Protein AF-A0A9E6XXB2-F1 (afdb_monomer)

Mean predicted aligned error: 12.57 Å

Structure (mmCIF, N/CA/C/O backbone):
data_AF-A0A9E6XXB2-F1
#
_entry.id   AF-A0A9E6XXB2-F1
#
loop_
_atom_site.group_PDB
_atom_site.id
_atom_site.type_symbol
_atom_site.label_atom_id
_atom_site.label_alt_id
_atom_site.label_comp_id
_atom_site.label_asym_id
_atom_site.label_entity_id
_atom_site.label_seq_id
_atom_site.pdbx_PDB_ins_code
_atom_site.Cartn_x
_atom_site.Cartn_y
_atom_site.Cartn_z
_atom_site.occupancy
_atom_site.B_iso_or_equiv
_atom_site.auth_seq_id
_atom_site.auth_comp_id
_atom_site.auth_asym_id
_atom_site.auth_atom_id
_atom_site.pdbx_PDB_model_num
ATOM 1 N N . MET A 1 1 ? 8.692 -6.019 -15.914 1.00 86.62 1 MET A N 1
ATOM 2 C CA . MET A 1 1 ? 7.968 -5.562 -17.120 1.00 86.62 1 MET A CA 1
ATOM 3 C C . MET A 1 1 ? 8.759 -4.423 -17.716 1.00 86.62 1 MET A C 1
ATOM 5 O O . MET A 1 1 ? 9.117 -3.510 -16.986 1.00 86.62 1 MET A O 1
ATOM 9 N N . TRP A 1 2 ? 9.032 -4.498 -19.008 1.00 91.88 2 TRP A N 1
ATOM 10 C CA . TRP A 1 2 ? 9.715 -3.473 -19.773 1.00 91.88 2 TRP A CA 1
ATOM 11 C C . TRP A 1 2 ? 8.728 -2.779 -20.706 1.00 91.88 2 TRP A C 1
ATOM 13 O O . TRP A 1 2 ? 8.028 -3.454 -21.462 1.00 91.88 2 TRP A O 1
ATOM 23 N N . SER A 1 3 ? 8.687 -1.454 -20.643 1.00 92.25 3 SER A N 1
ATOM 24 C CA . SER A 1 3 ? 8.004 -0.573 -21.591 1.00 92.25 3 SER A CA 1
ATOM 25 C C . SER A 1 3 ? 9.046 0.353 -22.202 1.00 92.25 3 SER A C 1
ATOM 27 O O . SER A 1 3 ? 9.818 0.955 -21.458 1.00 92.25 3 SER A O 1
ATOM 29 N N . ALA A 1 4 ? 9.079 0.492 -23.525 1.00 93.81 4 ALA A N 1
ATOM 30 C CA . ALA A 1 4 ? 10.050 1.363 -24.181 1.00 93.81 4 ALA A CA 1
ATOM 31 C C . ALA A 1 4 ? 9.506 2.023 -25.446 1.00 93.81 4 ALA A C 1
ATOM 33 O O . ALA A 1 4 ? 8.707 1.435 -26.180 1.00 93.81 4 ALA A O 1
ATOM 34 N N . ILE A 1 5 ? 10.006 3.230 -25.699 1.00 94.19 5 ILE A N 1
ATOM 35 C CA . ILE A 1 5 ? 9.871 3.993 -26.936 1.00 94.19 5 ILE A CA 1
ATOM 36 C C . ILE A 1 5 ? 11.282 4.157 -27.505 1.00 94.19 5 ILE A C 1
ATOM 38 O O . ILE A 1 5 ? 12.177 4.650 -26.819 1.00 94.19 5 ILE A O 1
ATOM 42 N N . ALA A 1 6 ? 11.484 3.738 -28.750 1.00 94.56 6 ALA A N 1
ATOM 43 C CA . ALA A 1 6 ? 12.758 3.821 -29.449 1.00 94.56 6 ALA A CA 1
ATOM 44 C C . ALA A 1 6 ? 12.599 4.557 -30.778 1.00 94.56 6 ALA A C 1
ATOM 46 O O . ALA A 1 6 ? 11.622 4.340 -31.503 1.00 94.56 6 ALA A O 1
ATOM 47 N N . PHE A 1 7 ? 13.586 5.388 -31.107 1.00 94.44 7 PHE A N 1
ATOM 48 C CA . PHE A 1 7 ? 13.658 6.105 -32.377 1.00 94.44 7 PHE A CA 1
ATOM 49 C C . PHE A 1 7 ? 14.816 5.583 -33.222 1.00 94.44 7 PHE A C 1
ATOM 51 O O . PHE A 1 7 ? 15.864 5.195 -32.699 1.00 94.44 7 PHE A O 1
ATOM 58 N N . LEU A 1 8 ? 14.606 5.547 -34.535 1.00 92.56 8 LEU A N 1
ATOM 59 C CA . LEU A 1 8 ? 15.652 5.263 -35.504 1.00 92.56 8 LEU A CA 1
ATOM 60 C C . LEU A 1 8 ? 16.436 6.549 -35.767 1.00 92.56 8 LEU A C 1
ATOM 62 O O . LEU A 1 8 ? 15.878 7.522 -36.266 1.00 92.56 8 LEU A O 1
ATOM 66 N N . ASP A 1 9 ? 17.728 6.527 -35.468 1.00 90.94 9 ASP A N 1
ATOM 67 C CA . ASP A 1 9 ? 18.642 7.646 -35.655 1.00 90.94 9 ASP A CA 1
ATOM 68 C C . ASP A 1 9 ? 19.930 7.141 -36.314 1.00 90.94 9 ASP A C 1
ATOM 70 O O . ASP A 1 9 ? 20.549 6.185 -35.843 1.00 90.94 9 ASP A O 1
ATOM 74 N N . GLU A 1 10 ? 20.293 7.721 -37.459 1.00 89.38 10 GLU A N 1
ATOM 75 C CA . GLU A 1 10 ? 21.464 7.321 -38.263 1.00 89.38 10 GLU A CA 1
ATOM 76 C C . GLU A 1 10 ? 21.559 5.802 -38.542 1.00 89.38 10 GLU A C 1
ATOM 78 O O . GLU A 1 10 ? 22.633 5.199 -38.553 1.00 89.38 10 GLU A O 1
ATOM 83 N N . GLY A 1 11 ? 20.413 5.146 -38.760 1.00 88.75 11 GLY A N 1
ATOM 84 C CA . GLY A 1 11 ? 20.347 3.706 -39.039 1.00 88.75 11 GLY A CA 1
ATOM 85 C C . GLY A 1 11 ? 20.506 2.806 -37.808 1.00 88.75 11 GLY A C 1
ATOM 86 O O . GLY A 1 11 ? 20.555 1.583 -37.951 1.00 88.75 11 GLY A O 1
ATOM 87 N N . ARG A 1 12 ? 20.558 3.380 -36.601 1.00 91.44 12 ARG A N 1
ATOM 88 C CA . ARG A 1 12 ? 20.593 2.655 -35.327 1.00 91.44 12 ARG A CA 1
ATOM 89 C C . ARG A 1 12 ? 19.376 2.995 -34.487 1.00 91.44 12 ARG A C 1
ATOM 91 O O . ARG A 1 12 ? 18.868 4.109 -34.518 1.00 91.44 12 ARG A O 1
ATOM 98 N N . TRP A 1 13 ? 18.909 2.030 -33.711 1.00 93.50 13 TRP A N 1
ATOM 99 C CA . TRP A 1 13 ? 17.794 2.260 -32.806 1.00 93.50 13 TRP A CA 1
ATOM 100 C C . TRP A 1 13 ? 18.306 2.744 -31.457 1.00 93.50 13 TRP A C 1
ATOM 102 O O . TRP A 1 13 ? 19.130 2.084 -30.823 1.00 93.50 13 TRP A O 1
ATOM 112 N N . LYS A 1 14 ? 17.815 3.903 -31.027 1.00 94.88 14 LYS A N 1
ATOM 113 C CA . LYS A 1 14 ? 18.155 4.525 -29.748 1.00 94.88 14 LYS A CA 1
ATOM 114 C C . LYS A 1 14 ? 16.934 4.515 -28.841 1.00 94.88 14 LYS A C 1
ATOM 116 O O . LYS A 1 14 ? 15.818 4.779 -29.296 1.00 94.88 14 LYS A O 1
ATOM 121 N N . LEU A 1 15 ? 17.137 4.199 -27.565 1.00 93.94 15 LEU A N 1
ATOM 122 C CA . LEU A 1 15 ? 16.084 4.327 -26.564 1.00 93.94 15 LEU A CA 1
ATOM 123 C C . LEU A 1 15 ? 15.774 5.817 -26.370 1.00 93.94 15 LEU A C 1
ATOM 125 O O . LEU A 1 15 ? 16.660 6.579 -26.001 1.00 93.94 15 LEU A O 1
ATOM 129 N N . ALA A 1 16 ? 14.531 6.218 -26.629 1.00 93.69 16 ALA A N 1
ATOM 130 C CA . ALA A 1 16 ? 14.064 7.580 -26.390 1.00 93.69 16 ALA A CA 1
ATOM 131 C C . ALA A 1 16 ? 13.472 7.708 -24.982 1.00 93.69 16 ALA A C 1
ATOM 133 O O . ALA A 1 16 ? 13.765 8.662 -24.281 1.00 93.69 16 ALA A O 1
ATOM 134 N N . ALA A 1 17 ? 12.682 6.727 -24.538 1.00 94.31 17 ALA A N 1
ATOM 135 C CA . ALA A 1 17 ? 12.151 6.675 -23.177 1.00 94.31 17 ALA A CA 1
ATOM 136 C C . ALA A 1 17 ? 11.862 5.232 -22.759 1.00 94.31 17 ALA A C 1
ATOM 138 O O . ALA A 1 17 ? 11.520 4.400 -23.606 1.00 94.31 17 ALA A O 1
ATOM 139 N N . GLY A 1 18 ? 11.944 4.922 -21.463 1.00 94.19 18 GLY A N 1
ATOM 140 C CA . GLY A 1 18 ? 11.645 3.570 -20.993 1.00 94.19 18 GLY A CA 1
ATOM 141 C C . GLY A 1 18 ? 11.340 3.427 -19.506 1.00 94.19 18 GLY A C 1
ATOM 142 O O . GLY A 1 18 ? 11.674 4.277 -18.684 1.00 94.19 18 GLY A O 1
ATOM 143 N N . ALA A 1 19 ? 10.724 2.303 -19.156 1.00 94.06 19 ALA A N 1
ATOM 144 C CA . ALA A 1 19 ? 10.463 1.902 -17.782 1.00 94.06 19 ALA A CA 1
ATOM 145 C C . ALA A 1 19 ? 10.639 0.382 -17.621 1.00 94.06 19 ALA A C 1
ATOM 147 O O . ALA A 1 19 ? 9.882 -0.408 -18.193 1.00 94.06 19 ALA A O 1
ATOM 148 N N . LEU A 1 20 ? 11.626 -0.029 -16.817 1.00 93.50 20 LEU A N 1
ATOM 149 C CA . LEU A 1 20 ? 11.842 -1.400 -16.351 1.00 93.50 20 LEU A CA 1
ATOM 150 C C . LEU A 1 20 ? 11.325 -1.526 -14.928 1.00 93.50 20 LEU A C 1
ATOM 152 O O . LEU A 1 20 ? 12.011 -1.184 -13.968 1.00 93.50 20 LEU A O 1
ATOM 156 N N . LEU A 1 21 ? 10.098 -2.011 -14.786 1.00 90.62 21 LEU A N 1
ATOM 157 C CA . LEU A 1 21 ? 9.422 -2.059 -13.498 1.00 90.62 21 LEU A CA 1
ATOM 158 C C . LEU A 1 21 ? 9.151 -3.494 -13.065 1.00 90.62 21 LEU A C 1
ATOM 160 O O . LEU A 1 21 ? 8.543 -4.274 -13.810 1.00 90.62 21 LEU A O 1
ATOM 164 N N . THR A 1 22 ? 9.536 -3.845 -11.840 1.00 87.38 22 THR A N 1
ATOM 165 C CA . THR A 1 22 ? 8.984 -5.029 -11.183 1.00 87.38 22 THR A CA 1
ATOM 166 C C . THR A 1 22 ? 7.527 -4.751 -10.821 1.00 87.38 22 THR A C 1
ATOM 168 O O . THR A 1 22 ? 7.162 -3.688 -10.308 1.00 87.38 22 THR A O 1
ATOM 171 N N . VAL A 1 23 ? 6.668 -5.704 -11.172 1.00 78.06 23 VAL A N 1
ATOM 172 C CA . VAL A 1 23 ? 5.222 -5.654 -10.953 1.00 78.06 23 VAL A CA 1
ATOM 173 C C . VAL A 1 23 ? 4.737 -7.049 -10.566 1.00 78.06 23 VAL A C 1
ATOM 175 O O . VAL A 1 23 ? 5.379 -8.031 -10.950 1.00 78.06 23 VAL A O 1
ATOM 178 N N . PRO A 1 24 ? 3.587 -7.172 -9.883 1.00 71.88 24 PRO A N 1
ATOM 179 C CA . PRO A 1 24 ? 2.921 -8.457 -9.712 1.00 71.88 24 PRO A CA 1
ATOM 180 C C . PRO A 1 24 ? 2.753 -9.205 -11.043 1.00 71.88 24 PRO A C 1
ATOM 182 O O . PRO A 1 24 ? 2.391 -8.602 -12.056 1.00 71.88 24 PRO A O 1
ATOM 185 N N . LEU A 1 25 ? 2.945 -10.529 -11.030 1.00 70.56 25 LEU A N 1
ATOM 186 C CA . LEU A 1 25 ? 2.855 -11.395 -12.219 1.00 70.56 25 LEU A CA 1
ATOM 187 C C . LEU A 1 25 ? 1.519 -11.251 -12.970 1.00 70.56 25 LEU A C 1
ATOM 189 O O . LEU A 1 25 ? 1.467 -11.274 -14.200 1.00 70.56 25 LEU A O 1
ATOM 193 N N . ALA A 1 26 ? 0.425 -11.044 -12.233 1.00 67.31 26 ALA A N 1
ATOM 194 C CA . ALA A 1 26 ? -0.879 -10.781 -12.830 1.00 67.31 26 ALA A CA 1
ATOM 195 C C . ALA A 1 26 ? -0.861 -9.517 -13.709 1.00 67.31 26 ALA A C 1
ATOM 197 O O . ALA A 1 26 ? -1.458 -9.517 -14.778 1.00 67.31 26 ALA A O 1
ATOM 198 N N . LEU A 1 27 ? -0.143 -8.457 -13.319 1.00 71.31 27 LEU A N 1
ATOM 199 C CA . LEU A 1 27 ? -0.022 -7.235 -14.123 1.00 71.31 27 LEU A CA 1
ATOM 200 C C . LEU A 1 27 ? 0.940 -7.404 -15.305 1.00 71.31 27 LEU A C 1
ATOM 202 O O . LEU A 1 27 ? 0.685 -6.838 -16.368 1.00 71.31 27 LEU A O 1
ATOM 206 N N . SER A 1 28 ? 2.021 -8.181 -15.157 1.00 74.88 28 SER A N 1
ATOM 207 C CA . SER A 1 28 ? 2.981 -8.412 -16.252 1.00 74.88 28 SER A CA 1
ATOM 208 C C . SER A 1 28 ? 2.392 -9.201 -17.421 1.00 74.88 28 SER A C 1
ATOM 210 O O . SER A 1 28 ? 2.823 -9.018 -18.555 1.00 74.88 28 SER A O 1
ATOM 212 N N . THR A 1 29 ? 1.386 -10.028 -17.149 1.00 77.31 29 THR A N 1
ATOM 213 C CA . THR A 1 29 ? 0.695 -10.879 -18.130 1.00 77.31 29 THR A CA 1
ATOM 214 C C . THR A 1 29 ? -0.645 -10.305 -18.588 1.00 77.31 29 THR A C 1
ATOM 216 O O . THR A 1 29 ? -1.338 -10.913 -19.403 1.00 77.31 29 THR A O 1
ATOM 219 N N . THR A 1 30 ? -1.016 -9.120 -18.100 1.00 73.81 30 THR A N 1
ATOM 220 C CA . THR A 1 30 ? -2.280 -8.474 -18.443 1.00 73.81 30 THR A CA 1
ATOM 221 C C . THR A 1 30 ? -2.119 -7.497 -19.606 1.00 73.81 30 THR A C 1
ATOM 223 O O . THR A 1 30 ? -1.188 -6.686 -19.651 1.00 73.81 30 THR A O 1
ATOM 226 N N . SER A 1 31 ? -3.064 -7.561 -20.541 1.00 73.81 31 SER A N 1
ATOM 227 C CA . SER A 1 31 ? -3.154 -6.655 -21.681 1.00 73.81 31 SER A CA 1
ATOM 228 C C . SER A 1 31 ? -3.330 -5.192 -21.272 1.00 73.81 31 SER A C 1
ATOM 230 O O . SER A 1 31 ? -3.670 -4.907 -20.129 1.00 73.81 31 SER A O 1
ATOM 232 N N . TRP A 1 32 ? -3.067 -4.230 -22.154 1.00 70.38 32 TRP A N 1
ATOM 233 C CA . TRP A 1 32 ? -3.112 -2.811 -21.764 1.00 70.38 32 TRP A CA 1
ATOM 234 C C . TRP A 1 32 ? -4.533 -2.348 -21.388 1.00 70.38 32 TRP A C 1
ATOM 236 O O . TRP A 1 32 ? -4.705 -1.644 -20.393 1.00 70.38 32 TRP A O 1
ATOM 246 N N . THR A 1 33 ? -5.565 -2.820 -22.099 1.00 68.00 33 THR A N 1
ATOM 247 C CA . THR A 1 33 ? -6.971 -2.494 -21.803 1.00 68.00 33 THR A CA 1
ATOM 248 C C . THR A 1 33 ? -7.357 -2.981 -20.410 1.00 68.00 33 THR A C 1
ATOM 250 O O . THR A 1 33 ? -7.941 -2.253 -19.604 1.00 68.00 33 THR A O 1
ATOM 253 N N . ARG A 1 34 ? -6.959 -4.213 -20.079 1.00 68.88 34 ARG A N 1
ATOM 254 C CA . ARG A 1 34 ? -7.219 -4.793 -18.764 1.00 68.88 34 ARG A CA 1
ATOM 255 C C . ARG A 1 34 ? -6.287 -4.215 -17.698 1.00 68.88 34 ARG A C 1
ATOM 257 O O . ARG A 1 34 ? -6.709 -4.100 -16.551 1.00 68.88 34 ARG A O 1
ATOM 264 N N . TRP A 1 35 ? -5.086 -3.763 -18.052 1.00 65.75 35 TRP A N 1
ATOM 265 C CA . TRP A 1 35 ? -4.165 -3.106 -17.127 1.00 65.75 35 TRP A CA 1
ATOM 266 C C . TRP A 1 35 ? -4.827 -1.883 -16.497 1.00 65.75 35 TRP A C 1
ATOM 268 O O . TRP A 1 35 ? -4.894 -1.829 -15.275 1.00 65.75 35 TRP A O 1
ATOM 278 N N . GLY A 1 36 ? -5.432 -0.991 -17.292 1.00 63.69 36 GLY A N 1
ATOM 279 C CA . GLY A 1 36 ? -6.177 0.166 -16.777 1.00 63.69 36 GLY A CA 1
ATOM 280 C C . GLY A 1 36 ? -7.326 -0.209 -15.831 1.00 63.69 36 GLY A C 1
ATOM 281 O O . GLY A 1 36 ? -7.557 0.473 -14.837 1.00 63.69 36 GLY A O 1
ATOM 282 N N . SER A 1 37 ? -8.006 -1.334 -16.076 1.00 61.69 37 SER A N 1
ATOM 283 C CA . SER A 1 37 ? -9.076 -1.832 -15.192 1.00 61.69 37 SER A CA 1
ATOM 284 C C . SER A 1 37 ? -8.576 -2.426 -13.866 1.00 61.69 37 SER A C 1
ATOM 286 O O . SER A 1 37 ? -9.323 -2.461 -12.891 1.00 61.69 37 SER A O 1
ATOM 288 N N . LEU A 1 38 ? -7.320 -2.886 -13.822 1.00 61.72 38 LEU A N 1
ATOM 289 C CA . LEU A 1 38 ? -6.671 -3.424 -12.620 1.00 61.72 38 LEU A CA 1
ATOM 290 C C . LEU A 1 38 ? -6.001 -2.334 -11.771 1.00 61.72 38 LEU A C 1
ATOM 292 O O . LEU A 1 38 ? -5.456 -2.625 -10.700 1.00 61.72 38 LEU A O 1
ATOM 296 N N . GLN A 1 39 ? -6.027 -1.086 -12.239 1.00 62.50 39 GLN A N 1
ATOM 297 C CA . GLN A 1 39 ? -5.520 0.056 -11.495 1.00 62.50 39 GLN A CA 1
ATOM 298 C C . GLN A 1 39 ? -6.512 0.528 -10.427 1.00 62.50 39 GLN A C 1
ATOM 300 O O . GLN A 1 39 ? -7.702 0.205 -10.484 1.00 62.50 39 GLN A O 1
ATOM 305 N N . PRO A 1 40 ? -6.039 1.280 -9.417 1.00 54.72 40 PRO A N 1
ATOM 306 C CA . PRO A 1 40 ? -6.899 1.929 -8.439 1.00 54.72 40 PRO A CA 1
ATOM 307 C C . PRO A 1 40 ? -8.165 2.565 -9.049 1.00 54.72 40 PRO A C 1
ATOM 309 O O . PRO A 1 40 ? -8.063 3.231 -10.073 1.00 54.72 40 PRO A O 1
ATOM 312 N N . PRO A 1 41 ? -9.355 2.448 -8.424 1.00 47.91 41 PRO A N 1
ATOM 313 C CA . PRO A 1 41 ? -10.594 3.045 -8.940 1.00 47.91 41 PRO A CA 1
ATOM 314 C C . PRO A 1 41 ? -10.527 4.564 -9.167 1.00 47.91 41 PRO A C 1
ATOM 316 O O . PRO A 1 41 ? -11.254 5.091 -10.005 1.00 47.91 41 PRO A O 1
ATOM 319 N N . THR A 1 42 ? -9.644 5.263 -8.449 1.00 47.25 42 THR A N 1
ATOM 320 C CA . THR A 1 42 ? -9.343 6.696 -8.621 1.00 47.25 42 THR A CA 1
ATOM 321 C C . THR A 1 42 ? -8.602 7.008 -9.925 1.00 47.25 42 THR A C 1
ATOM 323 O O . THR A 1 42 ? -8.589 8.153 -10.361 1.00 47.25 42 THR A O 1
ATOM 326 N N . ALA A 1 43 ? -8.024 5.991 -10.563 1.00 49.25 43 ALA A N 1
ATOM 327 C CA . ALA A 1 43 ? -7.276 6.060 -11.810 1.00 49.25 43 ALA A CA 1
ATOM 328 C C . ALA A 1 43 ? -8.082 5.600 -13.035 1.00 49.25 43 ALA A C 1
ATOM 330 O O . ALA A 1 43 ? -7.490 5.384 -14.093 1.00 49.25 43 ALA A O 1
ATOM 331 N N . ARG A 1 44 ? -9.412 5.424 -12.915 1.00 47.66 44 ARG A N 1
ATOM 332 C CA . ARG A 1 44 ? -10.253 5.021 -14.055 1.00 47.66 44 ARG A CA 1
ATOM 333 C C . ARG A 1 44 ? -9.935 5.901 -15.273 1.00 47.66 44 ARG A C 1
ATOM 335 O O . ARG A 1 44 ? -9.970 7.128 -15.139 1.00 47.66 44 ARG A O 1
ATOM 342 N N . PRO A 1 45 ? -9.659 5.309 -16.448 1.00 47.72 45 PRO A N 1
ATOM 343 C CA . PRO A 1 45 ? -9.396 6.086 -17.647 1.00 47.72 45 PRO A CA 1
ATOM 344 C C . PRO A 1 45 ? -10.561 7.036 -17.930 1.00 47.72 45 PRO A C 1
ATOM 346 O O . PRO A 1 45 ? -11.731 6.645 -17.872 1.00 47.72 45 PRO A O 1
ATOM 349 N N . ARG A 1 46 ? -10.241 8.293 -18.250 1.00 45.56 46 ARG A N 1
ATOM 350 C CA . ARG A 1 46 ? -11.186 9.213 -18.887 1.00 45.56 46 ARG A CA 1
ATOM 351 C C . ARG A 1 46 ? -11.455 8.698 -20.304 1.00 45.56 46 ARG A C 1
ATOM 353 O O . ARG A 1 46 ? -10.689 8.999 -21.209 1.00 45.56 46 ARG A O 1
ATOM 360 N N . GLY A 1 47 ? -12.542 7.951 -20.467 1.00 47.44 47 GLY A N 1
ATOM 361 C CA . GLY A 1 47 ? -13.105 7.604 -21.772 1.00 47.44 47 GLY A CA 1
ATOM 362 C C . GLY A 1 47 ? -12.482 6.375 -22.439 1.00 47.44 47 GLY A C 1
ATOM 363 O O . GLY A 1 47 ? -11.266 6.222 -22.500 1.00 47.44 47 GLY A O 1
ATOM 364 N N . ASP A 1 48 ? -13.376 5.540 -22.963 1.00 49.94 48 ASP A N 1
ATOM 365 C CA . ASP A 1 48 ? -13.167 4.499 -23.972 1.00 49.94 48 ASP A CA 1
ATOM 366 C C . ASP A 1 48 ? -12.424 3.230 -23.525 1.00 49.94 48 ASP A C 1
ATOM 368 O O . ASP A 1 48 ? -11.279 2.966 -23.881 1.00 49.94 48 ASP A O 1
ATOM 372 N N . ALA A 1 49 ? -13.159 2.365 -22.817 1.00 50.59 49 ALA A N 1
ATOM 373 C CA . ALA A 1 49 ? -12.843 0.938 -22.685 1.00 50.59 49 ALA A CA 1
ATOM 374 C C . ALA A 1 49 ? -13.089 0.137 -23.990 1.00 50.59 49 ALA A C 1
ATOM 376 O O . ALA A 1 49 ? -12.959 -1.085 -23.994 1.00 50.59 49 ALA A O 1
ATOM 377 N N . GLU A 1 50 ? -13.444 0.806 -25.090 1.00 53.97 50 GLU A N 1
ATOM 378 C CA . GLU A 1 50 ? -13.709 0.203 -26.398 1.00 53.97 50 GLU A CA 1
ATOM 379 C C . GLU A 1 50 ? -12.542 0.491 -27.352 1.00 53.97 50 GLU A C 1
ATOM 381 O O . GLU A 1 50 ? -12.519 1.500 -28.053 1.00 53.97 50 GLU A O 1
ATOM 386 N N . GLY A 1 51 ? -11.539 -0.387 -27.369 1.00 58.59 51 GLY A N 1
ATOM 387 C CA . GLY A 1 51 ? -10.357 -0.230 -28.216 1.00 58.59 51 GLY A CA 1
ATOM 388 C C . GLY A 1 51 ? -9.707 -1.562 -28.572 1.00 58.59 51 GLY A C 1
ATOM 389 O O . GLY A 1 51 ? -9.883 -2.562 -27.878 1.00 58.59 51 GLY A O 1
ATOM 390 N N . PHE A 1 52 ? -8.960 -1.572 -29.675 1.00 65.94 52 PHE A N 1
ATOM 391 C CA . PHE A 1 52 ? -8.224 -2.739 -30.153 1.00 65.94 52 PHE A CA 1
ATOM 392 C C . PHE A 1 52 ? -7.067 -3.112 -29.205 1.00 65.94 52 PHE A C 1
ATOM 394 O O . PHE A 1 52 ? -6.124 -2.339 -29.019 1.00 65.94 52 PHE A O 1
ATOM 401 N N . ASP A 1 53 ? -7.134 -4.301 -28.604 1.00 73.81 53 ASP A N 1
ATOM 402 C CA . ASP A 1 53 ? -6.159 -4.775 -27.620 1.00 73.81 53 ASP A CA 1
ATOM 403 C C . ASP A 1 53 ? -4.962 -5.482 -28.288 1.00 73.81 53 ASP A C 1
ATOM 405 O O . ASP A 1 53 ? -5.130 -6.464 -29.009 1.00 73.81 53 ASP A O 1
ATOM 409 N N . LEU A 1 54 ? -3.743 -4.996 -28.026 1.00 77.19 54 LEU A N 1
ATOM 410 C CA . LEU A 1 54 ? -2.493 -5.583 -28.535 1.00 77.19 54 LEU A CA 1
ATOM 411 C C . LEU A 1 54 ? -1.964 -6.717 -27.648 1.00 77.19 54 LEU A C 1
ATOM 413 O O . LEU A 1 54 ? -0.969 -7.354 -27.988 1.00 77.19 54 LEU A O 1
ATOM 417 N N . GLY A 1 55 ? -2.614 -6.976 -26.513 1.00 79.88 55 GLY A N 1
ATOM 418 C CA . GLY A 1 55 ? -2.193 -7.986 -25.557 1.00 79.88 55 GLY A CA 1
ATOM 419 C C . GLY A 1 55 ? -1.118 -7.499 -24.573 1.00 79.88 55 GLY A C 1
ATOM 420 O O . GLY A 1 55 ? -0.759 -6.318 -24.537 1.00 79.88 55 GLY A O 1
ATOM 421 N N . PRO A 1 56 ? -0.641 -8.398 -23.692 1.00 76.88 56 PRO A N 1
ATOM 422 C CA . PRO A 1 56 ? 0.347 -8.083 -22.652 1.00 76.88 56 PRO A CA 1
ATOM 423 C C . PRO A 1 56 ? 1.773 -7.921 -23.183 1.00 76.88 56 PRO A C 1
ATOM 425 O O . PRO A 1 56 ? 2.603 -7.283 -22.535 1.00 76.88 56 PRO A O 1
ATOM 428 N N . VAL A 1 57 ? 2.049 -8.504 -24.350 1.00 86.88 57 VAL A N 1
ATOM 429 C CA . VAL A 1 57 ? 3.335 -8.442 -25.040 1.00 86.88 57 VAL A CA 1
ATOM 430 C C . VAL A 1 57 ? 3.072 -7.943 -26.440 1.00 86.88 57 VAL A C 1
ATOM 432 O O . VAL A 1 57 ? 2.304 -8.561 -27.173 1.00 86.88 57 VAL A O 1
ATOM 435 N N . PHE A 1 58 ? 3.710 -6.844 -26.814 1.00 87.44 58 PHE A N 1
ATOM 436 C CA . PHE A 1 58 ? 3.600 -6.337 -28.170 1.00 87.44 58 PHE A CA 1
ATOM 437 C C . PHE A 1 58 ? 4.847 -5.566 -28.575 1.00 87.44 58 PHE A C 1
ATOM 439 O O . PHE A 1 58 ? 5.567 -4.993 -27.753 1.00 87.44 58 PHE A O 1
ATOM 446 N N . ILE A 1 59 ? 5.058 -5.538 -29.884 1.00 90.31 59 ILE A N 1
ATOM 447 C CA . ILE A 1 59 ? 6.013 -4.681 -30.569 1.00 90.31 59 ILE A CA 1
ATOM 448 C C . ILE A 1 59 ? 5.230 -4.044 -31.706 1.00 90.31 59 ILE A C 1
ATOM 450 O O . ILE A 1 59 ? 4.560 -4.747 -32.464 1.00 90.31 59 ILE A O 1
ATOM 454 N N . ALA A 1 60 ? 5.290 -2.725 -31.808 1.00 89.44 60 ALA A N 1
ATOM 455 C CA . ALA A 1 60 ? 4.624 -1.995 -32.871 1.00 89.44 60 ALA A CA 1
ATOM 456 C C . ALA A 1 60 ? 5.562 -0.944 -33.455 1.00 89.44 60 ALA A C 1
ATOM 458 O O . ALA A 1 60 ? 6.412 -0.396 -32.751 1.00 89.44 60 ALA A O 1
ATOM 459 N N . GLU A 1 61 ? 5.359 -0.645 -34.736 1.00 91.88 61 GLU A N 1
ATOM 460 C CA . GLU A 1 61 ? 5.974 0.481 -35.437 1.00 91.88 61 GLU A CA 1
ATOM 461 C C . GLU A 1 61 ? 4.857 1.431 -35.897 1.00 91.88 61 GLU A C 1
ATOM 463 O O . GLU A 1 61 ? 4.324 1.268 -36.996 1.00 91.88 61 GLU A O 1
ATOM 468 N N . PRO A 1 62 ? 4.405 2.358 -35.029 1.00 89.38 62 PRO A N 1
ATOM 469 C CA . PRO A 1 62 ? 3.253 3.206 -35.326 1.00 89.38 62 PRO A CA 1
ATOM 470 C C . PRO A 1 62 ? 3.507 4.183 -36.470 1.00 89.38 62 PRO A C 1
ATOM 472 O O . PRO A 1 62 ? 2.610 4.467 -37.263 1.00 89.38 62 PRO A O 1
ATOM 475 N N . PHE A 1 63 ? 4.749 4.657 -36.563 1.00 91.00 63 PHE A N 1
ATOM 476 C CA . PHE A 1 63 ? 5.255 5.526 -37.616 1.00 91.00 63 PHE A CA 1
ATOM 477 C C . PHE A 1 63 ? 6.649 5.057 -38.018 1.00 91.00 63 PHE A C 1
ATOM 479 O O . PHE A 1 63 ? 7.346 4.412 -37.232 1.00 91.00 63 PHE A O 1
ATOM 486 N N . LEU A 1 64 ? 7.065 5.412 -39.234 1.00 90.38 64 LEU A N 1
ATOM 487 C CA . LEU A 1 64 ? 8.400 5.090 -39.723 1.00 90.38 64 LEU A CA 1
ATOM 488 C C . LEU A 1 64 ? 9.464 5.635 -38.761 1.00 90.38 64 LEU A C 1
ATOM 490 O O . LEU A 1 64 ? 9.480 6.826 -38.455 1.00 90.38 64 LEU A O 1
ATOM 494 N N . GLY A 1 65 ? 10.354 4.756 -38.299 1.00 91.31 65 GLY A N 1
ATOM 495 C CA . GLY A 1 65 ? 11.427 5.136 -37.378 1.00 91.31 65 GLY A CA 1
ATOM 496 C C . GLY A 1 65 ? 10.988 5.312 -35.922 1.00 91.31 65 GLY A C 1
ATOM 497 O O . GLY A 1 65 ? 11.791 5.764 -35.112 1.00 91.31 65 GLY A O 1
ATOM 498 N N . VAL A 1 66 ? 9.757 4.929 -35.562 1.00 93.31 66 VAL A N 1
ATOM 499 C CA . VAL A 1 66 ? 9.281 4.874 -34.172 1.00 93.31 66 VAL A CA 1
ATOM 500 C C . VAL A 1 66 ? 8.857 3.465 -33.835 1.00 93.31 66 VAL A C 1
ATOM 502 O O . VAL A 1 66 ? 7.892 2.959 -34.398 1.00 93.31 66 VAL A O 1
ATOM 505 N N . ARG A 1 67 ? 9.509 2.857 -32.848 1.00 93.25 67 ARG A N 1
ATOM 506 C CA . ARG A 1 67 ? 9.079 1.570 -32.307 1.00 93.25 67 ARG A CA 1
ATOM 507 C C . ARG A 1 67 ? 8.728 1.689 -30.846 1.00 93.25 67 ARG A C 1
ATOM 509 O O . ARG A 1 67 ? 9.423 2.341 -30.072 1.00 93.25 67 ARG A O 1
ATOM 516 N N . ILE A 1 68 ? 7.654 1.010 -30.477 1.00 92.19 68 ILE A N 1
ATOM 517 C CA . ILE A 1 68 ? 7.287 0.807 -29.086 1.00 92.19 68 ILE A CA 1
ATOM 518 C C . ILE A 1 68 ? 7.259 -0.670 -28.775 1.00 92.19 68 ILE A C 1
ATOM 520 O O . ILE A 1 68 ? 6.923 -1.503 -29.622 1.00 92.19 68 ILE A O 1
ATOM 524 N N . MET A 1 69 ? 7.596 -0.987 -27.537 1.00 92.06 69 MET A N 1
ATOM 525 C CA . MET A 1 69 ? 7.474 -2.340 -27.040 1.00 92.06 69 MET A CA 1
ATOM 526 C C . MET A 1 69 ? 6.960 -2.357 -25.616 1.00 92.06 69 MET A C 1
ATOM 528 O O . MET A 1 69 ? 7.247 -1.467 -24.812 1.00 92.06 69 MET A O 1
ATOM 532 N N . ARG A 1 70 ? 6.261 -3.444 -25.316 1.00 89.62 70 ARG A N 1
ATOM 533 C CA . ARG A 1 70 ? 5.995 -3.892 -23.962 1.00 89.62 70 ARG A CA 1
ATOM 534 C C . ARG A 1 70 ? 6.297 -5.378 -23.891 1.00 89.62 70 ARG A C 1
ATOM 536 O O . ARG A 1 70 ? 5.780 -6.146 -24.701 1.00 89.62 70 ARG A O 1
ATOM 543 N N . ALA A 1 71 ? 7.136 -5.776 -22.945 1.00 89.50 71 ALA A N 1
ATOM 544 C CA . ALA A 1 71 ? 7.507 -7.172 -22.759 1.00 89.50 71 ALA A CA 1
ATOM 545 C C . ALA A 1 71 ? 7.724 -7.504 -21.273 1.00 89.50 71 ALA A C 1
ATOM 547 O O . ALA A 1 71 ? 8.273 -6.689 -20.525 1.00 89.50 71 ALA A O 1
ATOM 548 N N . PRO A 1 72 ? 7.301 -8.684 -20.792 1.00 88.81 72 PRO A N 1
ATOM 549 C CA . PRO A 1 72 ? 7.789 -9.210 -19.530 1.00 88.81 72 PRO A CA 1
ATOM 550 C C . PRO A 1 72 ? 9.292 -9.487 -19.651 1.00 88.81 72 PRO A C 1
ATOM 552 O O . PRO A 1 72 ? 9.778 -9.848 -20.716 1.00 88.81 72 PRO A O 1
ATOM 555 N N . VAL A 1 73 ? 10.000 -9.302 -18.543 1.00 86.94 73 VAL A N 1
ATOM 556 C CA . VAL A 1 73 ? 11.381 -9.761 -18.367 1.00 86.94 73 VAL A CA 1
ATOM 557 C C . VAL A 1 73 ? 11.286 -10.877 -17.345 1.00 86.94 73 VAL A C 1
ATOM 559 O O . VAL A 1 73 ? 10.618 -10.678 -16.318 1.00 86.94 73 VAL A O 1
ATOM 562 N N . ALA A 1 74 ? 11.840 -12.046 -17.657 1.00 84.88 74 ALA A N 1
ATOM 563 C CA . ALA A 1 74 ? 11.785 -13.170 -16.738 1.00 84.88 74 ALA A CA 1
ATOM 564 C C . ALA A 1 74 ? 12.652 -12.885 -15.492 1.00 84.88 74 ALA A C 1
ATOM 566 O O . ALA A 1 74 ? 13.598 -12.098 -15.572 1.00 84.88 74 ALA A O 1
ATOM 567 N N . PRO A 1 75 ? 12.327 -13.455 -14.314 1.00 80.56 75 PRO A N 1
ATOM 568 C CA . PRO A 1 75 ? 13.089 -13.191 -13.092 1.00 80.56 75 PRO A CA 1
ATOM 569 C C . PRO A 1 75 ? 14.587 -13.510 -13.204 1.00 80.56 75 PRO A C 1
ATOM 571 O O . PRO A 1 75 ? 15.399 -12.794 -12.632 1.00 80.56 75 PRO A O 1
ATOM 574 N N . ASP A 1 76 ? 14.943 -14.553 -13.949 1.00 83.38 76 ASP A N 1
ATOM 575 C CA . ASP A 1 76 ? 16.312 -15.006 -14.217 1.00 83.38 76 ASP A CA 1
ATOM 576 C C . ASP A 1 76 ? 17.062 -14.138 -15.239 1.00 83.38 76 ASP A C 1
ATOM 578 O O . ASP A 1 76 ? 18.288 -14.113 -15.236 1.00 83.38 76 ASP A O 1
ATOM 582 N N . GLU A 1 77 ? 16.347 -13.371 -16.062 1.00 86.75 77 GLU A N 1
ATOM 583 C CA . GLU A 1 77 ? 16.928 -12.423 -17.024 1.00 86.75 77 GLU A CA 1
ATOM 584 C C . GLU A 1 77 ? 17.119 -11.019 -16.428 1.00 86.75 77 GLU A C 1
ATOM 586 O O . GLU A 1 77 ? 17.737 -10.152 -17.050 1.00 86.75 77 GLU A O 1
ATOM 591 N N . TRP A 1 78 ? 16.549 -10.754 -15.247 1.00 84.69 78 TRP A N 1
ATOM 592 C CA . TRP A 1 78 ? 16.456 -9.405 -14.689 1.00 84.69 78 TRP A CA 1
ATOM 593 C C . TRP A 1 78 ? 17.828 -8.753 -14.495 1.00 84.69 78 TRP A C 1
ATOM 595 O O . TRP A 1 78 ? 18.043 -7.629 -14.954 1.00 84.69 78 TRP A O 1
ATOM 605 N N . ASP A 1 79 ? 18.755 -9.460 -13.848 1.00 83.50 79 ASP A N 1
ATOM 606 C CA . ASP A 1 79 ? 20.085 -8.932 -13.537 1.00 83.50 79 ASP A CA 1
ATOM 607 C C . ASP A 1 79 ? 20.899 -8.674 -14.811 1.00 83.50 79 ASP A C 1
ATOM 609 O O . ASP A 1 79 ? 21.536 -7.626 -14.935 1.00 83.50 79 ASP A O 1
ATOM 613 N N . ASP A 1 80 ? 20.795 -9.564 -15.799 1.00 86.69 80 ASP A N 1
ATOM 614 C CA . ASP A 1 80 ? 21.442 -9.408 -17.103 1.00 86.69 80 ASP A CA 1
ATOM 615 C C . ASP A 1 80 ? 20.898 -8.194 -17.863 1.00 86.69 80 ASP A C 1
ATOM 617 O O . ASP A 1 80 ? 21.665 -7.409 -18.429 1.00 86.69 80 ASP A O 1
ATOM 621 N N . VAL A 1 81 ? 19.577 -7.993 -17.860 1.00 89.00 81 VAL A N 1
ATOM 622 C CA . VAL A 1 81 ? 18.947 -6.826 -18.492 1.00 89.00 81 VAL A CA 1
ATOM 623 C C . VAL A 1 81 ? 19.389 -5.531 -17.810 1.00 89.00 81 VAL A C 1
ATOM 625 O O . VAL A 1 81 ? 19.741 -4.570 -18.498 1.00 89.00 81 VAL A O 1
ATOM 628 N N . VAL A 1 82 ? 19.409 -5.494 -16.476 1.00 87.75 82 VAL A N 1
ATOM 629 C CA . VAL A 1 82 ? 19.865 -4.322 -15.714 1.00 87.75 82 VAL A CA 1
ATOM 630 C C . VAL A 1 82 ? 21.347 -4.037 -15.978 1.00 87.75 82 VAL A C 1
ATOM 632 O O . VAL A 1 82 ? 21.709 -2.884 -16.213 1.00 87.75 82 VAL A O 1
ATOM 635 N N . ALA A 1 83 ? 22.198 -5.066 -16.009 1.00 86.19 83 ALA A N 1
ATOM 636 C CA . ALA A 1 83 ? 23.621 -4.922 -16.308 1.00 86.19 83 ALA A CA 1
ATOM 637 C C . ALA A 1 83 ? 23.856 -4.369 -17.721 1.00 86.19 83 ALA A C 1
ATOM 639 O O . ALA A 1 83 ? 24.658 -3.450 -17.905 1.00 86.19 83 ALA A O 1
ATOM 640 N N . ARG A 1 84 ? 23.111 -4.866 -18.717 1.00 88.31 84 ARG A N 1
ATOM 641 C CA . ARG A 1 84 ? 23.181 -4.365 -20.097 1.00 88.31 84 ARG A CA 1
ATOM 642 C C . ARG A 1 84 ? 22.759 -2.902 -20.185 1.00 88.31 84 ARG A C 1
ATOM 644 O O . ARG A 1 84 ? 23.504 -2.107 -20.764 1.00 88.31 84 ARG A O 1
ATOM 651 N N . LEU A 1 85 ? 21.648 -2.527 -19.543 1.00 88.12 85 LEU A N 1
ATOM 652 C CA . LEU A 1 85 ? 21.206 -1.129 -19.460 1.00 88.12 85 LEU A CA 1
ATOM 653 C C . LEU A 1 85 ? 22.290 -0.238 -18.839 1.00 88.12 85 LEU A C 1
ATOM 655 O O . LEU A 1 85 ? 22.585 0.826 -19.381 1.00 88.12 85 LEU A O 1
ATOM 659 N N . GLY A 1 86 ? 22.934 -0.699 -17.762 1.00 85.50 86 GLY A N 1
ATOM 660 C CA . GLY A 1 86 ? 24.064 -0.009 -17.132 1.00 85.50 86 GLY A CA 1
ATOM 661 C C . GLY A 1 86 ? 25.295 0.119 -18.037 1.00 85.50 86 GLY A C 1
ATOM 662 O O . GLY A 1 86 ? 26.020 1.105 -17.946 1.00 85.50 86 GLY A O 1
ATOM 663 N N . SER A 1 87 ? 25.508 -0.836 -18.947 1.00 86.88 87 SER A N 1
ATOM 664 C CA . SER A 1 87 ? 26.573 -0.796 -19.963 1.00 86.88 87 SER A CA 1
ATOM 665 C C . SER A 1 87 ? 26.228 0.023 -21.218 1.00 86.88 87 SER A C 1
ATOM 667 O O . SER A 1 87 ? 27.054 0.142 -22.122 1.00 86.88 87 SER A O 1
ATOM 669 N N . GLY A 1 88 ? 25.019 0.589 -21.287 1.00 89.69 88 GLY A N 1
ATOM 670 C CA . GLY A 1 88 ? 24.563 1.426 -22.396 1.00 89.69 88 GLY A CA 1
ATOM 671 C C . GLY A 1 88 ? 23.960 0.669 -23.585 1.00 89.69 88 GLY A C 1
ATOM 672 O O . GLY A 1 88 ? 23.905 1.197 -24.700 1.00 89.69 88 GLY A O 1
ATOM 673 N N . ALA A 1 89 ? 23.483 -0.559 -23.371 1.00 89.56 89 ALA A N 1
ATOM 674 C CA . ALA A 1 89 ? 22.865 -1.381 -24.408 1.00 89.56 89 ALA A CA 1
ATOM 675 C C . ALA A 1 89 ? 21.607 -2.104 -23.908 1.00 89.56 89 ALA A C 1
ATOM 677 O O . ALA A 1 89 ? 21.464 -2.412 -22.729 1.00 89.56 89 ALA A O 1
ATOM 678 N N . PHE A 1 90 ? 20.688 -2.422 -24.815 1.00 88.12 90 PHE A N 1
ATOM 679 C CA . PHE A 1 90 ? 19.544 -3.281 -24.517 1.00 88.12 90 PHE A CA 1
ATOM 680 C C . PHE A 1 90 ? 19.190 -4.136 -25.732 1.00 88.12 90 PHE A C 1
ATOM 682 O O . PHE A 1 90 ? 19.095 -3.624 -26.841 1.00 88.12 90 PHE A O 1
ATOM 689 N N . GLU A 1 91 ? 18.961 -5.432 -25.542 1.00 88.44 91 GLU A N 1
ATOM 690 C CA . GLU A 1 91 ? 18.511 -6.308 -26.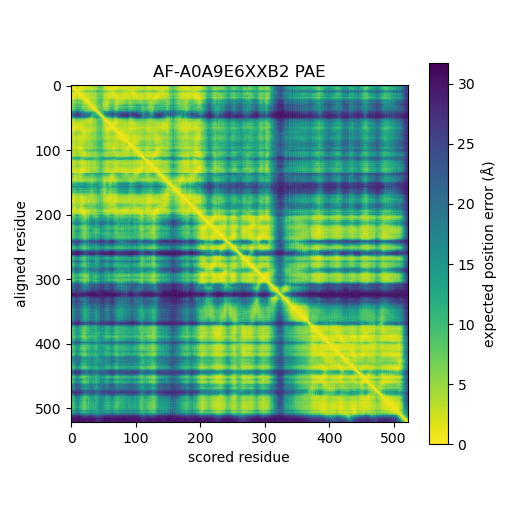628 1.00 88.44 91 GLU A CA 1
ATOM 691 C C . GLU A 1 91 ? 16.988 -6.402 -26.612 1.00 88.44 91 GLU A C 1
ATOM 693 O O . GLU A 1 91 ? 16.398 -7.106 -25.795 1.00 88.44 91 GLU A O 1
ATOM 698 N N . ALA A 1 92 ? 16.339 -5.677 -27.524 1.00 86.38 92 ALA A N 1
ATOM 699 C CA . ALA A 1 92 ? 14.923 -5.871 -27.788 1.00 86.38 92 ALA A CA 1
ATOM 700 C C . ALA A 1 92 ? 14.737 -7.067 -28.739 1.00 86.38 92 ALA A C 1
ATOM 702 O O . ALA A 1 92 ? 15.619 -7.334 -29.558 1.00 86.38 92 ALA A O 1
ATOM 703 N N . PRO A 1 93 ? 13.562 -7.726 -28.752 1.00 85.06 93 PRO A N 1
ATOM 704 C CA . PRO A 1 93 ? 13.315 -8.866 -29.646 1.00 85.06 93 PRO A CA 1
ATOM 705 C C . PRO A 1 93 ? 13.455 -8.551 -31.145 1.00 85.06 93 PRO A C 1
ATOM 707 O O . PRO A 1 93 ? 13.452 -9.452 -31.976 1.00 85.06 93 PRO A O 1
ATOM 710 N N . TRP A 1 94 ? 13.524 -7.268 -31.503 1.00 85.12 94 TRP A N 1
ATOM 711 C CA . TRP A 1 94 ? 13.534 -6.782 -32.875 1.00 85.12 94 TRP A CA 1
ATOM 712 C C . TRP A 1 94 ? 14.835 -6.066 -33.277 1.00 85.12 94 TRP A C 1
ATOM 714 O O . TRP A 1 94 ? 15.060 -5.893 -34.475 1.00 85.12 94 TRP A O 1
ATOM 724 N N . ALA A 1 95 ? 15.663 -5.619 -32.323 1.00 88.69 95 ALA A N 1
ATOM 725 C CA . ALA A 1 95 ? 16.994 -5.042 -32.557 1.00 88.69 95 ALA A CA 1
ATOM 726 C C . ALA A 1 95 ? 17.753 -4.813 -31.239 1.00 88.69 95 ALA A C 1
ATOM 728 O O . ALA A 1 95 ? 17.155 -4.688 -30.170 1.00 88.69 95 ALA A O 1
ATOM 729 N N . ALA A 1 96 ? 19.070 -4.634 -31.345 1.00 90.56 96 ALA A N 1
ATOM 730 C CA . ALA A 1 96 ? 19.856 -4.005 -30.291 1.00 90.56 96 ALA A CA 1
ATOM 731 C C . ALA A 1 96 ? 19.560 -2.494 -30.237 1.00 90.56 96 ALA A C 1
ATOM 733 O O . ALA A 1 96 ? 19.622 -1.802 -31.256 1.00 90.56 96 ALA A O 1
ATOM 734 N N . LEU A 1 97 ? 19.243 -1.999 -29.043 1.00 91.81 97 LEU A N 1
ATOM 735 C CA . LEU A 1 97 ? 19.027 -0.593 -28.731 1.00 91.81 97 LEU A CA 1
ATOM 736 C C . LEU A 1 97 ? 20.273 -0.007 -28.076 1.00 91.81 97 LEU A C 1
ATOM 738 O O . LEU A 1 97 ? 20.822 -0.580 -27.132 1.00 91.81 97 LEU A O 1
ATOM 742 N N . GLN A 1 98 ? 20.669 1.174 -28.535 1.00 93.56 98 GLN A N 1
ATOM 743 C CA . GLN A 1 98 ? 21.649 1.996 -27.843 1.00 93.56 98 GLN A CA 1
ATOM 744 C C . GLN A 1 98 ? 20.966 2.750 -26.695 1.00 93.56 98 GLN A C 1
ATOM 746 O O . GLN A 1 98 ? 19.935 3.399 -26.894 1.00 93.56 98 GLN A O 1
ATOM 751 N N . VAL A 1 99 ? 21.562 2.682 -25.505 1.00 91.69 99 VAL A N 1
ATOM 752 C CA . VAL A 1 99 ? 21.112 3.389 -24.301 1.00 91.69 99 VAL A CA 1
ATOM 753 C C . VAL A 1 99 ? 22.208 4.364 -23.894 1.00 91.69 99 VAL A C 1
ATOM 755 O O . VAL A 1 99 ? 23.159 4.015 -23.206 1.00 91.69 99 VAL A O 1
ATOM 758 N N . ALA A 1 100 ? 22.104 5.601 -24.365 1.00 88.75 100 ALA A N 1
ATOM 759 C CA . ALA A 1 100 ? 23.071 6.647 -24.058 1.00 88.75 100 ALA A CA 1
ATOM 760 C C . ALA A 1 100 ? 22.685 7.353 -22.748 1.00 88.75 100 ALA A C 1
ATOM 762 O O . ALA A 1 100 ? 22.127 8.447 -22.768 1.00 88.75 100 ALA A O 1
ATOM 763 N N . ALA A 1 101 ? 22.913 6.688 -21.613 1.00 88.88 101 ALA A N 1
ATOM 764 C CA . ALA A 1 101 ? 22.647 7.252 -20.291 1.00 88.88 101 ALA A CA 1
ATOM 765 C C . ALA A 1 101 ? 23.773 8.214 -19.872 1.00 88.88 101 ALA A C 1
ATOM 767 O O . ALA A 1 101 ? 24.936 7.818 -19.817 1.00 88.88 101 ALA A O 1
ATOM 768 N N . SER A 1 102 ? 23.432 9.465 -19.559 1.00 85.81 102 SER A N 1
ATOM 769 C CA . SER A 1 102 ? 24.402 10.499 -19.166 1.00 85.81 102 SER A CA 1
ATOM 770 C C . SER A 1 102 ? 24.613 10.582 -17.652 1.00 85.81 102 SER A C 1
ATOM 772 O O . SER A 1 102 ? 25.707 10.906 -17.190 1.00 85.81 102 SER A O 1
ATOM 774 N N . SER A 1 103 ? 23.586 10.263 -16.863 1.00 89.00 103 SER A N 1
ATOM 775 C CA . SER A 1 103 ? 23.649 10.248 -15.402 1.00 89.00 103 SER A CA 1
ATOM 776 C C . SER A 1 103 ? 22.645 9.251 -14.821 1.00 89.00 103 SER A C 1
ATOM 778 O O . SER A 1 103 ? 21.670 8.911 -15.487 1.00 89.00 103 SER A O 1
ATOM 780 N N . TRP A 1 104 ? 22.889 8.784 -13.592 1.00 90.56 104 TRP A N 1
ATOM 781 C CA . TRP A 1 104 ? 21.964 7.940 -12.829 1.00 90.56 104 TRP A CA 1
ATOM 782 C C . TRP A 1 104 ? 21.649 8.601 -11.487 1.00 90.56 104 TRP A C 1
ATOM 784 O O . TRP A 1 104 ? 22.553 9.030 -10.765 1.00 90.56 104 TRP A O 1
ATOM 794 N N . SER A 1 105 ? 20.369 8.661 -11.134 1.00 90.75 105 SER A N 1
ATOM 795 C CA . SER A 1 105 ? 19.905 9.170 -9.847 1.00 90.75 105 SER A CA 1
ATOM 796 C C . SER A 1 105 ? 20.160 8.156 -8.721 1.00 90.75 105 SER A C 1
ATOM 798 O O . SER A 1 105 ? 20.228 6.953 -8.970 1.00 90.75 105 SER A O 1
ATOM 800 N N . PRO A 1 106 ? 20.194 8.577 -7.445 1.00 86.25 106 PRO A N 1
ATOM 801 C CA . PRO A 1 106 ? 19.934 7.645 -6.351 1.00 86.25 106 PRO A CA 1
ATOM 802 C C . PRO A 1 106 ? 18.499 7.079 -6.447 1.00 86.25 106 PRO A C 1
ATOM 804 O O . PRO A 1 106 ? 17.658 7.648 -7.161 1.00 86.25 106 PRO A O 1
ATOM 807 N N . PRO A 1 107 ? 18.179 5.991 -5.716 1.00 84.12 107 PRO A N 1
ATOM 808 C CA . PRO A 1 107 ? 16.814 5.489 -5.608 1.00 84.12 107 PRO A CA 1
ATOM 809 C C . PRO A 1 107 ? 15.855 6.611 -5.204 1.00 84.12 107 PRO A C 1
ATOM 811 O O . PRO A 1 107 ? 15.979 7.206 -4.135 1.00 84.12 107 PRO A O 1
ATOM 814 N N . THR A 1 108 ? 14.910 6.904 -6.087 1.00 83.81 108 THR A N 1
ATOM 815 C CA . THR A 1 108 ? 13.977 8.018 -5.978 1.00 83.81 108 THR A CA 1
ATOM 816 C C . THR A 1 108 ? 12.558 7.482 -5.969 1.00 83.81 108 THR A C 1
ATOM 818 O O . THR A 1 108 ? 12.179 6.595 -6.736 1.00 83.81 108 THR A O 1
ATOM 821 N N . LEU A 1 109 ? 11.767 8.015 -5.049 1.00 82.88 109 LEU A N 1
ATOM 822 C CA . LEU A 1 109 ? 10.367 7.675 -4.906 1.00 82.88 109 LEU A CA 1
ATOM 823 C C . LEU A 1 109 ? 9.529 8.635 -5.762 1.00 82.88 109 LEU A C 1
ATOM 825 O O . LEU A 1 109 ? 9.494 9.832 -5.490 1.00 82.88 109 LEU A O 1
ATOM 829 N N . ILE A 1 110 ? 8.850 8.098 -6.775 1.00 85.25 110 ILE A N 1
ATOM 830 C CA . ILE A 1 110 ? 7.984 8.810 -7.720 1.00 85.25 110 ILE A CA 1
ATOM 831 C C . ILE A 1 110 ? 6.522 8.695 -7.236 1.00 85.25 110 ILE A C 1
ATOM 833 O O . ILE A 1 110 ? 5.953 7.600 -7.291 1.00 85.25 110 ILE A O 1
ATOM 837 N N . PRO A 1 111 ? 5.902 9.785 -6.738 1.00 76.50 111 PRO A N 1
ATOM 838 C CA . PRO A 1 111 ? 4.490 9.823 -6.345 1.00 76.50 111 PRO A CA 1
ATOM 839 C C . PRO A 1 111 ? 3.519 9.586 -7.497 1.00 76.50 111 PRO A C 1
ATOM 841 O O . PRO A 1 111 ? 3.860 9.747 -8.662 1.00 76.50 111 PRO A O 1
ATOM 844 N N . THR A 1 112 ? 2.256 9.318 -7.162 1.00 72.81 112 THR A N 1
ATOM 845 C CA . THR A 1 112 ? 1.135 9.331 -8.116 1.00 72.81 112 THR A CA 1
ATOM 846 C C . THR A 1 112 ? 0.667 10.738 -8.489 1.00 72.81 112 THR A C 1
ATOM 848 O O . THR A 1 112 ? 0.252 10.944 -9.629 1.00 72.81 112 THR A O 1
ATOM 851 N N . GLU A 1 113 ? 0.724 11.680 -7.543 1.00 68.88 113 GLU A N 1
ATOM 852 C CA . GLU A 1 113 ? 0.109 13.016 -7.638 1.00 68.88 113 GLU A CA 1
ATOM 853 C C . GLU A 1 113 ? 1.020 14.100 -8.236 1.00 68.88 113 GLU A C 1
ATOM 855 O O . GLU A 1 113 ? 0.566 15.219 -8.469 1.00 68.88 113 GLU A O 1
ATOM 860 N N . THR A 1 114 ? 2.301 13.815 -8.491 1.00 69.69 114 THR A N 1
ATOM 861 C CA . THR A 1 114 ? 3.201 14.807 -9.094 1.00 69.69 114 THR A CA 1
ATOM 862 C C . THR A 1 114 ? 3.036 14.901 -10.599 1.00 69.69 114 THR A C 1
ATOM 864 O O . THR A 1 114 ? 2.783 13.915 -11.278 1.00 69.69 114 THR A O 1
ATOM 867 N N . THR A 1 115 ? 3.260 16.099 -11.133 1.00 71.75 115 THR A N 1
ATOM 868 C CA . THR A 1 115 ? 3.317 16.373 -12.576 1.00 71.75 115 THR A CA 1
ATOM 869 C C . THR A 1 115 ? 4.757 16.520 -13.077 1.00 71.75 115 THR A C 1
ATOM 871 O O . THR A 1 115 ? 4.993 17.193 -14.075 1.00 71.75 115 THR A O 1
ATOM 874 N N . ASN A 1 116 ? 5.739 15.971 -12.354 1.00 80.25 116 ASN A N 1
ATOM 875 C CA . ASN A 1 116 ? 7.143 16.046 -12.751 1.00 80.25 116 ASN A CA 1
ATOM 876 C C . ASN A 1 116 ? 7.456 15.081 -13.906 1.00 80.25 116 ASN A C 1
ATOM 878 O O . ASN A 1 116 ? 6.722 14.127 -14.162 1.00 80.25 116 ASN A O 1
ATOM 882 N N . GLU A 1 117 ? 8.583 15.314 -14.576 1.00 84.19 117 GLU A N 1
ATOM 883 C CA . GLU A 1 117 ? 9.072 14.480 -15.684 1.00 84.19 117 GLU A CA 1
ATOM 884 C C . GLU A 1 117 ? 9.221 13.000 -15.288 1.00 84.19 117 GLU A C 1
ATOM 886 O O . GLU A 1 117 ? 8.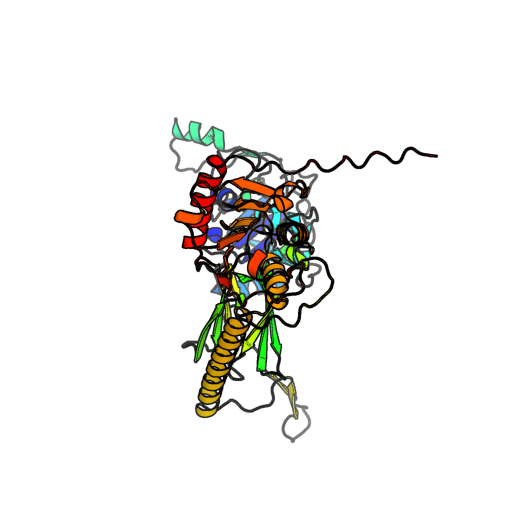930 12.108 -16.081 1.00 84.19 117 GLU A O 1
ATOM 891 N N . ASP A 1 118 ? 9.576 12.713 -14.033 1.00 87.56 118 ASP A N 1
ATOM 892 C CA . ASP A 1 118 ? 9.705 11.332 -13.550 1.00 87.56 118 ASP A CA 1
ATOM 893 C C . ASP A 1 118 ? 8.355 10.610 -13.500 1.00 87.56 118 ASP A C 1
ATOM 895 O O . ASP A 1 118 ? 8.270 9.423 -13.819 1.00 87.56 118 ASP A O 1
ATOM 899 N N . ARG A 1 119 ? 7.269 11.320 -13.152 1.00 86.88 119 ARG A N 1
ATOM 900 C CA . ARG A 1 119 ? 5.917 10.752 -13.221 1.00 86.88 119 ARG A CA 1
ATOM 901 C C . ARG A 1 119 ? 5.576 10.362 -14.649 1.00 86.88 119 ARG A C 1
ATOM 903 O O . ARG A 1 119 ? 4.959 9.316 -14.843 1.00 86.88 119 ARG A O 1
ATOM 910 N N . ALA A 1 120 ? 5.968 11.176 -15.625 1.00 87.69 120 ALA A N 1
ATOM 911 C CA . ALA A 1 120 ? 5.689 10.915 -17.029 1.00 87.69 120 ALA A CA 1
ATOM 912 C C . ALA A 1 120 ? 6.289 9.578 -17.506 1.00 87.69 120 ALA A C 1
ATOM 914 O O . ALA A 1 120 ? 5.654 8.899 -18.304 1.00 87.69 120 ALA A O 1
ATOM 915 N N . LEU A 1 121 ? 7.408 9.105 -16.948 1.00 89.56 121 LEU A N 1
ATOM 916 C CA . LEU A 1 121 ? 7.967 7.778 -17.272 1.00 89.56 121 LEU A CA 1
ATOM 917 C C . LEU A 1 121 ? 7.104 6.601 -16.817 1.00 89.56 121 LEU A C 1
ATOM 919 O O . LEU A 1 121 ? 7.180 5.511 -17.377 1.00 89.56 121 LEU A O 1
ATOM 923 N N . VAL A 1 122 ? 6.307 6.803 -15.772 1.00 87.81 122 VAL A N 1
ATOM 924 C CA . VAL A 1 122 ? 5.546 5.739 -15.112 1.00 87.81 122 VAL A CA 1
ATOM 925 C C . VAL A 1 122 ? 4.060 6.071 -15.039 1.00 87.81 122 VAL A C 1
ATOM 927 O O . VAL A 1 122 ? 3.344 5.514 -14.211 1.00 87.81 122 VAL A O 1
ATOM 930 N N . ALA A 1 123 ? 3.566 6.978 -15.886 1.00 83.06 123 ALA A N 1
ATOM 931 C CA . ALA A 1 123 ? 2.204 7.513 -15.844 1.00 83.06 123 ALA A CA 1
ATOM 932 C C . ALA A 1 123 ? 1.142 6.401 -15.750 1.00 83.06 123 ALA A C 1
ATOM 934 O O . ALA A 1 123 ? 0.290 6.430 -14.856 1.00 83.06 123 ALA A O 1
ATOM 935 N N . GLY A 1 124 ? 1.284 5.349 -16.558 1.00 78.06 124 GLY A N 1
ATOM 936 C CA . GLY A 1 124 ? 0.367 4.206 -16.608 1.00 78.06 124 GLY A CA 1
ATOM 937 C C . GLY A 1 124 ? 0.394 3.271 -15.391 1.00 78.06 124 GLY A C 1
ATOM 938 O O . GLY A 1 124 ? -0.467 2.397 -15.275 1.00 78.06 124 GLY A O 1
ATOM 939 N N . THR A 1 125 ? 1.338 3.424 -14.452 1.00 77.56 125 THR A N 1
ATOM 940 C CA . THR A 1 125 ? 1.353 2.595 -13.233 1.00 77.56 125 THR A CA 1
ATOM 941 C C . THR A 1 125 ? 0.253 2.976 -12.257 1.00 77.56 125 THR A C 1
ATOM 943 O O . THR A 1 125 ? -0.145 2.119 -11.476 1.00 77.56 125 THR A O 1
ATOM 946 N N . HIS A 1 126 ? -0.194 4.240 -12.269 1.00 75.94 126 HIS A N 1
ATOM 947 C CA . HIS A 1 126 ? -1.148 4.830 -11.315 1.00 75.94 126 HIS A CA 1
ATOM 948 C C . HIS A 1 126 ? -0.887 4.480 -9.841 1.00 75.94 126 HIS A C 1
ATOM 950 O O . HIS A 1 126 ? -1.793 4.470 -9.007 1.00 75.94 126 HIS A O 1
ATOM 956 N N . ARG A 1 127 ? 0.372 4.187 -9.527 1.00 76.25 127 ARG A N 1
ATOM 957 C CA . ARG A 1 127 ? 0.871 3.759 -8.226 1.00 76.25 127 ARG A CA 1
ATOM 958 C C . ARG A 1 127 ? 2.233 4.404 -8.009 1.00 76.25 127 ARG A C 1
ATOM 960 O O . ARG A 1 127 ? 2.927 4.666 -8.998 1.00 76.25 127 ARG A O 1
ATOM 967 N N . PRO A 1 128 ? 2.638 4.638 -6.754 1.00 79.44 128 PRO A N 1
ATOM 968 C CA . PRO A 1 128 ? 3.979 5.114 -6.483 1.00 79.44 128 PRO A CA 1
ATOM 969 C C . PRO A 1 128 ? 5.021 4.136 -7.032 1.00 79.44 128 PRO A C 1
ATOM 971 O O . PRO A 1 128 ? 4.811 2.921 -7.024 1.00 79.44 128 PRO A O 1
ATOM 974 N N . VAL A 1 129 ? 6.144 4.656 -7.512 1.00 86.06 129 VAL A N 1
ATOM 975 C CA . VAL A 1 129 ? 7.249 3.843 -8.031 1.00 86.06 129 VAL A CA 1
ATOM 976 C C . VAL A 1 129 ? 8.519 4.214 -7.289 1.00 86.06 129 VAL A C 1
ATOM 978 O O . VAL A 1 129 ? 8.860 5.386 -7.206 1.00 86.06 129 VAL A O 1
ATOM 981 N N . LEU A 1 130 ? 9.237 3.224 -6.764 1.00 86.50 130 LEU A N 1
ATOM 982 C CA . LEU A 1 130 ? 10.604 3.428 -6.286 1.00 86.50 130 LEU A CA 1
ATOM 983 C C . LEU A 1 130 ? 11.555 3.014 -7.407 1.00 86.50 130 LEU A C 1
ATOM 985 O O . LEU A 1 130 ? 11.584 1.833 -7.757 1.00 86.50 130 LEU A O 1
ATOM 989 N N . ALA A 1 131 ? 12.294 3.964 -7.976 1.00 90.94 131 ALA A N 1
ATOM 990 C CA . ALA A 1 131 ? 13.144 3.728 -9.138 1.00 90.94 131 ALA A CA 1
ATOM 991 C C . ALA A 1 131 ? 14.466 4.497 -9.082 1.00 90.94 131 ALA A C 1
ATOM 993 O O . ALA A 1 131 ? 14.568 5.564 -8.487 1.00 90.94 131 ALA A O 1
ATOM 994 N N . VAL A 1 132 ? 15.470 3.945 -9.750 1.00 92.00 132 VAL A N 1
ATOM 995 C CA . VAL A 1 132 ? 16.662 4.661 -10.204 1.00 92.00 132 VAL A CA 1
ATOM 996 C C . VAL A 1 132 ? 16.344 5.193 -11.601 1.00 92.00 132 VAL A C 1
ATOM 998 O O . VAL A 1 132 ? 15.776 4.470 -12.422 1.00 92.00 132 VAL A O 1
ATOM 1001 N N . ILE A 1 133 ? 16.665 6.456 -11.858 1.00 94.19 133 ILE A N 1
ATOM 1002 C CA . ILE A 1 133 ? 16.333 7.146 -13.104 1.00 94.19 133 ILE A CA 1
ATOM 1003 C C . ILE A 1 133 ? 17.629 7.520 -13.808 1.00 94.19 133 ILE A C 1
ATOM 1005 O O . ILE A 1 133 ? 18.550 8.014 -13.161 1.00 94.19 133 ILE A O 1
ATOM 1009 N N . ALA A 1 134 ? 17.693 7.300 -15.117 1.00 93.69 134 ALA A N 1
ATOM 1010 C CA . ALA A 1 134 ? 18.774 7.809 -15.947 1.00 93.69 134 ALA A CA 1
ATOM 1011 C C . ALA A 1 134 ? 18.278 8.786 -17.001 1.00 93.69 134 ALA A C 1
ATOM 1013 O O . ALA A 1 134 ? 17.273 8.523 -17.662 1.00 93.69 134 ALA A O 1
ATOM 1014 N N . ASP A 1 135 ? 19.027 9.871 -17.178 1.00 93.25 135 ASP A N 1
ATOM 1015 C CA . ASP A 1 135 ? 18.870 10.802 -18.293 1.00 93.25 135 ASP A CA 1
ATOM 1016 C C . ASP A 1 135 ? 19.465 10.202 -19.564 1.00 93.25 135 ASP A C 1
ATOM 1018 O O . ASP A 1 135 ? 20.615 9.760 -19.567 1.00 93.25 135 ASP A O 1
ATOM 1022 N N . LEU A 1 136 ? 18.695 10.211 -20.647 1.00 92.62 136 LEU A N 1
ATOM 1023 C CA . LEU A 1 136 ? 19.101 9.708 -21.953 1.00 92.62 136 LEU A CA 1
ATOM 1024 C C . LEU A 1 136 ? 19.495 10.868 -22.869 1.00 92.62 136 LEU A C 1
ATOM 1026 O O . LEU A 1 136 ? 18.838 11.912 -22.902 1.00 92.62 136 LEU A O 1
ATOM 1030 N N . GLU A 1 137 ? 20.535 10.671 -23.674 1.00 88.44 137 GLU A N 1
ATOM 1031 C CA . GLU A 1 137 ? 20.777 11.544 -24.820 1.00 88.44 137 GLU A CA 1
ATOM 1032 C C . GLU A 1 137 ? 19.583 11.464 -25.775 1.00 88.44 137 GLU A C 1
ATOM 1034 O O . GLU A 1 137 ? 19.154 10.383 -26.174 1.00 88.44 137 GLU A O 1
ATOM 1039 N N . THR A 1 138 ? 19.023 12.623 -26.113 1.00 71.06 138 THR A N 1
ATOM 1040 C CA . THR A 1 138 ? 17.762 12.728 -26.851 1.00 71.06 138 THR A CA 1
ATOM 1041 C C . THR A 1 138 ? 17.990 12.535 -28.352 1.00 71.06 138 THR A C 1
ATOM 1043 O O . THR A 1 138 ? 18.584 13.420 -28.976 1.00 71.06 138 THR A O 1
ATOM 1046 N N . PRO A 1 139 ? 17.508 11.443 -28.977 1.00 81.44 139 PRO A N 1
ATOM 1047 C CA . PRO A 1 139 ? 17.415 11.390 -30.431 1.00 81.44 139 PRO A CA 1
ATOM 1048 C C . PRO A 1 139 ? 16.373 12.410 -30.930 1.00 81.44 139 PRO A C 1
ATOM 1050 O O . PRO A 1 139 ? 15.376 12.651 -30.241 1.00 81.44 139 PRO A O 1
ATOM 1053 N N . PRO A 1 140 ? 16.553 13.008 -32.122 1.00 82.38 140 PRO A N 1
ATOM 1054 C CA . PRO A 1 140 ? 15.552 13.901 -32.694 1.00 82.38 140 PRO A CA 1
ATOM 1055 C C . PRO A 1 140 ? 14.219 13.164 -32.865 1.00 82.38 140 PRO A C 1
ATOM 1057 O O . PRO A 1 140 ? 14.172 12.057 -33.406 1.00 82.38 140 PRO A O 1
ATOM 1060 N N . ALA A 1 141 ? 13.131 13.776 -32.392 1.00 82.75 141 ALA A N 1
ATOM 1061 C CA . ALA A 1 141 ? 11.809 13.176 -32.492 1.00 82.75 141 ALA A CA 1
ATOM 1062 C C . ALA A 1 141 ? 11.398 13.054 -33.974 1.00 82.75 141 ALA A C 1
ATOM 1064 O O . ALA A 1 141 ? 11.387 14.059 -34.692 1.00 82.75 141 ALA A O 1
ATOM 1065 N N . PRO A 1 142 ? 11.055 11.849 -34.458 1.00 86.25 142 PRO A N 1
ATOM 1066 C CA . PRO A 1 142 ? 10.580 11.671 -35.823 1.00 86.25 142 PRO A CA 1
ATOM 1067 C C . PRO A 1 142 ? 9.172 12.256 -36.006 1.00 86.25 142 PRO A C 1
ATOM 1069 O O . PRO A 1 142 ? 8.434 12.514 -35.049 1.00 86.25 142 PRO A O 1
ATOM 1072 N N . LEU A 1 143 ? 8.776 12.441 -37.268 1.00 87.19 143 LEU A N 1
ATOM 1073 C CA . LEU A 1 143 ? 7.437 12.910 -37.622 1.00 87.19 143 LEU A CA 1
ATOM 1074 C C . LEU A 1 143 ? 6.381 11.888 -37.182 1.00 87.19 143 LEU A C 1
ATOM 1076 O O . LEU A 1 143 ? 6.356 10.751 -37.650 1.00 87.19 143 LEU A O 1
ATOM 1080 N N . THR A 1 144 ? 5.502 12.318 -36.282 1.00 88.69 144 THR A N 1
ATOM 1081 C CA . THR A 1 144 ? 4.471 11.493 -35.640 1.00 88.69 144 THR A CA 1
ATOM 1082 C C . THR A 1 144 ? 3.142 12.242 -35.571 1.00 88.69 144 THR A C 1
ATOM 1084 O O . THR A 1 144 ? 3.067 13.423 -35.920 1.00 88.69 144 THR A O 1
ATOM 1087 N N . GLN A 1 145 ? 2.069 11.548 -35.179 1.00 89.25 145 GLN A N 1
ATOM 1088 C CA . GLN A 1 145 ? 0.747 12.143 -34.983 1.00 89.25 145 GLN A CA 1
ATOM 1089 C C . GLN A 1 145 ? 0.109 11.675 -33.662 1.00 89.25 145 GLN A C 1
ATOM 1091 O O . GLN A 1 145 ? 0.336 10.531 -33.244 1.00 89.25 145 GLN A O 1
ATOM 1096 N N . PRO A 1 146 ? -0.751 12.507 -33.031 1.00 86.69 146 PRO A N 1
ATOM 1097 C CA . PRO A 1 146 ? -1.423 12.147 -31.780 1.00 86.69 146 PRO A CA 1
ATOM 1098 C C . PRO A 1 146 ? -2.381 10.961 -31.872 1.00 86.69 146 PRO A C 1
ATOM 1100 O O . PRO A 1 146 ? -2.724 10.350 -30.859 1.00 86.69 146 PRO A O 1
ATOM 1103 N N . ALA A 1 147 ? -2.837 10.646 -33.082 1.00 87.94 147 ALA A N 1
ATOM 1104 C CA . ALA A 1 147 ? -3.668 9.493 -33.365 1.00 87.94 147 ALA A CA 1
ATOM 1105 C C . ALA A 1 147 ? -2.870 8.470 -34.174 1.00 87.94 147 ALA A C 1
ATOM 1107 O O . ALA A 1 147 ? -2.185 8.822 -35.133 1.00 87.94 147 ALA A O 1
ATOM 1108 N N . TRP A 1 148 ? -2.997 7.202 -33.800 1.00 88.31 148 TRP A N 1
ATOM 1109 C CA . TRP A 1 148 ? -2.444 6.077 -34.541 1.00 88.31 148 TRP A CA 1
ATOM 1110 C C . TRP A 1 148 ? -3.557 5.107 -34.933 1.00 88.31 148 TRP A C 1
ATOM 1112 O O . TRP A 1 148 ? -4.416 4.775 -34.115 1.00 88.31 148 TRP A O 1
ATOM 1122 N N . GLU A 1 149 ? -3.536 4.647 -36.182 1.00 87.62 149 GLU A N 1
ATOM 1123 C CA . GLU A 1 149 ? -4.387 3.558 -36.649 1.00 87.62 149 GLU A CA 1
ATOM 1124 C C . GLU A 1 149 ? -3.622 2.234 -36.541 1.00 87.62 149 GLU A C 1
ATOM 1126 O O . GLU A 1 149 ? -2.709 1.955 -37.322 1.00 87.62 149 GLU A O 1
ATOM 1131 N N . VAL A 1 150 ? -4.005 1.397 -35.578 1.00 83.88 150 VAL A N 1
ATOM 1132 C CA . VAL A 1 150 ? -3.405 0.073 -35.376 1.00 83.88 150 VAL A CA 1
ATOM 1133 C C . VAL A 1 150 ? -3.580 -0.763 -36.638 1.00 83.88 150 VAL A C 1
ATOM 1135 O O . VAL A 1 150 ? -4.673 -0.785 -37.189 1.00 83.88 150 VAL A O 1
ATOM 1138 N N . GLN A 1 151 ? -2.563 -1.485 -37.112 1.00 78.50 151 GLN A N 1
ATOM 1139 C CA . GLN A 1 151 ? -2.719 -2.358 -38.283 1.00 78.50 151 GLN A CA 1
ATOM 1140 C C . GLN A 1 151 ? -3.649 -3.546 -37.986 1.00 78.50 151 GLN A C 1
ATOM 1142 O O . GLN A 1 151 ? -3.534 -4.196 -36.948 1.00 78.50 151 GLN A O 1
ATOM 1147 N N . SER A 1 152 ? -4.569 -3.851 -38.908 1.00 71.00 152 SER A N 1
ATOM 1148 C CA . SER A 1 152 ? -5.418 -5.041 -38.790 1.00 71.00 152 SER A CA 1
ATOM 1149 C C . SER A 1 152 ? -4.575 -6.318 -38.870 1.00 71.00 152 SER A C 1
ATOM 1151 O O . SER A 1 152 ? -3.751 -6.434 -39.781 1.00 71.00 152 SER A O 1
ATOM 1153 N N . PRO A 1 153 ? -4.811 -7.309 -37.992 1.00 67.88 153 PRO A N 1
ATOM 1154 C CA . PRO A 1 153 ? -4.172 -8.606 -38.111 1.00 67.88 153 PRO A CA 1
ATOM 1155 C C . PRO A 1 153 ? -4.430 -9.226 -39.491 1.00 67.88 153 PRO A C 1
ATOM 1157 O O . PRO A 1 153 ? -5.579 -9.262 -39.939 1.00 67.88 153 PRO A O 1
ATOM 1160 N N . PRO A 1 154 ? -3.398 -9.765 -40.160 1.00 68.25 154 PRO A N 1
ATOM 1161 C CA . PRO A 1 154 ? -3.516 -10.258 -41.533 1.00 68.25 154 PRO A CA 1
ATOM 1162 C C . PRO A 1 154 ? -4.438 -11.482 -41.671 1.00 68.25 154 PRO A C 1
ATOM 1164 O O . PRO A 1 154 ? -4.837 -11.825 -42.778 1.00 68.25 154 PRO A O 1
ATOM 1167 N N . HIS A 1 155 ? -4.781 -12.136 -40.557 1.00 72.00 155 HIS A N 1
ATOM 1168 C CA . HIS A 1 155 ? -5.625 -13.329 -40.508 1.00 72.00 155 HIS A CA 1
ATOM 1169 C C . HIS A 1 155 ? -7.128 -13.034 -40.356 1.00 72.00 155 HIS A C 1
ATOM 1171 O O . HIS A 1 155 ? -7.927 -13.968 -40.386 1.00 72.00 155 HIS A O 1
ATOM 1177 N N . LEU A 1 156 ? -7.537 -11.770 -40.183 1.00 70.00 156 LEU A N 1
ATOM 1178 C CA . LEU A 1 156 ? -8.955 -11.415 -40.078 1.00 70.00 156 LEU A CA 1
ATOM 1179 C C . LEU A 1 156 ? -9.625 -11.437 -41.466 1.00 70.00 156 LEU A C 1
ATOM 1181 O O . LEU A 1 156 ? -9.186 -10.714 -42.367 1.00 70.00 156 LEU A O 1
ATOM 1185 N N . PRO A 1 157 ? -10.692 -12.235 -41.665 1.00 72.38 157 PRO A N 1
ATOM 1186 C CA . PRO A 1 157 ? -11.391 -12.295 -42.941 1.00 72.38 157 PRO A CA 1
ATOM 1187 C C . PRO A 1 157 ? -12.043 -10.949 -43.279 1.00 72.38 157 PRO A C 1
ATOM 1189 O O . PRO A 1 157 ? -12.598 -10.254 -42.425 1.00 72.38 157 PRO A O 1
ATOM 1192 N N . ARG A 1 158 ? -11.995 -10.576 -44.564 1.00 73.62 158 ARG A N 1
ATOM 1193 C CA . ARG A 1 158 ? -12.687 -9.382 -45.070 1.00 73.62 158 ARG A CA 1
ATOM 1194 C C . ARG A 1 158 ? -14.196 -9.561 -44.884 1.00 73.62 158 ARG A C 1
ATOM 1196 O O . ARG A 1 158 ? -14.746 -10.569 -45.316 1.00 73.62 158 ARG A O 1
ATOM 1203 N N . GLY A 1 159 ? -14.867 -8.580 -44.281 1.00 78.19 159 GLY A N 1
ATOM 1204 C CA . GLY A 1 159 ? -16.309 -8.639 -44.039 1.00 78.19 159 GLY A CA 1
ATOM 1205 C C . GLY A 1 159 ? -16.737 -7.862 -42.798 1.00 78.19 159 GLY A C 1
ATOM 1206 O O . GLY A 1 159 ? -16.089 -6.889 -42.411 1.00 78.19 159 GLY A O 1
ATOM 1207 N N . ARG A 1 160 ? -17.840 -8.302 -42.180 1.00 75.19 160 ARG A N 1
ATOM 1208 C CA . ARG A 1 160 ? -18.438 -7.669 -40.995 1.00 75.19 160 ARG A CA 1
ATOM 1209 C C . ARG A 1 160 ? -17.455 -7.573 -39.826 1.00 75.19 160 ARG A C 1
ATOM 1211 O O . ARG A 1 160 ? -17.384 -6.523 -39.204 1.00 75.19 160 ARG A O 1
ATOM 1218 N N . ASP A 1 161 ? -16.658 -8.612 -39.599 1.00 68.75 161 ASP A N 1
ATOM 1219 C CA . ASP A 1 161 ? -15.709 -8.666 -38.481 1.00 68.75 161 ASP A CA 1
ATOM 1220 C C . ASP A 1 161 ? -14.585 -7.635 -38.638 1.00 68.75 161 ASP A C 1
ATOM 1222 O O . ASP A 1 161 ? -14.260 -6.913 -37.700 1.00 68.75 161 ASP A O 1
ATOM 1226 N N . LEU A 1 162 ? -14.043 -7.479 -39.852 1.00 71.69 162 LEU A N 1
ATOM 1227 C CA . LEU A 1 162 ? -13.058 -6.435 -40.142 1.00 71.69 162 LEU A CA 1
ATOM 1228 C C . LEU A 1 162 ? -13.660 -5.028 -39.988 1.00 71.69 162 LEU A C 1
ATOM 1230 O O . LEU A 1 162 ? -12.976 -4.126 -39.514 1.00 71.69 162 LEU A O 1
ATOM 1234 N N . ALA A 1 163 ? -14.927 -4.837 -40.371 1.00 73.69 163 ALA A N 1
ATOM 1235 C CA . ALA A 1 163 ? -15.625 -3.556 -40.251 1.00 73.69 163 ALA A CA 1
ATOM 1236 C C . ALA A 1 163 ? -15.967 -3.189 -38.795 1.00 73.69 163 ALA A C 1
ATOM 1238 O O . ALA A 1 163 ? -15.916 -2.015 -38.436 1.00 73.69 163 ALA A O 1
ATOM 1239 N N . GLU A 1 164 ? -16.299 -4.176 -37.960 1.00 73.31 164 GLU A N 1
ATOM 1240 C CA . GLU A 1 164 ? -16.462 -4.013 -36.510 1.00 73.31 164 GLU A CA 1
ATOM 1241 C C . GLU A 1 164 ? -15.125 -3.621 -35.873 1.00 73.31 164 GLU A C 1
ATOM 1243 O O . GLU A 1 164 ? -15.030 -2.578 -35.230 1.00 73.31 164 GLU A O 1
ATOM 1248 N N . VAL A 1 165 ? -14.060 -4.381 -36.150 1.00 70.94 165 VAL A N 1
ATOM 1249 C CA . VAL A 1 165 ? -12.712 -4.104 -35.634 1.00 70.94 165 VAL A CA 1
ATOM 1250 C C . VAL A 1 165 ? -12.202 -2.735 -36.096 1.00 70.94 165 VAL A C 1
ATOM 1252 O O . VAL A 1 165 ? -11.594 -2.016 -35.306 1.00 70.94 165 VAL A O 1
ATOM 1255 N N . ALA A 1 166 ? -12.481 -2.329 -37.340 1.00 74.06 166 ALA A N 1
ATOM 1256 C CA . ALA A 1 166 ? -12.033 -1.053 -37.899 1.00 74.06 166 ALA A CA 1
ATOM 1257 C C . ALA A 1 166 ? -12.475 0.175 -37.095 1.00 74.06 166 ALA A C 1
ATOM 1259 O O . ALA A 1 166 ? -11.711 1.133 -36.987 1.00 74.06 166 ALA A O 1
ATOM 1260 N N . LYS A 1 167 ? -13.657 0.129 -36.473 1.00 73.94 167 LYS A N 1
ATOM 1261 C CA . LYS A 1 167 ? -14.171 1.227 -35.639 1.00 73.94 167 LYS A CA 1
ATOM 1262 C C . LYS A 1 167 ? -13.346 1.449 -34.368 1.00 73.94 167 LYS A C 1
ATOM 1264 O O . LYS A 1 167 ? -13.356 2.549 -33.831 1.00 73.94 167 LYS A O 1
ATOM 1269 N N . HIS A 1 168 ? -12.605 0.433 -33.926 1.00 75.12 168 HIS A N 1
ATOM 1270 C CA . HIS A 1 168 ? -11.850 0.434 -32.671 1.00 75.12 168 HIS A CA 1
ATOM 1271 C C . HIS A 1 168 ? -10.322 0.480 -32.872 1.00 75.12 168 HIS A C 1
ATOM 1273 O O . HIS A 1 168 ? -9.571 0.356 -31.904 1.00 75.12 168 HIS A O 1
ATOM 1279 N N . ARG A 1 169 ? -9.841 0.647 -34.118 1.00 79.50 169 ARG A N 1
ATOM 1280 C CA . ARG A 1 169 ? -8.402 0.662 -34.471 1.00 79.50 169 ARG A CA 1
ATOM 1281 C C . ARG A 1 169 ? -7.708 2.004 -34.242 1.00 79.50 169 ARG A C 1
ATOM 1283 O O . ARG A 1 169 ? -6.487 2.063 -34.340 1.00 79.50 169 ARG A O 1
ATOM 1290 N N . TYR A 1 170 ? -8.454 3.066 -33.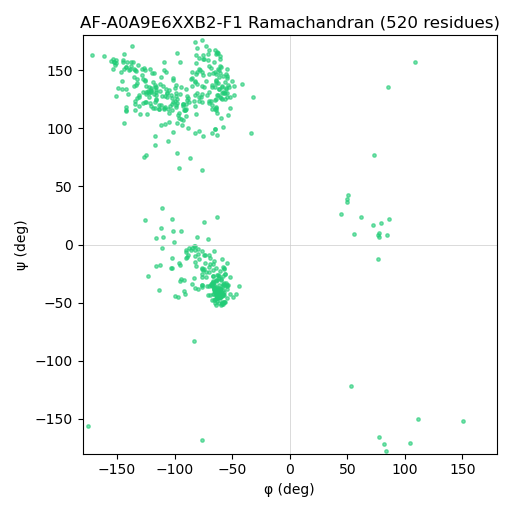955 1.00 84.19 170 TYR A N 1
ATOM 1291 C CA . TYR A 1 170 ? -7.890 4.394 -33.729 1.00 84.19 170 TYR A CA 1
ATOM 1292 C C . TYR A 1 170 ? -7.566 4.603 -32.249 1.00 84.19 170 TYR A C 1
ATOM 1294 O O . TYR A 1 170 ? -8.447 4.552 -31.394 1.00 84.19 170 TYR A O 1
ATOM 1302 N N . LEU A 1 171 ? -6.294 4.869 -31.954 1.00 80.75 171 LEU A N 1
ATOM 1303 C CA . LEU A 1 171 ? -5.800 5.165 -30.612 1.00 80.75 171 LEU A CA 1
ATOM 1304 C C . LEU A 1 171 ? -5.313 6.614 -30.548 1.00 80.75 171 LEU A C 1
ATOM 1306 O O . LEU A 1 171 ? -4.352 6.981 -31.221 1.00 80.75 171 LEU A O 1
ATOM 1310 N N . THR A 1 172 ? -5.960 7.435 -29.721 1.00 84.62 172 THR A N 1
ATOM 1311 C CA . THR A 1 172 ? -5.494 8.787 -29.376 1.00 84.62 172 THR A CA 1
ATOM 1312 C C . THR A 1 172 ? -4.490 8.723 -28.229 1.00 84.62 172 THR A C 1
ATOM 1314 O O . THR A 1 172 ? -4.636 7.895 -27.333 1.00 84.62 172 THR A O 1
ATOM 1317 N N . ASN A 1 173 ? -3.463 9.576 -28.239 1.00 83.62 173 ASN A N 1
ATOM 1318 C CA . ASN A 1 173 ? -2.369 9.551 -27.257 1.00 83.62 173 ASN A CA 1
ATOM 1319 C C . ASN A 1 173 ? -1.767 8.139 -27.125 1.00 83.62 173 ASN A C 1
ATOM 1321 O O . ASN A 1 173 ? -1.541 7.621 -26.028 1.00 83.62 173 ASN A O 1
ATOM 1325 N N . TRP A 1 174 ? -1.585 7.483 -28.273 1.00 84.38 174 TRP A N 1
ATOM 1326 C CA . TRP A 1 174 ? -1.232 6.070 -28.366 1.00 84.38 174 TRP A CA 1
ATOM 1327 C C . TRP A 1 174 ? 0.034 5.667 -27.583 1.00 84.38 174 TRP A C 1
ATOM 1329 O O . TRP A 1 174 ? 0.010 4.562 -27.039 1.00 84.38 174 TRP A O 1
ATOM 1339 N N . PRO A 1 175 ? 1.109 6.479 -27.440 1.00 87.62 175 PRO A N 1
ATOM 1340 C CA . PRO A 1 175 ? 2.283 6.030 -26.694 1.00 87.62 175 PRO A CA 1
ATOM 1341 C C . PRO A 1 175 ? 1.977 5.868 -25.206 1.00 87.62 175 PRO A C 1
ATOM 1343 O O . PRO A 1 175 ? 2.265 4.815 -24.636 1.00 87.62 175 PRO A O 1
ATOM 1346 N N . GLU A 1 176 ? 1.326 6.863 -24.597 1.00 86.00 176 GLU A N 1
ATOM 1347 C CA . GLU A 1 176 ? 0.899 6.810 -23.196 1.00 86.00 176 GLU A CA 1
ATOM 1348 C C . GLU A 1 176 ? -0.088 5.672 -22.960 1.00 86.00 176 GLU A C 1
ATOM 1350 O O . GLU A 1 176 ? 0.092 4.889 -22.028 1.00 86.00 176 GLU A O 1
ATOM 1355 N N . ARG A 1 177 ? -1.074 5.509 -23.850 1.00 79.56 177 ARG A N 1
ATOM 1356 C CA . ARG A 1 177 ? -2.067 4.433 -23.729 1.00 79.56 177 ARG A CA 1
ATOM 1357 C C . ARG A 1 177 ? -1.454 3.034 -23.783 1.00 79.56 177 ARG A C 1
ATOM 1359 O O . ARG A 1 177 ? -1.931 2.138 -23.092 1.00 79.56 177 ARG A O 1
ATOM 1366 N N . LEU A 1 178 ? -0.427 2.830 -24.607 1.00 82.00 178 LEU A N 1
ATOM 1367 C CA . LEU A 1 178 ? 0.137 1.502 -24.859 1.00 82.00 178 LEU A CA 1
ATOM 1368 C C . LEU A 1 178 ? 1.290 1.154 -23.921 1.00 82.00 178 LEU A C 1
ATOM 1370 O O . LEU A 1 178 ? 1.405 0.013 -23.472 1.00 82.00 178 LEU A O 1
ATOM 1374 N N . THR A 1 179 ? 2.153 2.125 -23.634 1.00 85.00 179 THR A N 1
ATOM 1375 C CA . THR A 1 179 ? 3.389 1.901 -22.871 1.00 85.00 179 THR A CA 1
ATOM 1376 C C . THR A 1 179 ? 3.285 2.366 -21.419 1.00 85.00 179 THR A C 1
ATOM 1378 O O . THR A 1 179 ? 4.052 1.895 -20.578 1.00 85.00 179 THR A O 1
ATOM 1381 N N . GLY A 1 180 ? 2.335 3.258 -21.111 1.00 84.38 180 GLY A N 1
ATOM 1382 C CA . GLY A 1 180 ? 2.239 3.937 -19.821 1.00 84.38 180 GLY A CA 1
ATOM 1383 C C . GLY A 1 180 ? 3.246 5.077 -19.641 1.00 84.38 180 GLY A C 1
ATOM 1384 O O . GLY A 1 180 ? 3.350 5.593 -18.531 1.00 84.38 180 GLY A O 1
ATOM 1385 N N . ILE A 1 181 ? 3.976 5.461 -20.694 1.00 89.38 181 ILE A N 1
ATOM 1386 C CA . ILE A 1 181 ? 4.917 6.587 -20.708 1.00 89.38 181 ILE A CA 1
ATOM 1387 C C . ILE A 1 181 ? 4.208 7.798 -21.317 1.00 89.38 181 ILE A C 1
ATOM 1389 O O . ILE A 1 181 ? 3.745 7.728 -22.454 1.00 89.38 181 ILE A O 1
ATOM 1393 N N . ALA A 1 182 ? 4.121 8.904 -20.583 1.00 88.31 182 ALA A N 1
ATOM 1394 C CA . ALA A 1 182 ? 3.438 10.115 -21.015 1.00 88.31 182 ALA A CA 1
ATOM 1395 C C . ALA A 1 182 ? 4.145 10.736 -22.226 1.00 88.31 182 ALA A C 1
ATOM 1397 O O . ALA A 1 182 ? 5.150 11.438 -22.122 1.00 88.31 182 ALA A O 1
ATOM 1398 N N . TRP A 1 183 ? 3.579 10.456 -23.391 1.00 89.56 183 TRP A N 1
ATOM 1399 C CA . TRP A 1 183 ? 3.879 11.094 -24.654 1.00 89.56 183 TRP A CA 1
ATOM 1400 C C . TRP A 1 183 ? 2.610 11.041 -25.493 1.00 89.56 183 TRP A C 1
ATOM 1402 O O . TRP A 1 183 ? 2.015 9.978 -25.673 1.00 89.56 183 TRP A O 1
ATOM 1412 N N . LEU A 1 184 ? 2.186 12.192 -26.013 1.00 86.69 184 LEU A N 1
ATOM 1413 C CA . LEU A 1 184 ? 0.962 12.280 -26.806 1.00 86.69 184 LEU A CA 1
ATOM 1414 C C . LEU A 1 184 ? 1.163 11.808 -28.251 1.00 86.69 184 LEU A C 1
ATOM 1416 O O . LEU A 1 184 ? 0.193 11.762 -28.992 1.00 86.69 184 LEU A O 1
ATOM 1420 N N . GLY A 1 185 ? 2.389 11.458 -28.662 1.00 85.12 185 GLY A N 1
ATOM 1421 C CA . GLY A 1 185 ? 2.702 11.081 -30.045 1.00 85.12 185 GLY A CA 1
ATOM 1422 C C . GLY A 1 185 ? 2.851 12.283 -30.980 1.00 85.12 185 GLY A C 1
ATOM 1423 O O . GLY A 1 185 ? 2.716 12.129 -32.188 1.00 85.12 185 GLY A O 1
ATOM 1424 N N . HIS A 1 186 ? 3.064 13.484 -30.431 1.00 86.94 186 HIS A N 1
ATOM 1425 C CA . HIS A 1 186 ? 3.272 14.710 -31.201 1.00 86.94 186 HIS A CA 1
ATOM 1426 C C . HIS A 1 186 ? 4.776 15.025 -31.306 1.00 86.94 186 HIS A C 1
ATOM 1428 O O . HIS A 1 186 ? 5.462 14.927 -30.285 1.00 86.94 186 HIS A O 1
ATOM 1434 N N . PRO A 1 187 ? 5.297 15.445 -32.476 1.00 81.94 187 PRO A N 1
ATOM 1435 C CA . PRO A 1 187 ? 6.720 15.758 -32.647 1.00 81.94 187 PRO A CA 1
ATOM 1436 C C . PRO A 1 187 ? 7.178 16.949 -31.789 1.00 81.94 187 PRO A C 1
ATOM 1438 O O . PRO A 1 187 ? 8.263 16.905 -31.219 1.00 81.94 187 PRO A O 1
ATOM 1441 N N . ASP A 1 188 ? 6.327 17.968 -31.615 1.00 84.31 188 ASP A N 1
ATOM 1442 C CA . ASP A 1 188 ? 6.636 19.152 -30.783 1.00 84.31 188 ASP A CA 1
ATOM 1443 C C . ASP A 1 188 ? 6.694 18.858 -29.274 1.00 84.31 188 ASP A C 1
ATOM 1445 O O . ASP A 1 188 ? 7.119 19.693 -28.476 1.00 84.31 188 ASP A O 1
ATOM 1449 N N . HIS A 1 189 ? 6.246 17.674 -28.866 1.00 83.25 189 HIS A N 1
ATOM 1450 C CA . HIS A 1 189 ? 6.242 17.236 -27.480 1.00 83.25 189 HIS A CA 1
ATOM 1451 C C . HIS A 1 189 ? 6.951 15.894 -27.411 1.00 83.25 189 HIS A C 1
ATOM 1453 O O . HIS A 1 189 ? 6.295 14.863 -27.329 1.00 83.25 189 HIS A O 1
ATOM 1459 N N . ALA A 1 190 ? 8.282 15.906 -27.501 1.00 84.06 190 ALA A N 1
ATOM 1460 C CA . ALA A 1 190 ? 9.099 14.702 -27.382 1.00 84.06 190 ALA A CA 1
ATOM 1461 C C . ALA A 1 190 ? 8.796 13.942 -26.071 1.00 84.06 190 ALA A C 1
ATOM 1463 O O . ALA A 1 190 ? 8.399 14.563 -25.078 1.00 84.06 190 ALA A O 1
ATOM 1464 N N . PRO A 1 191 ? 8.966 12.607 -26.045 1.00 88.56 191 PRO A N 1
ATOM 1465 C CA . PRO A 1 191 ? 8.856 11.852 -24.804 1.00 88.56 191 PRO A CA 1
ATOM 1466 C C . PRO A 1 191 ? 9.907 12.323 -23.789 1.00 88.56 191 PRO A C 1
ATOM 1468 O O . PRO A 1 191 ? 10.924 12.917 -24.151 1.00 88.56 191 PRO A O 1
ATOM 1471 N N . VAL A 1 192 ? 9.679 12.035 -22.507 1.00 88.56 192 VAL A N 1
ATOM 1472 C CA . VAL A 1 192 ? 10.685 12.302 -21.472 1.00 88.56 192 VAL A CA 1
ATOM 1473 C C . VAL A 1 192 ? 11.901 11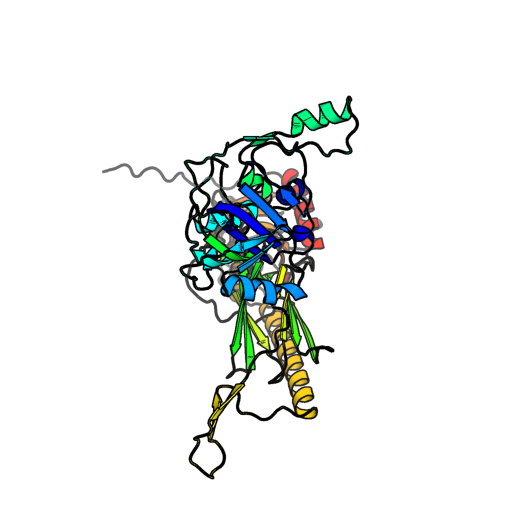.427 -21.743 1.00 88.56 192 VAL A C 1
ATOM 1475 O O . VAL A 1 192 ? 11.799 10.204 -21.663 1.00 88.56 192 VAL A O 1
ATOM 1478 N N . ASN A 1 193 ? 13.038 12.054 -22.048 1.00 91.88 193 ASN A N 1
ATOM 1479 C CA . ASN A 1 193 ? 14.268 11.371 -22.450 1.00 91.88 193 ASN A CA 1
ATOM 1480 C C . ASN A 1 193 ? 14.980 10.744 -21.256 1.00 91.88 193 ASN A C 1
ATOM 1482 O O . ASN A 1 193 ? 16.061 11.165 -20.853 1.00 91.88 193 ASN A O 1
ATOM 1486 N N . ARG A 1 194 ? 14.322 9.771 -20.633 1.00 93.75 194 ARG A N 1
ATOM 1487 C CA . ARG A 1 194 ? 14.778 9.096 -19.427 1.00 93.75 194 ARG A CA 1
ATOM 1488 C C . ARG A 1 194 ? 14.381 7.628 -19.442 1.00 93.75 194 ARG A C 1
ATOM 1490 O O . ARG A 1 194 ? 13.435 7.215 -20.116 1.00 93.75 194 ARG A O 1
ATOM 1497 N N . VAL A 1 195 ? 15.088 6.840 -18.643 1.00 93.94 195 VAL A N 1
ATOM 1498 C CA . VAL A 1 195 ? 14.710 5.465 -18.321 1.00 93.94 195 VAL A CA 1
ATOM 1499 C C . VAL A 1 195 ? 14.584 5.295 -16.813 1.00 93.94 195 VAL A C 1
ATOM 1501 O O . VAL A 1 195 ? 15.469 5.698 -16.064 1.00 93.94 195 VAL A O 1
ATOM 1504 N N . ALA A 1 196 ? 13.484 4.695 -16.362 1.00 94.19 196 ALA A N 1
ATOM 1505 C CA . ALA A 1 196 ? 13.284 4.331 -14.962 1.00 94.19 196 ALA A CA 1
ATOM 1506 C C . ALA A 1 196 ? 13.492 2.824 -14.768 1.00 94.19 196 ALA A C 1
ATOM 1508 O O . ALA A 1 196 ? 12.864 2.025 -15.458 1.00 94.19 196 ALA A O 1
ATOM 1509 N N . ILE A 1 197 ? 14.322 2.424 -13.805 1.00 93.56 197 ILE A N 1
ATOM 1510 C CA . ILE A 1 197 ? 14.476 1.028 -13.374 1.00 93.56 197 ILE A CA 1
ATOM 1511 C C . ILE A 1 197 ? 14.034 0.938 -11.922 1.00 93.56 197 ILE A C 1
ATOM 1513 O O . ILE A 1 197 ? 14.622 1.573 -11.047 1.00 93.56 197 ILE A O 1
ATOM 1517 N N . GLY A 1 198 ? 12.989 0.170 -11.635 1.00 90.88 198 GLY A N 1
ATOM 1518 C CA . GLY A 1 198 ? 12.425 0.183 -10.295 1.00 90.88 198 GLY A CA 1
ATOM 1519 C C . GLY A 1 198 ? 11.310 -0.808 -10.049 1.00 90.88 198 GLY A C 1
ATOM 1520 O O . GLY A 1 198 ? 11.187 -1.832 -10.716 1.00 90.88 198 GLY A O 1
ATOM 1521 N N . ARG A 1 199 ? 10.491 -0.487 -9.052 1.00 86.69 199 ARG A N 1
ATOM 1522 C CA . ARG A 1 199 ? 9.376 -1.315 -8.602 1.00 86.69 199 ARG A CA 1
ATOM 1523 C C . ARG A 1 199 ? 8.113 -0.496 -8.410 1.00 86.69 199 ARG A C 1
ATOM 1525 O O . ARG A 1 199 ? 8.158 0.594 -7.836 1.00 86.69 199 ARG A O 1
ATOM 1532 N N . VAL A 1 200 ? 6.986 -1.041 -8.858 1.00 83.12 200 VAL A N 1
ATOM 1533 C CA . VAL A 1 200 ? 5.667 -0.465 -8.580 1.00 83.12 200 VAL A CA 1
ATOM 1534 C C . VAL A 1 200 ? 5.255 -0.838 -7.163 1.00 83.12 200 VAL A C 1
ATOM 1536 O O . VAL A 1 200 ? 5.262 -2.012 -6.801 1.00 83.12 200 VAL A O 1
ATOM 1539 N N . LEU A 1 201 ? 4.896 0.160 -6.362 1.00 81.19 201 LEU A N 1
ATOM 1540 C CA . LEU A 1 201 ? 4.546 -0.026 -4.960 1.00 81.19 201 LEU A CA 1
ATOM 1541 C C . LEU A 1 201 ? 3.062 -0.392 -4.801 1.00 81.19 201 LEU A C 1
ATOM 1543 O O . LEU A 1 201 ? 2.186 0.077 -5.537 1.00 81.19 201 LEU A O 1
ATOM 1547 N N . GLY A 1 202 ? 2.799 -1.287 -3.848 1.00 77.81 202 GLY A N 1
ATOM 1548 C CA . GLY A 1 202 ? 1.462 -1.737 -3.474 1.00 77.81 202 GLY A CA 1
ATOM 1549 C C . GLY A 1 202 ? 0.700 -0.718 -2.625 1.00 77.81 202 GLY A C 1
ATOM 1550 O O . GLY A 1 202 ? 1.110 0.430 -2.479 1.00 77.81 202 GLY A O 1
ATOM 1551 N N . ASP A 1 203 ? -0.417 -1.157 -2.043 1.00 83.06 203 ASP A N 1
ATOM 1552 C CA . ASP A 1 203 ? -1.199 -0.330 -1.111 1.00 83.06 203 ASP A CA 1
ATOM 1553 C C . ASP A 1 203 ? -0.398 -0.063 0.188 1.00 83.06 203 ASP A C 1
ATOM 1555 O O . ASP A 1 203 ? -0.480 1.017 0.770 1.00 83.06 203 ASP A O 1
ATOM 1559 N N . ALA A 1 204 ? 0.443 -1.022 0.591 1.00 87.25 204 ALA A N 1
ATOM 1560 C CA . ALA A 1 204 ? 1.563 -0.848 1.515 1.00 87.25 204 ALA A CA 1
ATOM 1561 C C . ALA A 1 204 ? 2.798 -1.585 0.981 1.00 87.25 204 ALA A C 1
ATOM 1563 O O . ALA A 1 204 ? 2.672 -2.500 0.164 1.00 87.25 204 ALA A O 1
ATOM 1564 N N . TRP A 1 205 ? 3.987 -1.171 1.415 1.00 87.50 205 TRP A N 1
ATOM 1565 C CA . TRP A 1 205 ? 5.257 -1.715 0.937 1.00 87.50 205 TRP A CA 1
ATOM 1566 C C . TRP A 1 205 ? 6.365 -1.641 1.989 1.00 87.50 205 TRP A C 1
ATOM 1568 O O . TRP A 1 205 ? 6.339 -0.831 2.916 1.00 87.50 205 TRP A O 1
ATOM 1578 N N . ILE A 1 206 ? 7.385 -2.476 1.807 1.00 86.62 206 ILE A N 1
ATOM 1579 C CA . ILE A 1 206 ? 8.593 -2.506 2.628 1.00 86.62 206 ILE A CA 1
ATOM 1580 C C . ILE A 1 206 ? 9.530 -1.408 2.123 1.00 86.62 206 ILE A C 1
ATOM 1582 O O . ILE A 1 206 ? 10.250 -1.592 1.134 1.00 86.62 206 ILE A O 1
ATOM 1586 N N . ALA A 1 207 ? 9.490 -0.245 2.768 1.00 81.88 207 ALA A N 1
ATOM 1587 C CA . ALA A 1 207 ? 10.305 0.911 2.415 1.00 81.88 207 ALA A CA 1
ATOM 1588 C C . ALA A 1 207 ? 11.794 0.608 2.599 1.00 81.88 207 ALA A C 1
ATOM 1590 O O . ALA A 1 207 ? 12.571 0.806 1.666 1.00 81.88 207 ALA A O 1
ATOM 1591 N N . ASP A 1 208 ? 12.158 0.045 3.749 1.00 82.44 208 ASP A N 1
ATOM 1592 C CA . ASP A 1 208 ? 13.542 -0.295 4.065 1.00 82.44 208 ASP A CA 1
ATOM 1593 C C . ASP A 1 208 ? 13.632 -1.495 5.012 1.00 82.44 208 ASP A C 1
ATOM 1595 O O . ASP A 1 208 ? 12.688 -1.786 5.752 1.00 82.44 208 ASP A O 1
ATOM 1599 N N . VAL A 1 209 ? 14.771 -2.186 4.970 1.00 83.19 209 VAL A N 1
ATOM 1600 C CA . VAL A 1 209 ? 15.121 -3.267 5.890 1.00 83.19 209 VAL A CA 1
ATOM 1601 C C . VAL A 1 209 ? 16.610 -3.205 6.210 1.00 83.19 209 VAL A C 1
ATOM 1603 O O . VAL A 1 209 ? 17.462 -3.477 5.351 1.00 83.19 209 VAL A O 1
ATOM 1606 N N . TYR A 1 210 ? 16.926 -2.932 7.472 1.00 82.19 210 TYR A N 1
ATOM 1607 C CA . TYR A 1 210 ? 18.302 -2.906 7.947 1.00 82.19 210 TYR A CA 1
ATOM 1608 C C . TYR A 1 210 ? 18.461 -3.684 9.261 1.00 82.19 210 TYR A C 1
ATOM 1610 O O . TYR A 1 210 ? 17.585 -3.645 10.126 1.00 82.19 210 TYR A O 1
ATOM 1618 N N . PRO A 1 211 ? 19.556 -4.449 9.403 1.00 77.50 211 PRO A N 1
ATOM 1619 C CA . PRO A 1 211 ? 19.868 -5.144 10.640 1.00 77.50 211 PRO A CA 1
ATOM 1620 C C . PRO A 1 211 ? 20.419 -4.156 11.671 1.00 77.50 211 PRO A C 1
ATOM 1622 O O . PRO A 1 211 ? 21.289 -3.345 11.357 1.00 77.50 211 PRO A O 1
ATOM 1625 N N . ASP A 1 212 ? 19.948 -4.274 12.903 1.00 77.88 212 ASP A N 1
ATOM 1626 C CA . ASP A 1 212 ? 20.578 -3.686 14.074 1.00 77.88 212 ASP A CA 1
ATOM 1627 C C . ASP A 1 212 ? 21.514 -4.739 14.685 1.00 77.88 212 ASP A C 1
ATOM 1629 O O . ASP A 1 212 ? 21.091 -5.767 15.221 1.00 77.88 212 ASP A O 1
ATOM 1633 N N . PHE A 1 213 ? 22.817 -4.524 14.510 1.00 71.69 213 PHE A N 1
ATOM 1634 C CA . PHE A 1 213 ? 23.844 -5.478 14.927 1.00 71.69 213 PHE A CA 1
ATOM 1635 C C . PHE A 1 213 ? 24.070 -5.496 16.439 1.00 71.69 213 PHE A C 1
ATOM 1637 O O . PHE A 1 213 ? 24.578 -6.501 16.942 1.00 71.69 213 PHE A O 1
ATOM 1644 N N . ASP A 1 214 ? 23.693 -4.426 17.137 1.00 71.38 214 ASP A N 1
ATOM 1645 C CA . ASP A 1 214 ? 23.893 -4.300 18.579 1.00 71.38 214 ASP A CA 1
ATOM 1646 C C . ASP A 1 214 ? 22.780 -5.027 19.338 1.00 71.38 214 ASP A C 1
ATOM 1648 O O . ASP A 1 214 ? 23.033 -5.676 20.353 1.00 71.38 214 ASP A O 1
ATOM 1652 N N . THR A 1 215 ? 21.552 -4.969 18.817 1.00 71.81 215 THR A N 1
ATOM 1653 C CA . THR A 1 215 ? 20.377 -5.610 19.429 1.00 71.81 215 THR A CA 1
ATOM 1654 C C . THR A 1 215 ? 20.059 -6.990 18.851 1.00 71.81 215 THR A C 1
ATOM 1656 O O . THR A 1 215 ? 19.313 -7.752 19.461 1.00 71.81 215 THR A O 1
ATOM 1659 N N . GLY A 1 216 ? 20.619 -7.341 17.687 1.00 71.69 216 GLY A N 1
ATOM 1660 C CA . GLY A 1 216 ? 20.276 -8.580 16.979 1.00 71.69 216 GLY A CA 1
ATOM 1661 C C . GLY A 1 216 ? 18.886 -8.540 16.329 1.00 71.69 216 GLY A C 1
ATOM 1662 O O . GLY A 1 216 ? 18.328 -9.583 15.975 1.00 71.69 216 GLY A O 1
ATOM 1663 N N . GLU A 1 217 ? 18.320 -7.345 16.166 1.00 79.00 217 GLU A N 1
ATOM 1664 C CA . GLU A 1 217 ? 17.010 -7.119 15.566 1.00 79.00 217 GLU A CA 1
ATOM 1665 C C . GLU A 1 217 ? 17.128 -6.781 14.071 1.00 79.00 217 GLU A C 1
ATOM 1667 O O . GLU A 1 217 ? 18.148 -6.323 13.555 1.00 79.00 217 GLU A O 1
ATOM 1672 N N . LEU A 1 218 ? 16.049 -7.023 13.343 1.00 81.12 218 LEU A N 1
ATOM 1673 C CA . LEU A 1 218 ? 15.814 -6.561 11.990 1.00 81.12 218 LEU A CA 1
ATOM 1674 C C . LEU A 1 218 ? 14.787 -5.435 12.069 1.00 81.12 218 LEU A C 1
ATOM 1676 O O . LEU A 1 218 ? 13.646 -5.662 12.484 1.00 81.12 218 LEU A O 1
ATOM 1680 N N . ILE A 1 219 ? 15.187 -4.230 11.671 1.00 86.88 219 ILE A N 1
ATOM 1681 C CA . ILE A 1 219 ? 14.287 -3.082 11.614 1.00 86.88 219 ILE A CA 1
ATOM 1682 C C . ILE A 1 219 ? 13.703 -3.013 10.208 1.00 86.88 219 ILE A C 1
ATOM 1684 O O . ILE A 1 219 ? 14.420 -2.880 9.214 1.00 86.88 219 ILE A O 1
ATOM 1688 N N . ILE A 1 220 ? 12.381 -3.129 10.138 1.00 88.19 220 ILE A N 1
ATOM 1689 C CA . ILE A 1 220 ? 11.609 -3.125 8.901 1.00 88.19 220 ILE A CA 1
ATOM 1690 C C . ILE A 1 220 ? 10.755 -1.864 8.900 1.00 88.19 220 ILE A C 1
ATOM 1692 O O . ILE A 1 220 ? 9.866 -1.695 9.735 1.00 88.19 220 ILE A O 1
ATOM 1696 N N . SER A 1 221 ? 11.013 -0.984 7.940 1.00 88.69 221 SER A N 1
ATOM 1697 C CA . SER A 1 221 ? 10.211 0.214 7.714 1.00 88.69 221 SER A CA 1
ATOM 1698 C C . SER A 1 221 ? 9.107 -0.104 6.716 1.00 88.69 221 SER A C 1
ATOM 1700 O O . SER A 1 221 ? 9.381 -0.396 5.551 1.00 88.69 221 SER A O 1
ATOM 1702 N N . VAL A 1 222 ? 7.852 -0.029 7.154 1.00 89.38 222 VAL A N 1
ATOM 1703 C CA . VAL A 1 222 ? 6.671 -0.222 6.305 1.00 89.38 222 VAL A CA 1
ATOM 1704 C C . VAL A 1 222 ? 6.067 1.135 5.979 1.00 89.38 222 VAL A C 1
ATOM 1706 O O . VAL A 1 222 ? 5.760 1.916 6.876 1.00 89.38 222 VAL A O 1
ATOM 1709 N N . ALA A 1 223 ? 5.887 1.415 4.696 1.00 87.56 223 ALA A N 1
ATOM 1710 C CA . ALA A 1 223 ? 5.181 2.594 4.212 1.00 87.56 223 ALA A CA 1
ATOM 1711 C C . ALA A 1 223 ? 3.840 2.192 3.593 1.00 87.56 223 ALA A C 1
ATOM 1713 O O . ALA A 1 223 ? 3.650 1.037 3.205 1.00 87.56 223 ALA A O 1
ATOM 1714 N N . TRP A 1 224 ? 2.890 3.125 3.540 1.00 88.31 224 TRP A N 1
ATOM 1715 C CA . TRP A 1 224 ? 1.536 2.828 3.081 1.00 88.31 224 TRP A CA 1
ATOM 1716 C C . TRP A 1 224 ? 0.808 4.036 2.502 1.00 88.31 224 TRP A C 1
ATOM 1718 O O . TRP A 1 224 ? 1.106 5.197 2.799 1.00 88.31 224 TRP A O 1
ATOM 1728 N N . ASP A 1 225 ? -0.218 3.732 1.717 1.00 83.81 225 ASP A N 1
ATOM 1729 C CA . ASP A 1 225 ? -1.246 4.680 1.330 1.00 83.81 225 ASP A CA 1
ATOM 1730 C C . ASP A 1 225 ? -2.400 4.641 2.346 1.00 83.81 225 ASP A C 1
ATOM 1732 O O . ASP A 1 225 ? -3.167 3.674 2.424 1.00 83.81 225 ASP A O 1
ATOM 1736 N N . ALA A 1 226 ? -2.532 5.720 3.124 1.00 85.06 226 ALA A N 1
ATOM 1737 C CA . ALA A 1 226 ? -3.543 5.860 4.168 1.00 85.06 226 ALA A CA 1
ATOM 1738 C C . ALA A 1 226 ? -4.976 5.788 3.624 1.00 85.06 226 ALA A C 1
ATOM 1740 O O . ALA A 1 226 ? -5.871 5.401 4.378 1.00 85.06 226 ALA A O 1
ATOM 1741 N N . ASP A 1 227 ? -5.193 6.081 2.335 1.00 83.19 227 ASP A N 1
ATOM 1742 C CA . ASP A 1 227 ? -6.494 6.017 1.660 1.00 83.19 227 ASP A CA 1
ATOM 1743 C C . ASP A 1 227 ? -6.783 4.637 1.071 1.00 83.19 227 ASP A C 1
ATOM 1745 O O . ASP A 1 227 ? -7.944 4.282 0.840 1.00 83.19 227 ASP A O 1
ATOM 1749 N N . ARG A 1 228 ? -5.803 3.722 1.064 1.00 82.69 228 ARG A N 1
ATOM 1750 C CA . ARG A 1 228 ? -5.983 2.343 0.569 1.00 82.69 228 ARG A CA 1
ATOM 1751 C C . ARG A 1 228 ? -5.885 1.243 1.619 1.00 82.69 228 ARG A C 1
ATOM 1753 O O . ARG A 1 228 ? -6.710 0.339 1.571 1.00 82.69 228 ARG A O 1
ATOM 1760 N N . ILE A 1 229 ? -4.971 1.331 2.581 1.00 86.38 229 ILE A N 1
ATOM 1761 C CA . ILE A 1 229 ? -4.770 0.250 3.551 1.00 86.38 229 ILE A CA 1
ATOM 1762 C C . ILE A 1 229 ? -4.414 0.758 4.944 1.00 86.38 229 ILE A C 1
ATOM 1764 O O . ILE A 1 229 ? -3.929 1.874 5.126 1.00 86.38 229 ILE A O 1
ATOM 1768 N N . ASP A 1 230 ? -4.686 -0.081 5.938 1.00 89.62 230 ASP A N 1
ATOM 1769 C CA . ASP A 1 230 ? -4.193 0.102 7.293 1.00 89.62 230 ASP A CA 1
ATOM 1770 C C . ASP A 1 230 ? -2.923 -0.749 7.490 1.00 89.62 230 ASP A C 1
ATOM 1772 O O . ASP A 1 230 ? -3.019 -1.983 7.498 1.00 89.62 230 ASP A O 1
ATOM 1776 N N . PRO A 1 231 ? -1.732 -0.139 7.634 1.00 89.06 231 PRO A N 1
ATOM 1777 C CA . PRO A 1 231 ? -0.478 -0.876 7.755 1.00 89.06 231 PRO A CA 1
ATOM 1778 C C . PRO A 1 231 ? -0.436 -1.720 9.025 1.00 89.06 231 PRO A C 1
ATOM 1780 O O . PRO A 1 231 ? 0.187 -2.774 9.031 1.00 89.06 231 PRO A O 1
ATOM 1783 N N . VAL A 1 232 ? -1.105 -1.302 10.102 1.00 87.56 232 VAL A N 1
ATOM 1784 C CA . VAL A 1 232 ? -1.039 -2.033 11.370 1.00 87.56 232 VAL A CA 1
ATOM 1785 C C . VAL A 1 232 ? -1.903 -3.300 11.339 1.00 87.56 232 VAL A C 1
ATOM 1787 O O . VAL A 1 232 ? -1.547 -4.289 11.970 1.00 87.56 232 VAL A O 1
ATOM 1790 N N . SER A 1 233 ? -2.940 -3.339 10.496 1.00 87.69 233 SER A N 1
ATOM 1791 C CA . SER A 1 233 ? -3.726 -4.554 10.218 1.00 87.69 233 SER A CA 1
ATOM 1792 C C . SER A 1 233 ? -2.993 -5.575 9.334 1.00 87.69 233 SER A C 1
ATOM 1794 O O . SER A 1 233 ? -3.480 -6.689 9.142 1.00 87.69 233 SER A O 1
ATOM 1796 N N . CYS A 1 234 ? -1.845 -5.207 8.758 1.00 90.94 234 CYS A N 1
ATOM 1797 C CA . CYS A 1 234 ? -1.046 -6.095 7.921 1.00 90.94 234 CYS A CA 1
ATOM 1798 C C . CYS A 1 234 ? -0.178 -7.039 8.771 1.00 90.94 234 CYS A C 1
ATOM 1800 O O . CYS A 1 234 ? -0.009 -6.877 9.984 1.00 90.94 234 CYS A O 1
ATOM 1802 N N . SER A 1 235 ? 0.408 -8.040 8.117 1.00 91.31 235 SER A N 1
ATOM 1803 C CA . SER A 1 235 ? 1.368 -8.945 8.751 1.00 91.31 235 SER A CA 1
ATOM 1804 C C . SER A 1 235 ? 2.653 -9.063 7.946 1.00 91.31 235 SER A C 1
ATOM 1806 O O . SER A 1 235 ? 2.655 -8.912 6.728 1.00 91.31 235 SER A O 1
ATOM 1808 N N . LEU A 1 236 ? 3.752 -9.325 8.641 1.00 91.00 236 LEU A N 1
ATOM 1809 C CA . LEU A 1 236 ? 5.047 -9.618 8.050 1.00 91.00 236 LEU A CA 1
ATOM 1810 C C . LEU A 1 236 ? 5.327 -11.108 8.178 1.00 91.00 236 LEU A C 1
ATOM 1812 O O . LEU A 1 236 ? 5.161 -11.677 9.255 1.00 91.00 236 LEU A O 1
ATOM 1816 N N . LEU A 1 237 ? 5.766 -11.723 7.087 1.00 88.62 237 LEU A N 1
ATOM 1817 C CA . LEU A 1 237 ? 6.317 -13.067 7.052 1.00 88.62 237 LEU A CA 1
ATOM 1818 C C . LEU A 1 237 ? 7.833 -12.955 6.897 1.00 88.62 237 LEU A C 1
ATOM 1820 O O . LEU A 1 237 ? 8.326 -12.642 5.816 1.00 88.62 237 LEU A O 1
ATOM 1824 N N . LEU A 1 238 ? 8.562 -13.207 7.979 1.00 85.88 238 LEU A N 1
ATOM 1825 C CA . LEU A 1 238 ? 10.014 -13.333 7.959 1.00 85.88 238 LEU A CA 1
ATOM 1826 C C . LEU A 1 238 ? 10.373 -14.793 7.680 1.00 85.88 238 LEU A C 1
ATOM 1828 O O . LEU A 1 238 ? 9.888 -15.692 8.370 1.00 85.88 238 LEU A O 1
ATOM 1832 N N . ARG A 1 239 ? 11.231 -15.031 6.689 1.00 83.00 239 ARG A N 1
ATOM 1833 C CA . ARG A 1 239 ? 11.851 -16.340 6.456 1.00 83.00 239 ARG A CA 1
ATOM 1834 C C . ARG A 1 239 ? 13.357 -16.195 6.553 1.00 83.00 239 ARG A C 1
ATOM 1836 O O . ARG A 1 239 ? 13.909 -15.301 5.923 1.00 83.00 239 ARG A O 1
ATOM 1843 N N . VAL A 1 240 ? 14.001 -17.080 7.298 1.00 77.25 240 VAL A N 1
ATOM 1844 C CA . VAL A 1 240 ? 15.450 -17.119 7.502 1.00 77.25 240 VAL A CA 1
ATOM 1845 C C . VAL A 1 240 ? 15.959 -18.486 7.049 1.00 77.25 240 VAL A C 1
ATOM 1847 O O . VAL A 1 240 ? 15.434 -19.495 7.504 1.00 77.25 240 VAL A O 1
ATOM 1850 N N . GLY A 1 241 ? 16.957 -18.535 6.169 1.00 67.62 241 GLY A N 1
ATOM 1851 C CA . GLY A 1 241 ? 17.485 -19.743 5.519 1.00 67.62 241 GLY A CA 1
ATOM 1852 C C . GLY A 1 241 ? 17.130 -19.838 4.027 1.00 67.62 241 GLY A C 1
ATOM 1853 O O . GLY A 1 241 ? 16.171 -19.218 3.577 1.00 67.62 241 GLY A O 1
ATOM 1854 N N . GLU A 1 242 ? 17.921 -20.594 3.254 1.00 66.81 242 GLU A N 1
ATOM 1855 C CA . GLU A 1 242 ? 17.768 -20.717 1.791 1.00 66.81 242 GLU A CA 1
ATOM 1856 C C . GLU A 1 242 ? 16.704 -21.755 1.381 1.00 66.81 242 GLU A C 1
ATOM 1858 O O . GLU A 1 242 ? 15.561 -21.400 1.112 1.00 66.81 242 GLU A O 1
ATOM 1863 N N . GLU A 1 243 ? 17.071 -23.043 1.329 1.00 56.69 243 GLU A N 1
ATOM 1864 C CA . GLU A 1 243 ? 16.220 -24.118 0.782 1.00 56.69 243 GLU A CA 1
ATOM 1865 C C . GLU A 1 243 ? 15.193 -24.658 1.785 1.00 56.69 243 GLU A C 1
ATOM 1867 O O . GLU A 1 243 ? 14.118 -25.130 1.410 1.00 56.69 243 GLU A O 1
ATOM 1872 N N . ARG A 1 244 ? 15.516 -24.588 3.080 1.00 58.38 244 ARG A N 1
ATOM 1873 C CA . ARG A 1 244 ? 14.599 -24.872 4.185 1.00 58.38 244 ARG A CA 1
ATOM 1874 C C . ARG A 1 244 ? 14.703 -23.717 5.168 1.00 58.38 244 ARG A C 1
ATOM 1876 O O . ARG A 1 244 ? 15.804 -23.480 5.669 1.00 58.38 244 ARG A O 1
ATOM 1883 N N . PRO A 1 245 ? 13.609 -22.984 5.428 1.00 59.09 245 PRO A N 1
ATOM 1884 C CA . PRO A 1 245 ? 13.674 -21.891 6.375 1.00 59.09 245 PRO A CA 1
ATOM 1885 C C . PRO A 1 245 ? 13.988 -22.467 7.760 1.00 59.09 245 PRO A C 1
ATOM 1887 O O . PRO A 1 245 ? 13.213 -23.256 8.296 1.00 59.09 245 PRO A O 1
ATOM 1890 N N . LEU A 1 246 ? 15.130 -22.066 8.318 1.00 63.19 246 LEU A N 1
ATOM 1891 C CA . LEU A 1 246 ? 15.494 -22.258 9.723 1.00 63.19 246 LEU A CA 1
ATOM 1892 C C . LEU A 1 246 ? 14.447 -21.607 10.634 1.00 63.19 246 LEU A C 1
ATOM 1894 O O . LEU A 1 246 ? 14.131 -22.119 11.702 1.00 63.19 246 LEU A O 1
ATOM 1898 N N . LEU A 1 247 ? 13.875 -20.493 10.172 1.00 69.62 247 LEU A N 1
ATOM 1899 C CA . LEU A 1 247 ? 12.767 -19.804 10.813 1.00 69.62 247 LEU A CA 1
ATOM 1900 C C . LEU A 1 247 ? 11.795 -19.309 9.740 1.00 69.62 247 LEU A C 1
ATOM 1902 O O . LEU A 1 247 ? 12.206 -18.647 8.790 1.00 69.62 247 LEU A O 1
ATOM 1906 N N . ALA A 1 248 ? 10.505 -19.603 9.890 1.00 77.88 248 ALA A N 1
ATOM 1907 C CA 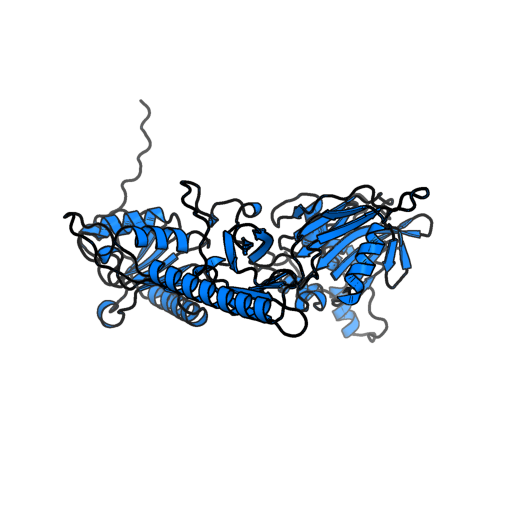. ALA A 1 248 ? 9.437 -18.993 9.103 1.00 77.88 248 ALA A CA 1
ATOM 1908 C C . ALA A 1 248 ? 8.362 -18.487 10.061 1.00 77.88 248 ALA A C 1
ATOM 1910 O O . ALA A 1 248 ? 7.688 -19.275 10.725 1.00 77.88 248 ALA A O 1
ATOM 1911 N N . GLN A 1 249 ? 8.212 -17.170 10.149 1.00 77.75 249 GLN A N 1
ATOM 1912 C CA . GLN A 1 249 ? 7.368 -16.551 11.155 1.00 77.75 249 GLN A CA 1
ATOM 1913 C C . GLN A 1 249 ? 6.492 -15.468 10.548 1.00 77.75 249 GLN A C 1
ATOM 1915 O O . GLN A 1 249 ? 6.985 -14.473 10.024 1.00 77.75 249 GLN A O 1
ATOM 1920 N N . GLN A 1 250 ? 5.180 -15.642 10.691 1.00 85.62 250 GLN A N 1
ATOM 1921 C CA . GLN A 1 250 ? 4.209 -14.597 10.410 1.00 85.62 250 GLN A CA 1
ATOM 1922 C C . GLN A 1 250 ? 3.852 -13.849 11.700 1.00 85.62 250 GLN A C 1
ATOM 1924 O O . GLN A 1 250 ? 3.514 -14.466 12.719 1.00 85.62 250 GLN A O 1
ATOM 1929 N N . VAL A 1 251 ? 3.924 -12.519 11.666 1.00 83.75 251 VAL A N 1
ATOM 1930 C CA . VAL A 1 251 ? 3.593 -11.645 12.800 1.00 83.75 251 VAL A CA 1
ATOM 1931 C C . VAL A 1 251 ? 2.752 -10.472 12.329 1.00 83.75 251 VAL A C 1
ATOM 1933 O O . VAL A 1 251 ? 3.048 -9.868 11.301 1.00 83.75 251 VAL A O 1
ATOM 1936 N N . ARG A 1 252 ? 1.697 -10.134 13.074 1.00 85.31 252 ARG A N 1
ATOM 1937 C CA . ARG A 1 252 ? 0.913 -8.924 12.807 1.00 85.31 252 ARG A CA 1
ATOM 1938 C C . ARG A 1 252 ? 1.710 -7.696 13.212 1.00 85.31 252 ARG A C 1
ATOM 1940 O O . ARG A 1 252 ? 2.352 -7.703 14.259 1.00 85.31 252 ARG A O 1
ATOM 1947 N N . ILE A 1 253 ? 1.631 -6.633 12.421 1.00 86.88 253 ILE A N 1
ATOM 1948 C CA . ILE A 1 253 ? 2.355 -5.387 12.699 1.00 86.88 253 ILE A CA 1
ATOM 1949 C C . ILE A 1 253 ? 1.906 -4.776 14.034 1.00 86.88 253 ILE A C 1
ATOM 1951 O O . ILE A 1 253 ? 2.743 -4.290 14.788 1.00 86.88 253 ILE A O 1
ATOM 1955 N N . THR A 1 254 ? 0.625 -4.902 14.392 1.00 78.94 254 THR A N 1
ATOM 1956 C CA . THR A 1 254 ? 0.086 -4.517 15.714 1.00 78.94 254 THR A CA 1
ATOM 1957 C C . THR A 1 254 ? 0.767 -5.176 16.901 1.00 78.94 254 THR A C 1
ATOM 1959 O O . THR A 1 254 ? 0.706 -4.652 18.014 1.00 78.94 254 THR A O 1
ATOM 1962 N N . ASP A 1 255 ? 1.357 -6.350 16.686 1.00 73.75 255 ASP A N 1
ATOM 1963 C CA . ASP A 1 255 ? 1.931 -7.156 17.758 1.00 73.75 255 ASP A CA 1
ATOM 1964 C C . ASP A 1 255 ? 3.392 -6.795 17.999 1.00 73.75 255 ASP A C 1
ATOM 1966 O O . ASP A 1 255 ? 3.986 -7.175 19.006 1.00 73.75 255 ASP A O 1
ATOM 1970 N N . LEU A 1 256 ? 3.971 -6.011 17.097 1.00 70.06 256 LEU A N 1
ATOM 1971 C CA . LEU A 1 256 ? 5.358 -5.618 17.173 1.00 70.06 256 LEU A CA 1
ATOM 1972 C C . LEU A 1 256 ? 5.505 -4.389 18.077 1.00 70.06 256 LEU A C 1
ATOM 1974 O O . LEU A 1 256 ? 4.572 -3.585 18.228 1.00 70.06 256 LEU A O 1
ATOM 1978 N N . PRO A 1 257 ? 6.635 -4.260 18.785 1.00 57.75 257 PRO A N 1
ATOM 1979 C CA . PRO A 1 257 ? 6.966 -3.008 19.436 1.00 57.75 257 PRO A CA 1
ATOM 1980 C C . PRO A 1 257 ? 7.147 -1.956 18.337 1.00 57.75 257 PRO A C 1
ATOM 1982 O O . PRO A 1 257 ? 8.052 -2.046 17.508 1.00 57.75 257 PRO A O 1
ATOM 1985 N N . SER A 1 258 ? 6.252 -0.973 18.301 1.00 60.69 258 SER A N 1
ATOM 1986 C CA . SER A 1 258 ? 6.502 0.269 17.582 1.00 60.69 258 SER A CA 1
ATOM 1987 C C . SER A 1 258 ? 7.583 1.003 18.366 1.00 60.69 258 SER A C 1
ATOM 1989 O O . SER A 1 258 ? 7.377 1.257 19.553 1.00 60.69 258 SER A O 1
ATOM 1991 N N . GLY A 1 259 ? 8.726 1.311 17.745 1.00 51.78 259 GLY A N 1
ATOM 1992 C CA . GLY A 1 259 ? 9.699 2.211 18.371 1.00 51.78 259 GLY A CA 1
ATOM 1993 C C . GLY A 1 259 ? 8.971 3.487 18.794 1.00 51.78 259 GLY A C 1
ATOM 1994 O O . GLY A 1 259 ? 8.221 4.018 17.978 1.00 51.78 259 GLY A O 1
ATOM 1995 N N . ASP A 1 260 ? 9.108 3.877 20.065 1.00 48.19 260 ASP A N 1
ATOM 1996 C CA . ASP A 1 260 ? 8.343 4.932 20.745 1.00 48.19 260 ASP A CA 1
ATOM 1997 C C . ASP A 1 260 ? 7.955 6.098 19.816 1.00 48.19 260 ASP A C 1
ATOM 1999 O O . ASP A 1 260 ? 8.723 7.031 19.607 1.00 48.19 260 ASP A O 1
ATOM 2003 N N . GLN A 1 261 ? 6.736 6.063 19.269 1.00 49.16 261 GLN A N 1
ATOM 2004 C CA . GLN A 1 261 ? 6.104 7.207 18.611 1.00 49.16 261 GLN A CA 1
ATOM 2005 C C . GLN A 1 261 ? 5.200 7.899 19.631 1.00 49.16 261 GLN A C 1
ATOM 2007 O O . GLN A 1 261 ? 3.974 7.893 19.524 1.00 49.16 261 GLN A O 1
ATOM 2012 N N . ARG A 1 262 ? 5.816 8.473 20.665 1.00 50.12 262 ARG A N 1
ATOM 2013 C CA . ARG A 1 262 ? 5.217 9.591 21.397 1.00 50.12 262 ARG A CA 1
ATOM 2014 C C . ARG A 1 262 ? 5.825 10.865 20.839 1.00 50.12 262 ARG A C 1
ATOM 2016 O O . ARG A 1 262 ? 6.729 11.426 21.440 1.00 50.12 262 ARG A O 1
ATOM 2023 N N . ASP A 1 263 ? 5.326 11.289 19.688 1.00 52.25 263 ASP A N 1
ATOM 2024 C CA . ASP A 1 263 ? 5.546 12.650 19.219 1.00 52.25 263 ASP A CA 1
ATOM 2025 C C . ASP A 1 263 ? 4.206 13.378 19.245 1.00 52.25 263 ASP A C 1
ATOM 2027 O O . ASP A 1 263 ? 3.214 12.884 18.706 1.00 52.25 263 ASP A O 1
ATOM 2031 N N . ASP A 1 264 ? 4.198 14.588 19.808 1.00 60.84 264 ASP A N 1
ATOM 2032 C CA . ASP A 1 264 ? 3.120 15.591 19.723 1.00 60.84 264 ASP A CA 1
ATOM 2033 C C . ASP A 1 264 ? 2.885 16.088 18.270 1.00 60.84 264 ASP A C 1
ATOM 2035 O O . ASP A 1 264 ? 2.416 17.202 18.022 1.00 60.84 264 ASP A O 1
ATOM 2039 N N . GLY A 1 265 ? 3.263 15.278 17.280 1.00 70.94 265 GLY A N 1
ATOM 2040 C CA . GLY A 1 265 ? 3.187 15.557 15.859 1.00 70.94 265 GLY A CA 1
ATOM 2041 C C . GLY A 1 265 ? 1.804 15.287 15.257 1.00 70.94 265 GLY A C 1
ATOM 2042 O O . GLY A 1 265 ? 0.893 14.774 15.912 1.00 70.94 265 GLY A O 1
ATOM 2043 N N . PRO A 1 266 ? 1.623 15.638 13.973 1.00 79.12 266 PRO A N 1
ATOM 2044 C CA . PRO A 1 266 ? 0.406 15.305 13.245 1.00 79.12 266 PRO A CA 1
ATOM 2045 C C . PRO A 1 266 ? 0.211 13.785 13.190 1.00 79.12 266 PRO A C 1
ATOM 2047 O O . PRO A 1 266 ? 1.173 13.022 13.109 1.00 79.12 266 PRO A O 1
ATOM 2050 N N . GLU A 1 267 ? -1.049 13.348 13.189 1.00 82.69 267 GLU A N 1
ATOM 2051 C CA . GLU A 1 267 ? -1.386 11.925 13.099 1.00 82.69 267 GLU A CA 1
ATOM 2052 C C . GLU A 1 267 ? -0.733 11.282 11.859 1.00 82.69 267 GLU A C 1
ATOM 2054 O O . GLU A 1 267 ? -0.719 11.913 10.798 1.00 82.69 267 GLU A O 1
ATOM 2059 N N . PRO A 1 268 ? -0.258 10.023 11.926 1.00 85.69 268 PRO A N 1
ATOM 2060 C CA . PRO A 1 268 ? 0.409 9.347 10.813 1.00 85.69 268 PRO A CA 1
ATOM 2061 C C . PRO A 1 268 ? -0.302 9.469 9.457 1.00 85.69 268 PRO A C 1
ATOM 2063 O O . PRO A 1 268 ? 0.340 9.767 8.452 1.00 85.69 268 PRO A O 1
ATOM 2066 N N . ARG A 1 269 ? -1.635 9.330 9.403 1.00 85.06 269 ARG A N 1
ATOM 2067 C CA . ARG A 1 269 ? -2.411 9.519 8.158 1.00 85.06 269 ARG A CA 1
ATOM 2068 C C . ARG A 1 269 ? -2.347 10.939 7.580 1.00 85.06 269 ARG A C 1
ATOM 2070 O O . ARG A 1 269 ? -2.508 11.113 6.376 1.00 85.06 269 ARG A O 1
ATOM 2077 N N . MET A 1 270 ? -2.114 11.953 8.413 1.00 83.12 270 MET A N 1
ATOM 2078 C CA . MET A 1 270 ? -1.990 13.355 8.000 1.00 83.12 270 MET A CA 1
ATOM 2079 C C . MET A 1 270 ? -0.595 13.708 7.480 1.00 83.12 270 MET A C 1
ATOM 2081 O O . MET A 1 270 ? -0.433 14.751 6.846 1.00 83.12 270 MET A O 1
ATOM 2085 N N . LEU A 1 271 ? 0.415 12.868 7.725 1.00 80.62 271 LEU A N 1
ATOM 2086 C CA . LEU A 1 271 ? 1.737 13.063 7.137 1.00 80.62 271 LEU A CA 1
ATOM 2087 C C . LEU A 1 271 ? 1.653 12.979 5.612 1.00 80.62 271 LEU A C 1
ATOM 2089 O O . LEU A 1 271 ? 0.812 12.263 5.063 1.00 80.62 271 LEU A O 1
ATOM 2093 N N . ALA A 1 272 ? 2.553 13.681 4.922 1.00 68.69 272 ALA A N 1
ATOM 2094 C CA . ALA A 1 272 ? 2.739 13.486 3.490 1.00 68.69 272 ALA A CA 1
ATOM 2095 C C . ALA A 1 272 ? 3.056 12.011 3.216 1.00 68.69 272 ALA A C 1
ATOM 2097 O O . ALA A 1 272 ? 3.801 11.384 3.968 1.00 68.69 272 ALA A O 1
ATOM 2098 N N . TRP A 1 273 ? 2.493 11.456 2.145 1.00 66.56 273 TRP A N 1
ATOM 2099 C CA . TRP A 1 273 ? 2.558 10.025 1.842 1.00 66.56 273 TRP A CA 1
ATOM 2100 C C . TRP A 1 273 ? 3.999 9.464 1.829 1.00 66.56 273 TRP A C 1
ATOM 2102 O O . TRP A 1 273 ? 4.235 8.361 2.307 1.00 66.56 273 TRP A O 1
ATOM 2112 N N . ASN A 1 274 ? 4.980 10.254 1.376 1.00 61.25 274 ASN A N 1
ATOM 2113 C CA . ASN A 1 274 ? 6.405 9.902 1.327 1.00 61.25 274 ASN A CA 1
ATOM 2114 C C . ASN A 1 274 ? 7.123 9.954 2.689 1.00 61.25 274 ASN A C 1
ATOM 2116 O O . ASN A 1 274 ? 8.298 9.608 2.776 1.00 61.25 274 ASN A O 1
ATOM 2120 N N . ARG A 1 275 ? 6.441 10.413 3.740 1.00 71.75 275 ARG A N 1
ATOM 2121 C CA . ARG A 1 275 ? 6.919 10.442 5.129 1.00 71.75 275 ARG A CA 1
ATOM 2122 C C . ARG A 1 275 ? 6.169 9.457 6.027 1.00 71.75 275 ARG A C 1
ATOM 2124 O O . ARG A 1 275 ? 6.491 9.354 7.205 1.00 71.75 275 ARG A O 1
ATOM 2131 N N . ARG A 1 276 ? 5.164 8.752 5.498 1.00 82.38 276 ARG A N 1
ATOM 2132 C CA . ARG A 1 276 ? 4.392 7.753 6.243 1.00 82.38 276 ARG A CA 1
ATOM 2133 C C . ARG A 1 276 ? 5.192 6.462 6.333 1.00 82.38 276 ARG A C 1
ATOM 2135 O O . ARG A 1 276 ? 5.190 5.665 5.399 1.00 82.38 276 ARG A O 1
ATOM 2142 N N . THR A 1 277 ? 5.868 6.261 7.456 1.00 85.56 277 THR A N 1
ATOM 2143 C CA . THR A 1 277 ? 6.545 5.004 7.771 1.00 85.56 277 THR A CA 1
ATOM 2144 C C . THR A 1 277 ? 6.215 4.557 9.189 1.00 85.56 277 THR A C 1
ATOM 2146 O O . THR A 1 277 ? 6.070 5.365 10.107 1.00 85.56 277 THR A O 1
ATOM 2149 N N . ILE A 1 278 ? 6.065 3.247 9.364 1.00 86.88 278 ILE A N 1
ATOM 2150 C CA . ILE A 1 278 ? 6.041 2.592 10.665 1.00 86.88 278 ILE A CA 1
ATOM 2151 C C . ILE A 1 278 ? 7.235 1.648 10.719 1.00 86.88 278 ILE A C 1
ATOM 2153 O O . ILE A 1 278 ? 7.406 0.792 9.850 1.00 86.88 278 ILE A O 1
ATOM 2157 N N . ALA A 1 279 ? 8.085 1.843 11.720 1.00 87.00 279 ALA A N 1
ATOM 2158 C CA . ALA A 1 279 ? 9.200 0.952 11.981 1.00 87.00 279 ALA A CA 1
ATOM 2159 C C . ALA A 1 279 ? 8.726 -0.165 12.906 1.00 87.00 279 ALA A C 1
ATOM 2161 O O . ALA A 1 279 ? 8.200 0.094 13.992 1.00 87.00 279 ALA A O 1
ATOM 2162 N N . VAL A 1 280 ? 8.938 -1.401 12.476 1.00 86.25 280 VAL A N 1
ATOM 2163 C CA . VAL A 1 280 ? 8.722 -2.581 13.304 1.00 86.25 280 VAL A CA 1
ATOM 2164 C C . VAL A 1 280 ? 10.002 -3.373 13.436 1.00 86.25 280 VAL A C 1
ATOM 2166 O O . VAL A 1 280 ? 10.862 -3.352 12.555 1.00 86.25 280 VAL A O 1
ATOM 2169 N N . ARG A 1 281 ? 10.122 -4.066 14.562 1.00 84.25 281 ARG A N 1
ATOM 2170 C CA . ARG A 1 281 ? 11.316 -4.820 14.918 1.00 84.25 281 ARG A CA 1
ATOM 2171 C C . ARG A 1 281 ? 10.981 -6.296 14.988 1.00 84.25 281 ARG A C 1
ATOM 2173 O O . ARG A 1 281 ? 9.982 -6.674 15.601 1.00 84.25 281 ARG A O 1
ATOM 2180 N N . LEU A 1 282 ? 11.799 -7.111 14.338 1.00 80.44 282 LEU A N 1
ATOM 2181 C CA . LEU A 1 282 ? 11.726 -8.567 14.395 1.00 80.44 282 LEU A CA 1
ATOM 2182 C C . LEU A 1 282 ? 13.085 -9.130 14.803 1.00 80.44 282 LEU A C 1
ATOM 2184 O O . LEU A 1 282 ? 14.099 -8.538 14.451 1.00 80.44 282 LEU A O 1
ATOM 2188 N N . PRO A 1 283 ? 13.150 -10.283 15.484 1.00 75.81 283 PRO A N 1
ATOM 2189 C CA . PRO A 1 283 ? 14.414 -10.984 15.665 1.00 75.81 283 PRO A CA 1
ATOM 2190 C C . PRO A 1 283 ? 15.044 -11.272 14.299 1.00 75.81 283 PRO A C 1
ATOM 2192 O O . PRO A 1 283 ? 14.378 -11.796 13.405 1.00 75.81 283 PRO A O 1
ATOM 2195 N N . ARG A 1 284 ? 16.324 -10.934 14.122 1.00 73.44 284 ARG A N 1
ATOM 2196 C CA . ARG A 1 284 ? 17.019 -11.129 12.840 1.00 73.44 284 ARG A CA 1
ATOM 2197 C C . ARG A 1 284 ? 17.269 -12.608 12.521 1.00 73.44 284 ARG A C 1
ATOM 2199 O O . ARG A 1 284 ? 17.419 -12.963 11.357 1.00 73.44 284 ARG A O 1
ATOM 2206 N N . GLY A 1 285 ? 17.314 -13.457 13.548 1.00 70.44 285 GLY A N 1
ATOM 2207 C CA . GLY A 1 285 ? 17.784 -14.836 13.444 1.00 70.44 285 GLY A CA 1
ATOM 2208 C C . GLY A 1 285 ? 19.320 -14.943 13.492 1.00 70.44 285 GLY A C 1
ATOM 2209 O O . GLY A 1 285 ? 20.003 -13.949 13.778 1.00 70.44 285 GLY A O 1
ATOM 2210 N N . PRO A 1 286 ? 19.877 -16.143 13.237 1.00 68.31 286 PRO A N 1
ATOM 2211 C CA . PRO A 1 286 ? 21.312 -16.403 13.352 1.00 68.31 286 PRO A CA 1
ATOM 2212 C C . PRO A 1 286 ? 22.149 -15.533 12.397 1.00 68.31 286 PRO A C 1
ATOM 2214 O O . PRO A 1 286 ? 21.705 -15.168 11.309 1.00 68.31 286 PRO A O 1
ATOM 2217 N N . HIS A 1 287 ? 23.390 -15.209 12.773 1.00 67.31 287 HIS A N 1
ATOM 2218 C CA . HIS A 1 287 ? 24.338 -14.552 11.855 1.00 67.31 287 HIS A CA 1
ATOM 2219 C C . HIS A 1 287 ? 24.588 -15.434 10.615 1.00 67.31 287 HIS A C 1
ATOM 2221 O O . HIS A 1 287 ? 24.496 -16.658 10.705 1.00 67.31 287 HIS A O 1
ATOM 2227 N N . ARG A 1 288 ? 24.942 -14.836 9.470 1.00 66.12 288 ARG A N 1
ATOM 2228 C CA . ARG A 1 288 ? 25.249 -15.529 8.202 1.00 66.12 288 ARG A CA 1
ATOM 2229 C C . ARG A 1 288 ? 24.096 -16.335 7.622 1.00 66.12 288 ARG A C 1
ATOM 2231 O O . ARG A 1 288 ? 24.318 -17.249 6.829 1.00 66.12 288 ARG A O 1
ATOM 2238 N N . THR A 1 289 ? 22.865 -15.982 7.981 1.00 67.06 289 THR A N 1
ATOM 2239 C CA . THR A 1 289 ? 21.667 -16.582 7.399 1.00 67.06 289 THR A CA 1
ATOM 2240 C C . THR A 1 289 ? 20.985 -15.602 6.458 1.00 67.06 289 THR A C 1
ATOM 2242 O O . THR A 1 289 ? 20.755 -14.432 6.770 1.00 67.06 289 THR A O 1
ATOM 2245 N N . SER A 1 290 ? 20.670 -16.088 5.261 1.00 74.38 290 SER A N 1
ATOM 2246 C CA . SER A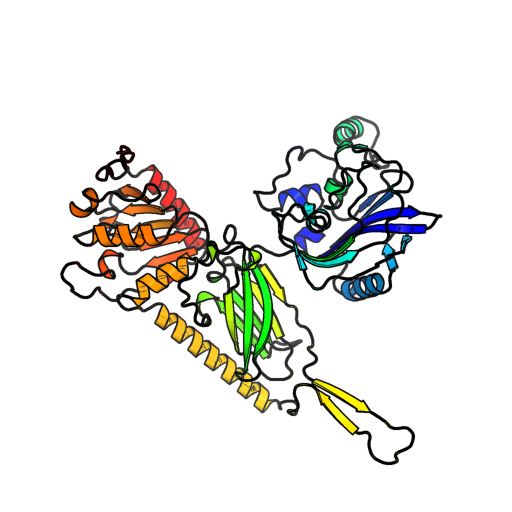 1 290 ? 19.865 -15.344 4.302 1.00 74.38 290 SER A CA 1
ATOM 2247 C C . SER A 1 290 ? 18.467 -15.142 4.880 1.00 74.38 290 SER A C 1
ATOM 2249 O O . SER A 1 290 ? 17.919 -16.054 5.493 1.00 74.38 290 SER A O 1
ATOM 2251 N N . TRP A 1 291 ? 17.865 -13.978 4.673 1.00 77.06 291 TRP A N 1
ATOM 2252 C CA . TRP A 1 291 ? 16.492 -13.721 5.091 1.00 77.06 291 TRP A CA 1
ATOM 2253 C C . TRP A 1 291 ? 15.687 -13.103 3.956 1.00 77.06 291 TRP A C 1
ATOM 2255 O O . TRP A 1 291 ? 16.226 -12.475 3.047 1.00 77.06 291 TRP A O 1
ATOM 2265 N N . SER A 1 292 ? 14.379 -13.301 4.014 1.00 81.88 292 SER A N 1
ATOM 2266 C CA . SER A 1 292 ? 13.397 -12.641 3.163 1.00 81.88 292 SER A CA 1
ATOM 2267 C C . SER A 1 292 ? 12.249 -12.149 4.026 1.00 81.88 292 SER A C 1
ATOM 2269 O O . SER A 1 292 ? 11.940 -12.729 5.070 1.00 81.88 292 SER A O 1
ATOM 2271 N N . VAL A 1 293 ? 11.637 -11.053 3.597 1.00 87.00 293 VAL A N 1
ATOM 2272 C CA . VAL A 1 293 ? 10.505 -10.448 4.295 1.00 87.00 293 VAL A CA 1
ATOM 2273 C C . VAL A 1 293 ? 9.386 -10.266 3.291 1.00 87.00 293 VAL A C 1
ATOM 2275 O O . VAL A 1 293 ? 9.554 -9.556 2.301 1.00 87.00 293 VAL A O 1
ATOM 2278 N N . SER A 1 294 ? 8.234 -10.860 3.566 1.00 89.19 294 SER A N 1
ATOM 2279 C CA . SER A 1 294 ? 7.010 -10.623 2.807 1.00 89.19 294 SER A CA 1
ATOM 2280 C C . SER A 1 294 ? 6.044 -9.794 3.649 1.00 89.19 294 SER A C 1
ATOM 2282 O O . SER A 1 294 ? 5.829 -10.081 4.825 1.00 89.19 294 SER A O 1
ATOM 2284 N N . LEU A 1 295 ? 5.448 -8.768 3.055 1.00 91.06 295 LEU A N 1
ATOM 2285 C CA . LEU A 1 295 ? 4.370 -7.982 3.641 1.00 91.06 295 LEU A CA 1
ATOM 2286 C C . LEU A 1 295 ? 3.039 -8.493 3.093 1.00 91.06 295 LEU A C 1
ATOM 2288 O O . LEU A 1 295 ? 2.839 -8.545 1.882 1.00 91.06 295 LEU A O 1
ATOM 2292 N N . MET A 1 296 ? 2.128 -8.846 3.989 1.00 89.94 296 MET A N 1
ATOM 2293 C CA . MET A 1 296 ? 0.843 -9.466 3.684 1.00 89.94 296 MET A CA 1
ATOM 2294 C C . MET A 1 296 ? -0.299 -8.547 4.125 1.00 89.94 296 MET A C 1
ATOM 2296 O O . MET A 1 296 ? -0.267 -8.015 5.239 1.00 89.94 296 MET A O 1
ATOM 2300 N N . SER A 1 297 ? -1.324 -8.385 3.289 1.00 89.19 297 SER A N 1
ATOM 2301 C CA . SER A 1 297 ? -2.540 -7.645 3.640 1.00 89.19 297 SER A CA 1
ATOM 2302 C C . SER A 1 297 ? -3.390 -8.386 4.675 1.00 89.19 297 SER A C 1
ATOM 2304 O O . SER A 1 297 ? -3.169 -9.576 4.924 1.00 89.19 297 SER A O 1
ATOM 2306 N N . PRO A 1 298 ? -4.386 -7.707 5.281 1.00 85.69 298 PRO A N 1
ATOM 2307 C CA . PRO A 1 298 ? -5.277 -8.319 6.271 1.00 85.69 298 PRO A CA 1
ATOM 2308 C C . PRO A 1 298 ? -6.051 -9.544 5.753 1.00 85.69 298 PRO A C 1
ATOM 2310 O O . PRO A 1 298 ? -6.400 -10.427 6.531 1.00 85.69 298 PRO A O 1
ATOM 2313 N N . ASP A 1 299 ? -6.304 -9.608 4.444 1.00 84.81 299 ASP A N 1
ATOM 2314 C CA . ASP A 1 299 ? -6.954 -10.726 3.745 1.00 84.81 299 ASP A CA 1
ATOM 2315 C C . ASP A 1 299 ? -5.986 -11.874 3.379 1.00 84.81 299 ASP A C 1
ATOM 2317 O O . ASP A 1 299 ? -6.403 -12.880 2.809 1.00 84.81 299 ASP A O 1
ATOM 2321 N N . GLY A 1 300 ? -4.693 -11.738 3.694 1.00 83.06 300 GLY A N 1
ATOM 2322 C CA . GLY A 1 300 ? -3.662 -12.732 3.400 1.00 83.06 300 GLY A CA 1
ATOM 2323 C C . GLY A 1 300 ? -3.067 -12.656 1.991 1.00 83.06 300 GLY A C 1
ATOM 2324 O O . GLY A 1 300 ? -2.289 -13.536 1.624 1.00 83.06 300 GLY A O 1
ATOM 2325 N N . ARG A 1 301 ? -3.379 -11.630 1.191 1.00 85.50 301 ARG A N 1
ATOM 2326 C CA . ARG A 1 301 ? -2.714 -11.398 -0.102 1.00 85.50 301 ARG A CA 1
ATOM 2327 C C . ARG A 1 301 ? -1.304 -10.820 0.098 1.00 85.50 301 ARG A C 1
ATOM 2329 O O . ARG A 1 301 ? -1.053 -10.040 1.010 1.00 85.50 301 ARG A O 1
ATOM 2336 N N . LEU A 1 302 ? -0.364 -11.189 -0.773 1.00 83.19 302 LEU A N 1
ATOM 2337 C CA . LEU A 1 302 ? 0.979 -10.600 -0.795 1.00 83.19 302 LEU A CA 1
ATOM 2338 C C . LEU A 1 302 ? 0.914 -9.145 -1.294 1.00 83.19 302 LEU A C 1
ATOM 2340 O O . LEU A 1 302 ? 0.412 -8.891 -2.390 1.00 83.19 302 LEU A O 1
ATOM 2344 N N . LEU A 1 303 ? 1.419 -8.203 -0.495 1.00 82.81 303 LEU A N 1
ATOM 2345 C CA . LEU A 1 303 ? 1.496 -6.777 -0.830 1.00 82.81 303 LEU A CA 1
ATOM 2346 C C . LEU A 1 303 ? 2.864 -6.377 -1.379 1.00 82.81 303 LEU A C 1
ATOM 2348 O O . LEU A 1 303 ? 2.933 -5.641 -2.361 1.00 82.81 303 LEU A O 1
ATOM 2352 N N . ASP A 1 304 ? 3.934 -6.843 -0.738 1.00 83.44 304 ASP A N 1
ATOM 2353 C CA . ASP A 1 304 ? 5.314 -6.577 -1.141 1.00 83.44 304 ASP A CA 1
ATOM 2354 C C . ASP A 1 304 ? 6.229 -7.693 -0.631 1.00 83.44 304 ASP A C 1
ATOM 2356 O O . ASP A 1 304 ? 5.908 -8.385 0.335 1.00 83.44 304 ASP A O 1
ATOM 2360 N N . GLU A 1 305 ? 7.383 -7.857 -1.261 1.00 82.94 305 GLU A N 1
ATOM 2361 C CA . GLU A 1 305 ? 8.383 -8.838 -0.863 1.00 82.94 305 GLU A CA 1
ATOM 2362 C C . GLU A 1 305 ? 9.787 -8.267 -1.050 1.00 82.94 305 GLU A C 1
ATOM 2364 O O . GLU A 1 305 ? 10.128 -7.682 -2.080 1.00 82.94 305 GLU A O 1
ATOM 2369 N N . ARG A 1 306 ? 10.627 -8.461 -0.036 1.00 78.69 306 ARG A N 1
ATOM 2370 C CA . ARG A 1 306 ? 12.076 -8.377 -0.165 1.00 78.69 306 ARG A CA 1
ATOM 2371 C C . ARG A 1 306 ? 12.584 -9.809 -0.316 1.00 78.69 306 ARG A C 1
ATOM 2373 O O . ARG A 1 306 ? 12.556 -10.543 0.678 1.00 78.69 306 ARG A O 1
ATOM 2380 N N . PRO A 1 307 ? 12.974 -10.217 -1.541 1.00 68.94 307 PRO A N 1
ATOM 2381 C CA . PRO A 1 307 ? 13.351 -11.595 -1.814 1.00 68.94 307 PRO A CA 1
ATOM 2382 C C . PRO A 1 307 ? 14.601 -11.978 -1.026 1.00 68.94 307 PRO A C 1
ATOM 2384 O O . PRO A 1 307 ? 15.329 -11.121 -0.521 1.00 68.94 307 PRO A O 1
ATOM 2387 N N . LEU A 1 308 ? 14.841 -13.284 -0.936 1.00 64.31 308 LEU A N 1
ATOM 2388 C CA . LEU A 1 308 ? 16.007 -13.844 -0.274 1.00 64.31 308 LEU A CA 1
ATOM 2389 C C . LEU A 1 308 ? 17.276 -13.434 -1.035 1.00 64.31 308 LEU A C 1
ATOM 2391 O O . LEU A 1 308 ? 17.613 -14.025 -2.056 1.00 64.31 308 LEU A O 1
ATOM 2395 N N . VAL A 1 309 ? 17.979 -12.414 -0.550 1.00 56.38 309 VAL A N 1
ATOM 2396 C CA . VAL A 1 309 ? 19.272 -12.018 -1.117 1.00 56.38 309 VAL A CA 1
ATOM 2397 C C . VAL A 1 309 ? 20.371 -12.600 -0.236 1.00 56.38 309 VAL A C 1
ATOM 2399 O O . VAL A 1 309 ? 20.416 -12.311 0.961 1.00 56.38 309 VAL A O 1
ATOM 2402 N N . ARG A 1 310 ? 21.283 -13.391 -0.825 1.00 51.72 310 ARG A N 1
ATOM 2403 C CA . ARG A 1 310 ? 22.563 -13.752 -0.192 1.00 51.72 310 ARG A CA 1
ATOM 2404 C C . ARG A 1 310 ? 23.306 -12.457 0.125 1.00 51.72 310 ARG A C 1
ATOM 2406 O O . ARG A 1 310 ? 23.847 -11.814 -0.772 1.00 51.72 310 ARG A O 1
ATOM 2413 N N . ARG A 1 311 ? 23.273 -12.016 1.382 1.00 53.78 311 ARG A N 1
ATOM 2414 C CA . ARG A 1 311 ? 23.911 -10.757 1.778 1.00 53.78 311 ARG A CA 1
ATOM 2415 C C . ARG A 1 311 ? 25.388 -10.976 2.070 1.00 53.78 311 ARG A C 1
ATOM 2417 O O . ARG A 1 311 ? 25.781 -11.917 2.752 1.00 53.78 311 ARG A O 1
ATOM 2424 N N . ILE A 1 312 ? 26.197 -10.045 1.576 1.00 55.62 312 ILE A N 1
ATOM 2425 C CA . ILE A 1 312 ? 27.611 -9.934 1.916 1.00 55.62 312 ILE A CA 1
ATOM 2426 C C . ILE A 1 312 ? 27.688 -9.337 3.327 1.00 55.62 312 ILE A C 1
ATOM 2428 O O . ILE A 1 312 ? 27.625 -8.124 3.501 1.00 55.62 312 ILE A O 1
ATOM 2432 N N . GLU A 1 313 ? 27.760 -10.188 4.349 1.00 58.59 313 GLU A N 1
ATOM 2433 C CA . GLU A 1 313 ? 27.909 -9.747 5.748 1.00 58.59 313 GLU A CA 1
ATOM 2434 C C . GLU A 1 313 ? 29.335 -9.296 6.085 1.00 58.59 313 GLU A C 1
ATOM 2436 O O . GLU A 1 313 ? 29.562 -8.556 7.044 1.00 58.59 313 GLU A O 1
ATOM 2441 N N . SER A 1 314 ? 30.303 -9.741 5.286 1.00 57.56 314 SER A N 1
ATOM 2442 C CA . SER A 1 314 ? 31.701 -9.359 5.399 1.00 57.56 314 SER A CA 1
ATOM 2443 C C . SER A 1 314 ? 32.366 -9.370 4.030 1.00 57.56 314 SER A C 1
ATOM 2445 O O . SER A 1 314 ? 32.216 -10.335 3.280 1.00 57.56 314 SER A O 1
ATOM 2447 N N . VAL A 1 315 ? 33.142 -8.335 3.728 1.00 54.47 315 VAL A N 1
ATOM 2448 C CA . VAL A 1 315 ? 34.063 -8.308 2.591 1.00 54.47 315 VAL A CA 1
ATOM 2449 C C . VAL A 1 315 ? 35.453 -8.620 3.122 1.00 54.47 315 VAL A C 1
ATOM 2451 O O . VAL A 1 315 ? 35.989 -7.895 3.964 1.00 54.47 315 VAL A O 1
ATOM 2454 N N . GLU A 1 316 ? 36.030 -9.712 2.636 1.00 62.12 316 GLU A N 1
ATOM 2455 C CA . GLU A 1 316 ? 37.417 -10.058 2.905 1.00 62.12 316 GLU A CA 1
ATOM 2456 C C . GLU A 1 316 ? 38.306 -9.488 1.804 1.00 62.12 316 GLU A C 1
ATOM 2458 O O . GLU A 1 316 ? 38.195 -9.850 0.635 1.00 62.12 316 GLU A O 1
ATOM 2463 N N . LEU A 1 317 ? 39.180 -8.570 2.196 1.00 61.72 317 LEU A N 1
ATOM 2464 C CA . LEU A 1 317 ? 40.155 -7.942 1.325 1.00 61.72 317 LEU A CA 1
ATOM 2465 C C . LEU A 1 317 ? 41.515 -8.551 1.629 1.00 61.72 317 LEU A C 1
ATOM 2467 O O . LEU A 1 317 ? 42.065 -8.353 2.716 1.00 61.72 317 LEU A O 1
ATOM 2471 N N . THR A 1 318 ? 42.048 -9.279 0.658 1.00 65.31 318 THR A N 1
ATOM 2472 C CA . THR A 1 318 ? 43.403 -9.819 0.715 1.00 65.31 318 THR A CA 1
ATOM 2473 C C . THR A 1 318 ? 44.254 -9.050 -0.277 1.00 65.31 318 THR A C 1
ATOM 2475 O O . THR A 1 318 ? 43.992 -9.079 -1.478 1.00 65.31 318 THR A O 1
ATOM 2478 N N . TRP A 1 319 ? 45.269 -8.350 0.223 1.00 65.69 319 TRP A N 1
ATOM 2479 C CA . TRP A 1 319 ? 46.189 -7.589 -0.616 1.00 65.69 319 TRP A CA 1
ATOM 2480 C C . TRP A 1 319 ? 47.533 -8.308 -0.670 1.00 65.69 319 TRP A C 1
ATOM 2482 O O . TRP A 1 319 ? 48.106 -8.662 0.364 1.00 65.69 319 TRP A O 1
ATOM 2492 N N . HIS A 1 320 ? 48.048 -8.500 -1.881 1.00 56.09 320 HIS A N 1
ATOM 2493 C CA . HIS A 1 320 ? 49.375 -9.053 -2.119 1.00 56.09 320 HIS A CA 1
ATOM 2494 C C . HIS A 1 320 ? 50.285 -7.940 -2.635 1.00 56.09 320 HIS A C 1
ATOM 2496 O O . HIS A 1 320 ? 50.043 -7.384 -3.703 1.00 56.09 320 HIS A O 1
ATOM 2502 N N . ALA A 1 321 ? 51.327 -7.604 -1.876 1.00 63.41 321 ALA A N 1
ATOM 2503 C CA . ALA A 1 321 ? 52.408 -6.771 -2.385 1.00 63.41 321 ALA A CA 1
ATOM 2504 C C . ALA A 1 321 ? 53.386 -7.670 -3.157 1.00 63.41 321 ALA A C 1
ATOM 2506 O O . ALA A 1 321 ? 53.909 -8.622 -2.580 1.00 63.41 321 ALA A O 1
ATOM 2507 N N . GLU A 1 322 ? 53.652 -7.360 -4.432 1.00 55.75 322 GLU A N 1
ATOM 2508 C CA . GLU A 1 322 ? 54.494 -8.160 -5.350 1.00 55.75 322 GLU A CA 1
ATOM 2509 C C . GLU A 1 322 ? 55.911 -8.475 -4.826 1.00 55.75 322 GLU A C 1
ATOM 2511 O O . GLU A 1 322 ? 56.565 -9.376 -5.341 1.00 55.75 322 GLU A O 1
ATOM 2516 N N . ALA A 1 323 ? 56.391 -7.776 -3.791 1.00 57.19 323 ALA A N 1
ATOM 2517 C CA . ALA A 1 323 ? 57.765 -7.882 -3.299 1.00 57.19 323 ALA A CA 1
ATOM 2518 C C . ALA A 1 323 ? 57.924 -8.430 -1.864 1.00 57.19 323 ALA A C 1
ATOM 2520 O O . ALA A 1 323 ? 59.042 -8.440 -1.349 1.00 57.19 323 ALA A O 1
ATOM 2521 N N . ALA A 1 324 ? 56.860 -8.884 -1.190 1.00 52.44 324 ALA A N 1
ATOM 2522 C CA . ALA A 1 324 ? 56.958 -9.362 0.195 1.00 52.44 324 ALA A CA 1
ATOM 2523 C C . ALA A 1 324 ? 56.678 -10.869 0.317 1.00 52.44 324 ALA A C 1
ATOM 2525 O O . ALA A 1 324 ? 55.579 -11.334 0.042 1.00 52.44 324 ALA A O 1
ATOM 2526 N N . ALA A 1 325 ? 57.657 -11.628 0.822 1.00 53.06 325 ALA A N 1
ATOM 2527 C CA . ALA A 1 325 ? 57.554 -13.063 1.125 1.00 53.06 325 ALA A CA 1
ATOM 2528 C C . ALA A 1 325 ? 56.738 -13.387 2.405 1.00 53.06 325 ALA A C 1
ATOM 2530 O O . ALA A 1 325 ? 56.888 -14.463 2.981 1.00 53.06 325 ALA A O 1
ATOM 2531 N N . ALA A 1 326 ? 55.894 -12.465 2.875 1.00 52.84 326 ALA A N 1
ATOM 2532 C CA . ALA A 1 326 ? 55.032 -12.638 4.046 1.00 52.84 326 ALA A CA 1
ATOM 2533 C C . ALA A 1 326 ? 53.561 -12.766 3.603 1.00 52.84 326 ALA A C 1
ATOM 2535 O O . ALA A 1 326 ? 53.198 -12.203 2.568 1.00 52.84 326 ALA A O 1
ATOM 2536 N N . PRO A 1 327 ? 52.705 -13.503 4.344 1.00 52.53 327 PRO A N 1
ATOM 2537 C CA . PRO A 1 327 ? 51.330 -13.748 3.921 1.00 52.53 327 PRO A CA 1
ATOM 2538 C C . PRO A 1 327 ? 50.584 -12.421 3.751 1.00 52.53 327 PRO A C 1
ATOM 2540 O O . PRO A 1 327 ? 50.724 -11.519 4.579 1.00 52.53 327 PRO A O 1
ATOM 2543 N N . GLY A 1 328 ? 49.826 -12.313 2.654 1.00 57.78 328 GLY A N 1
ATOM 2544 C CA . GLY A 1 328 ? 49.066 -11.114 2.299 1.00 57.78 328 GLY A CA 1
ATOM 2545 C C . GLY A 1 328 ? 48.263 -10.596 3.488 1.00 57.78 328 GLY A C 1
ATOM 2546 O O . GLY A 1 328 ? 47.669 -11.371 4.243 1.00 57.78 328 GLY A O 1
ATOM 2547 N N . SER A 1 329 ? 48.276 -9.282 3.688 1.00 61.97 329 SER A N 1
ATOM 2548 C CA . SER A 1 329 ? 47.498 -8.658 4.748 1.00 61.97 329 SER A CA 1
ATOM 2549 C C . SER A 1 329 ? 46.014 -8.866 4.449 1.00 61.97 329 SER A C 1
ATOM 2551 O O . SER A 1 329 ? 45.489 -8.404 3.436 1.00 61.97 329 SER A O 1
ATOM 2553 N N . ARG A 1 330 ? 45.344 -9.599 5.341 1.00 64.75 330 ARG A N 1
ATOM 2554 C CA . ARG A 1 330 ? 43.903 -9.854 5.301 1.00 64.75 330 ARG A CA 1
ATOM 2555 C C . ARG A 1 330 ? 43.194 -8.805 6.148 1.00 64.75 330 ARG A C 1
ATOM 2557 O O . ARG A 1 330 ? 43.454 -8.696 7.345 1.00 64.75 330 ARG A O 1
ATOM 2564 N N . SER A 1 331 ? 42.289 -8.050 5.541 1.00 67.25 331 SER A N 1
ATOM 2565 C CA . SER A 1 331 ? 41.388 -7.136 6.241 1.00 67.25 331 SER A CA 1
ATOM 2566 C C . SER A 1 331 ? 39.952 -7.577 6.009 1.00 67.25 331 SER A C 1
ATOM 2568 O O . SER A 1 331 ? 39.547 -7.807 4.874 1.00 67.25 331 SER A O 1
ATOM 2570 N N . VAL A 1 332 ? 39.176 -7.702 7.083 1.00 65.50 332 VAL A N 1
ATOM 2571 C CA . VAL A 1 332 ? 37.746 -8.012 7.005 1.00 65.50 332 VAL A CA 1
ATOM 2572 C C . VAL A 1 332 ? 36.963 -6.757 7.373 1.00 65.50 332 VAL A C 1
ATOM 2574 O O . VAL A 1 332 ? 37.086 -6.241 8.495 1.00 65.50 332 VAL A O 1
ATOM 2577 N N . ILE A 1 333 ? 36.169 -6.274 6.420 1.00 62.81 333 ILE A N 1
ATOM 2578 C CA . ILE A 1 333 ? 35.196 -5.194 6.600 1.00 62.81 333 ILE A CA 1
ATOM 2579 C C . ILE A 1 333 ? 33.824 -5.848 6.788 1.00 62.81 333 ILE A C 1
ATOM 2581 O O . ILE A 1 333 ? 33.374 -6.566 5.902 1.00 62.81 333 ILE A O 1
ATOM 2585 N N . GLY A 1 334 ? 33.168 -5.618 7.928 1.00 66.19 334 GLY A N 1
ATOM 2586 C CA . GLY A 1 334 ? 31.888 -6.251 8.285 1.00 66.19 334 GLY A CA 1
ATOM 2587 C C . GLY A 1 334 ? 32.010 -7.235 9.453 1.00 66.19 334 GLY A C 1
ATOM 2588 O O . GLY A 1 334 ? 32.847 -7.046 10.336 1.00 66.19 334 GLY A O 1
ATOM 2589 N N . GLU A 1 335 ? 31.170 -8.272 9.476 1.00 64.06 335 GLU A N 1
ATOM 2590 C CA . GLU A 1 335 ? 31.098 -9.255 10.568 1.00 64.06 335 GLU A CA 1
ATOM 2591 C C . GLU A 1 335 ? 32.358 -10.139 10.629 1.00 64.06 335 GLU A C 1
ATOM 2593 O O . GLU A 1 335 ? 32.725 -10.811 9.664 1.00 64.06 335 GLU A O 1
ATOM 2598 N N . ARG A 1 336 ? 33.027 -10.153 11.789 1.00 63.44 336 ARG A N 1
ATOM 2599 C CA . ARG A 1 336 ? 34.313 -10.850 11.996 1.00 63.44 336 ARG A CA 1
ATOM 2600 C C . ARG A 1 336 ? 34.176 -12.180 12.731 1.00 63.44 336 ARG A C 1
ATOM 2602 O O . ARG A 1 336 ? 35.148 -12.932 12.790 1.00 63.44 336 ARG A O 1
ATOM 2609 N N . ARG A 1 337 ? 33.005 -12.467 13.308 1.00 64.25 337 ARG A N 1
ATOM 2610 C CA . ARG A 1 337 ? 32.743 -13.721 14.026 1.00 64.25 337 ARG A CA 1
ATOM 2611 C C . ARG A 1 337 ? 32.790 -14.934 13.077 1.00 64.25 337 ARG A C 1
ATOM 2613 O O . ARG A 1 337 ? 32.486 -14.786 11.892 1.00 64.25 337 ARG A O 1
ATOM 2620 N N . PRO A 1 338 ? 33.207 -16.123 13.555 1.00 65.38 338 PRO A N 1
ATOM 2621 C CA . PRO A 1 338 ? 33.217 -17.347 12.750 1.00 65.38 338 PRO A CA 1
ATOM 2622 C C . PRO A 1 338 ? 31.800 -17.759 12.321 1.00 65.38 338 PRO A C 1
ATOM 2624 O O . PRO A 1 338 ? 30.809 -17.265 12.855 1.00 65.38 338 PRO A O 1
ATOM 2627 N N . THR A 1 339 ? 31.700 -18.658 11.335 1.00 66.56 339 THR A N 1
ATOM 2628 C CA . THR A 1 339 ? 30.404 -19.234 10.946 1.00 66.56 339 THR A CA 1
ATOM 2629 C C . THR A 1 339 ? 29.829 -20.003 12.133 1.00 66.56 339 THR A C 1
ATOM 2631 O O . THR A 1 339 ? 30.561 -20.829 12.684 1.00 66.56 339 THR A O 1
ATOM 2634 N N . PRO A 1 340 ? 28.567 -19.753 12.523 1.00 66.19 340 PRO A N 1
ATOM 2635 C CA . PRO A 1 340 ? 27.962 -20.465 13.635 1.00 66.19 340 PRO A CA 1
ATOM 2636 C C . PRO A 1 340 ? 27.882 -21.964 13.334 1.00 66.19 340 PRO A C 1
ATOM 2638 O O . PRO A 1 340 ? 27.584 -22.390 12.215 1.00 66.19 340 PRO A O 1
ATOM 2641 N N . SER A 1 341 ? 28.171 -22.767 14.347 1.00 74.62 341 SER A N 1
ATOM 2642 C CA . SER A 1 341 ? 27.931 -24.204 14.367 1.00 74.62 341 SER A CA 1
ATOM 2643 C C . SER A 1 341 ? 26.428 -24.515 14.321 1.00 74.62 341 SER A C 1
ATOM 2645 O O . SER A 1 341 ? 25.579 -23.642 14.521 1.00 74.62 341 SER A O 1
ATOM 2647 N N . ALA A 1 342 ? 26.081 -25.781 14.068 1.00 75.75 342 ALA A N 1
ATOM 2648 C CA . ALA A 1 342 ? 24.684 -26.221 14.082 1.00 75.75 342 ALA A CA 1
ATOM 2649 C C . ALA A 1 342 ? 24.016 -25.957 15.445 1.00 75.75 342 ALA A C 1
ATOM 2651 O O . ALA A 1 342 ? 22.920 -25.416 15.484 1.00 75.75 342 ALA A O 1
ATOM 2652 N N . ALA A 1 343 ? 24.723 -26.227 16.548 1.00 78.69 343 ALA A N 1
ATOM 2653 C CA . ALA A 1 343 ? 24.218 -25.980 17.898 1.00 78.69 343 ALA A CA 1
ATOM 2654 C C . ALA A 1 343 ? 23.965 -24.485 18.170 1.00 78.69 343 ALA A C 1
ATOM 2656 O O . ALA A 1 343 ? 22.925 -24.131 18.712 1.00 78.69 343 ALA A O 1
ATOM 2657 N N . GLU A 1 344 ? 24.871 -23.602 17.735 1.00 71.44 344 GLU A N 1
ATOM 2658 C CA . GLU A 1 344 ? 24.682 -22.146 17.853 1.00 71.44 344 GLU A CA 1
ATOM 2659 C C . GLU A 1 344 ? 23.527 -21.641 16.972 1.00 71.44 344 GLU A C 1
ATOM 2661 O O . GLU A 1 344 ? 22.851 -20.671 17.313 1.00 71.44 344 GLU A O 1
ATOM 2666 N N . SER A 1 345 ? 23.285 -22.296 15.833 1.00 70.75 345 SER A N 1
ATOM 2667 C CA . SER A 1 345 ? 22.152 -21.977 14.959 1.00 70.75 345 SER A CA 1
ATOM 2668 C C . SER A 1 345 ? 20.822 -22.393 15.591 1.00 70.75 345 SER A C 1
ATOM 2670 O O . SER A 1 345 ? 19.876 -21.608 15.559 1.00 70.75 345 SER A O 1
ATOM 2672 N N . ASP A 1 346 ? 20.761 -23.582 16.197 1.00 76.19 346 ASP A N 1
ATOM 2673 C CA . ASP A 1 346 ? 19.579 -24.080 16.908 1.00 76.19 346 ASP A CA 1
ATOM 2674 C C . ASP A 1 346 ? 19.247 -23.193 18.122 1.00 76.19 346 ASP A C 1
ATOM 2676 O O . ASP A 1 346 ? 18.103 -22.764 18.277 1.00 76.19 346 ASP A O 1
ATOM 2680 N N . GLU A 1 347 ? 20.254 -22.810 18.916 1.00 76.00 347 GLU A N 1
ATOM 2681 C CA . GLU A 1 347 ? 20.094 -21.889 20.052 1.00 76.00 347 GLU A CA 1
ATOM 2682 C C . GLU A 1 347 ? 19.568 -20.513 19.605 1.00 76.00 347 GLU A C 1
ATOM 2684 O O . GLU A 1 347 ? 18.661 -19.946 20.218 1.00 76.00 347 GLU A O 1
ATOM 2689 N N . ALA A 1 348 ? 20.074 -19.981 18.489 1.00 70.50 348 ALA A N 1
ATOM 2690 C CA . ALA A 1 348 ? 19.596 -18.719 17.933 1.00 70.50 348 ALA A CA 1
ATOM 2691 C C . ALA A 1 348 ? 18.147 -18.804 17.409 1.00 70.50 348 ALA A C 1
ATOM 2693 O O . ALA A 1 348 ? 17.401 -17.824 17.506 1.00 70.50 348 ALA A O 1
ATOM 2694 N N . VAL A 1 349 ? 17.722 -19.959 16.881 1.00 74.25 349 VAL A N 1
ATOM 2695 C CA . VAL A 1 349 ? 16.323 -20.203 16.487 1.00 74.25 349 VAL A CA 1
ATOM 2696 C C . VAL A 1 349 ? 15.415 -20.284 17.717 1.00 74.25 349 VAL A C 1
ATOM 2698 O O . VAL A 1 349 ? 14.342 -19.675 17.724 1.00 74.25 349 VAL A O 1
ATOM 2701 N N . GLU A 1 350 ? 15.832 -20.984 18.774 1.00 77.88 350 GLU A N 1
ATOM 2702 C CA . GLU A 1 350 ? 15.092 -21.039 20.042 1.00 77.88 350 GLU A CA 1
ATOM 2703 C C . GLU A 1 350 ? 14.945 -19.648 20.673 1.00 77.88 350 GLU A C 1
ATOM 2705 O O . GLU A 1 350 ? 13.835 -19.254 21.048 1.00 77.88 350 GLU A O 1
ATOM 2710 N N . LEU A 1 351 ? 16.023 -18.860 20.699 1.00 72.50 351 LEU A N 1
ATOM 2711 C CA . LEU A 1 351 ? 16.007 -17.486 21.197 1.00 72.50 351 LEU A CA 1
ATOM 2712 C C . LEU A 1 351 ? 15.050 -16.599 20.387 1.00 72.50 351 LEU A C 1
ATOM 2714 O O . LEU A 1 351 ? 14.246 -15.869 20.969 1.00 72.50 351 LEU A O 1
ATOM 2718 N N . ALA A 1 352 ? 15.081 -16.688 19.054 1.00 69.75 352 ALA A N 1
ATOM 2719 C CA . ALA A 1 352 ? 14.171 -15.938 18.189 1.00 69.75 352 ALA A CA 1
ATOM 2720 C C . ALA A 1 352 ? 12.697 -16.296 18.455 1.00 69.75 352 ALA A C 1
ATOM 2722 O O . ALA A 1 352 ? 11.847 -15.405 18.539 1.00 69.75 352 ALA A O 1
ATOM 2723 N N . ASN A 1 353 ? 12.395 -17.584 18.654 1.00 75.19 353 ASN A N 1
ATOM 2724 C CA . ASN A 1 353 ? 11.055 -18.046 19.019 1.00 75.19 353 ASN A CA 1
ATOM 2725 C C . ASN A 1 353 ? 10.619 -17.547 20.408 1.00 75.19 353 ASN A C 1
ATOM 2727 O O . ASN A 1 353 ? 9.453 -17.177 20.581 1.00 75.19 353 ASN A O 1
ATOM 2731 N N . SER A 1 354 ? 11.535 -17.491 21.380 1.00 75.00 354 SER A N 1
ATOM 2732 C CA . SER A 1 354 ? 11.259 -16.938 22.712 1.00 75.00 354 SER A CA 1
ATOM 2733 C C . SER A 1 354 ? 10.948 -15.443 22.647 1.00 75.00 354 SER A C 1
ATOM 2735 O O . SER A 1 354 ? 9.891 -15.014 23.109 1.00 75.00 354 SER A O 1
ATOM 2737 N N . LEU A 1 355 ? 11.799 -14.656 21.977 1.00 67.88 355 LEU A N 1
ATOM 2738 C CA . LEU A 1 355 ? 11.590 -13.216 21.775 1.00 67.88 355 LEU A CA 1
ATOM 2739 C C . LEU A 1 355 ? 10.262 -12.931 21.061 1.00 67.88 355 LEU A C 1
ATOM 2741 O O . LEU A 1 355 ? 9.534 -12.004 21.412 1.00 67.88 355 LEU A O 1
ATOM 2745 N N . ALA A 1 356 ? 9.896 -13.763 20.086 1.00 67.75 356 ALA A N 1
ATOM 2746 C CA . ALA A 1 356 ? 8.608 -13.682 19.412 1.00 67.75 356 ALA A CA 1
ATOM 2747 C C . ALA A 1 356 ? 7.419 -13.943 20.350 1.00 67.75 356 ALA A C 1
ATOM 2749 O O . ALA A 1 356 ? 6.404 -13.242 20.279 1.00 67.75 356 ALA A O 1
ATOM 2750 N N . ALA A 1 357 ? 7.513 -14.961 21.207 1.00 74.25 357 ALA A N 1
ATOM 2751 C CA . ALA A 1 357 ? 6.483 -15.258 22.195 1.00 74.25 357 ALA A CA 1
ATOM 2752 C C . ALA A 1 357 ? 6.345 -14.114 23.212 1.00 74.25 357 ALA A C 1
ATOM 2754 O O . ALA A 1 357 ? 5.227 -13.689 23.510 1.00 74.25 357 ALA A O 1
ATOM 2755 N N . GLU A 1 358 ? 7.464 -13.557 23.673 1.00 70.62 358 GLU A N 1
ATOM 2756 C CA . GLU A 1 358 ? 7.500 -12.396 24.562 1.00 70.62 358 GLU A CA 1
ATOM 2757 C C . GLU A 1 358 ? 6.892 -11.150 23.911 1.00 70.62 358 GLU A C 1
ATOM 2759 O O . GLU A 1 358 ? 6.044 -10.500 24.525 1.00 70.62 358 GLU A O 1
ATOM 2764 N N . ALA A 1 359 ? 7.228 -10.854 22.651 1.00 66.50 359 ALA A N 1
ATOM 2765 C CA . ALA A 1 359 ? 6.645 -9.741 21.903 1.00 66.50 359 ALA A CA 1
ATOM 2766 C C . ALA A 1 359 ? 5.121 -9.887 21.757 1.00 66.50 359 ALA A C 1
ATOM 2768 O O . ALA A 1 359 ? 4.379 -8.932 22.005 1.00 66.50 359 ALA A O 1
ATOM 2769 N N . ARG A 1 360 ? 4.628 -11.099 21.450 1.00 68.19 360 ARG A N 1
ATOM 2770 C CA . ARG A 1 360 ? 3.184 -11.400 21.400 1.00 68.19 360 ARG A CA 1
ATOM 2771 C C . ARG A 1 360 ? 2.514 -11.219 22.760 1.00 68.19 360 ARG A C 1
ATOM 2773 O O . ARG A 1 360 ? 1.423 -10.657 22.826 1.00 68.19 360 ARG A O 1
ATOM 2780 N N . LEU A 1 361 ? 3.151 -11.658 23.845 1.00 71.31 361 LEU A N 1
ATOM 2781 C CA . LEU A 1 361 ? 2.639 -11.462 25.204 1.00 71.31 361 LEU A CA 1
ATOM 2782 C C . LEU A 1 361 ? 2.617 -9.977 25.585 1.00 71.31 361 LEU A C 1
ATOM 2784 O O . LEU A 1 361 ? 1.626 -9.506 26.140 1.00 71.31 361 LEU A O 1
ATOM 2788 N N . ALA A 1 362 ? 3.662 -9.219 25.255 1.00 67.44 362 ALA A N 1
ATOM 2789 C CA . ALA A 1 362 ? 3.724 -7.779 25.482 1.00 67.44 362 ALA A CA 1
ATOM 2790 C C . ALA A 1 362 ? 2.663 -7.025 24.661 1.00 67.44 362 ALA A C 1
ATOM 2792 O O . ALA A 1 362 ? 2.018 -6.112 25.172 1.00 67.44 362 ALA A O 1
ATOM 2793 N N . ALA A 1 363 ? 2.420 -7.424 23.411 1.00 66.00 363 ALA A N 1
ATOM 2794 C CA . ALA A 1 363 ? 1.317 -6.908 22.603 1.00 66.00 363 ALA A CA 1
ATOM 2795 C C . ALA A 1 363 ? -0.056 -7.241 23.191 1.00 66.00 363 ALA A C 1
ATOM 2797 O O . ALA A 1 363 ? -0.909 -6.362 23.291 1.00 66.00 363 ALA A O 1
ATOM 2798 N N . ALA A 1 364 ? -0.264 -8.483 23.631 1.00 67.62 364 ALA A N 1
ATOM 2799 C CA . ALA A 1 364 ? -1.498 -8.888 24.295 1.00 67.62 364 ALA A CA 1
ATOM 2800 C C . ALA A 1 364 ? -1.734 -8.085 25.584 1.00 67.62 364 ALA A C 1
ATOM 2802 O O . ALA A 1 364 ? -2.857 -7.657 25.835 1.00 67.62 364 ALA A O 1
ATOM 2803 N N . ARG A 1 365 ? -0.674 -7.798 26.351 1.00 66.62 365 ARG A N 1
ATOM 2804 C CA . ARG A 1 365 ? -0.739 -6.906 27.517 1.00 66.62 365 ARG A CA 1
ATOM 2805 C C . ARG A 1 365 ? -1.070 -5.466 27.127 1.00 66.62 365 ARG A C 1
ATOM 2807 O O . ARG A 1 365 ? -1.893 -4.872 27.795 1.00 66.62 365 ARG A O 1
ATOM 2814 N N . ARG A 1 366 ? -0.532 -4.921 26.028 1.00 63.69 366 ARG A N 1
ATOM 2815 C CA . ARG A 1 366 ? -0.912 -3.581 25.518 1.00 63.69 366 ARG A CA 1
ATOM 2816 C C . ARG A 1 366 ? -2.396 -3.485 25.134 1.00 63.69 366 ARG A C 1
ATOM 2818 O O . ARG A 1 366 ? -2.991 -2.420 25.245 1.00 63.69 366 ARG A O 1
ATOM 2825 N N . ARG A 1 367 ? -3.018 -4.597 24.726 1.00 63.16 367 ARG A N 1
ATOM 2826 C CA . ARG A 1 367 ? -4.473 -4.689 24.481 1.00 63.16 367 ARG A CA 1
ATOM 2827 C C . ARG A 1 367 ? -5.308 -4.722 25.775 1.00 63.16 367 ARG A C 1
ATOM 2829 O O . ARG A 1 367 ? -6.539 -4.650 25.706 1.00 63.16 367 ARG A O 1
ATOM 2836 N N . TRP A 1 368 ? -4.662 -4.849 26.938 1.00 58.31 368 TRP A N 1
ATOM 2837 C CA . TRP A 1 368 ? -5.249 -4.811 28.280 1.00 58.31 368 TRP A CA 1
ATOM 2838 C C . TRP A 1 368 ? -4.791 -3.549 28.997 1.00 58.31 368 TRP A C 1
ATOM 2840 O O . TRP A 1 368 ? -3.671 -3.463 29.485 1.00 58.31 368 TRP A O 1
ATOM 2850 N N . SER A 1 369 ? -5.665 -2.557 29.065 1.00 54.91 369 SER A N 1
ATOM 2851 C CA . SER A 1 369 ? -5.224 -1.204 29.365 1.00 54.91 369 SER A CA 1
ATOM 2852 C C . SER A 1 369 ? -6.007 -0.564 30.506 1.00 54.91 369 SER A C 1
ATOM 2854 O O . SER A 1 369 ? -7.216 -0.770 30.648 1.00 54.91 369 SER A O 1
ATOM 2856 N N . ASN A 1 370 ? -5.311 0.270 31.286 1.00 55.91 370 ASN A N 1
ATOM 2857 C CA . ASN A 1 370 ? -5.905 1.187 32.261 1.00 55.91 370 ASN A CA 1
ATOM 2858 C C . ASN A 1 370 ? -6.547 2.428 31.573 1.00 55.91 370 ASN A C 1
ATOM 2860 O O . ASN A 1 370 ? -6.496 2.578 30.350 1.00 55.91 370 ASN A O 1
ATOM 2864 N N . ARG A 1 371 ? -7.193 3.297 32.375 1.00 57.59 371 ARG A N 1
ATOM 2865 C CA . ARG A 1 371 ? -8.058 4.451 32.004 1.00 57.59 371 ARG A CA 1
ATOM 2866 C C . ARG A 1 371 ? -7.432 5.444 31.000 1.00 57.59 371 ARG A C 1
ATOM 2868 O O . ARG A 1 371 ? -8.171 6.099 30.271 1.00 57.59 371 ARG A O 1
ATOM 2875 N N . GLY A 1 372 ? -6.102 5.576 30.968 1.00 61.44 372 GLY A N 1
ATOM 2876 C CA . GLY A 1 372 ? -5.385 6.515 30.086 1.00 61.44 372 GLY A CA 1
ATOM 2877 C C . GLY A 1 372 ? -4.806 5.851 28.839 1.00 61.44 372 GLY A C 1
ATOM 2878 O O . GLY A 1 372 ? -4.994 6.333 27.725 1.00 61.44 372 GLY A O 1
ATOM 2879 N N . GLU A 1 373 ? -4.195 4.685 29.021 1.00 72.44 373 GLU A N 1
ATOM 2880 C CA . GLU A 1 373 ? -3.544 3.933 27.949 1.00 72.44 373 GLU A CA 1
ATOM 2881 C C . GLU A 1 373 ? -4.530 3.505 26.843 1.00 72.44 373 GLU A C 1
ATOM 2883 O O . GLU A 1 373 ? -4.129 3.407 25.687 1.00 72.44 373 GLU A O 1
ATOM 2888 N N . LEU A 1 374 ? -5.829 3.322 27.143 1.00 77.25 374 LEU A N 1
ATOM 2889 C CA . LEU A 1 374 ? -6.778 2.808 26.149 1.00 77.25 374 LEU A CA 1
ATOM 2890 C C . LEU A 1 374 ? -7.237 3.900 25.185 1.00 77.25 374 LEU A C 1
ATOM 2892 O O . LEU A 1 374 ? -7.403 3.649 23.992 1.00 77.25 374 LEU A O 1
ATOM 2896 N N . ARG A 1 375 ? -7.433 5.118 25.702 1.00 80.44 375 ARG A N 1
ATOM 2897 C CA . ARG A 1 375 ? -7.698 6.305 24.884 1.00 80.44 375 ARG A CA 1
ATOM 2898 C C . ARG A 1 375 ? -6.544 6.520 23.909 1.00 80.44 375 ARG A C 1
ATOM 2900 O O . ARG A 1 375 ? -6.784 6.655 22.711 1.00 80.44 375 ARG A O 1
ATOM 2907 N N . ASP A 1 376 ? -5.315 6.488 24.419 1.00 79.31 376 ASP A N 1
ATOM 2908 C CA . ASP A 1 376 ? -4.099 6.665 23.623 1.00 79.31 376 ASP A CA 1
ATOM 2909 C C . ASP A 1 376 ? -3.916 5.523 22.619 1.00 79.31 376 ASP A C 1
ATOM 2911 O O . ASP A 1 376 ? -3.598 5.765 21.455 1.00 79.31 376 ASP A O 1
ATOM 2915 N N . TYR A 1 377 ? -4.200 4.286 23.034 1.00 80.38 377 TYR A N 1
ATOM 2916 C CA . TYR A 1 377 ? -4.170 3.116 22.165 1.00 80.38 377 TYR A CA 1
ATOM 2917 C C . TYR A 1 377 ? -5.179 3.233 21.024 1.00 80.38 377 TYR A C 1
ATOM 2919 O O . TYR A 1 377 ? -4.799 3.064 19.871 1.00 80.38 377 TYR A O 1
ATOM 2927 N N . LEU A 1 378 ? -6.445 3.559 21.306 1.00 84.31 378 LEU A N 1
ATOM 2928 C CA . LEU A 1 378 ? -7.463 3.750 20.269 1.00 84.31 378 LEU A CA 1
ATOM 2929 C C . LEU A 1 378 ? -7.093 4.908 19.341 1.00 84.31 378 LEU A C 1
ATOM 2931 O O . LEU A 1 378 ? -7.211 4.770 18.124 1.00 84.31 378 LEU A O 1
ATOM 2935 N N . ARG A 1 379 ? -6.595 6.023 19.888 1.00 83.69 379 ARG A N 1
ATOM 2936 C CA . ARG A 1 379 ? -6.132 7.163 19.091 1.00 83.69 379 ARG A CA 1
ATOM 2937 C C . ARG A 1 379 ? -5.006 6.749 18.151 1.00 83.69 379 ARG A C 1
ATOM 2939 O O . ARG A 1 379 ? -5.127 6.959 16.949 1.00 83.69 379 ARG A O 1
ATOM 2946 N N . SER A 1 380 ? -3.962 6.107 18.672 1.00 81.12 380 SER A N 1
ATOM 2947 C CA . SER A 1 380 ? -2.843 5.584 17.884 1.00 81.12 380 SER A CA 1
ATOM 2948 C C . SER A 1 380 ? -3.325 4.574 16.838 1.00 81.12 380 SER A C 1
ATOM 2950 O O . SER A 1 380 ? -3.079 4.742 15.645 1.00 81.12 380 SER A O 1
ATOM 2952 N N . ARG A 1 381 ? -4.116 3.577 17.241 1.00 84.62 381 ARG A N 1
ATOM 2953 C CA . ARG A 1 381 ? -4.595 2.492 16.376 1.00 84.62 381 ARG A CA 1
ATOM 2954 C C . ARG A 1 381 ? -5.441 2.988 15.210 1.00 84.62 381 ARG A C 1
ATOM 2956 O O . ARG A 1 381 ? -5.325 2.453 14.110 1.00 84.62 381 ARG A O 1
ATOM 2963 N N . LEU A 1 382 ? -6.279 3.995 15.441 1.00 87.88 382 LEU A N 1
ATOM 2964 C CA . LEU A 1 382 ? -7.143 4.594 14.423 1.00 87.88 382 LEU A CA 1
ATOM 2965 C C . LEU A 1 382 ? -6.417 5.679 13.609 1.00 87.88 382 LEU A C 1
ATOM 2967 O O . LEU A 1 382 ? -6.997 6.223 12.667 1.00 87.88 382 LEU A O 1
ATOM 2971 N N . SER A 1 383 ? -5.158 5.991 13.938 1.00 87.19 383 SER A N 1
ATOM 2972 C CA . SER A 1 383 ? -4.429 7.105 13.334 1.00 87.19 383 SER A CA 1
ATOM 2973 C C . SER A 1 383 ? -3.811 6.820 11.964 1.00 87.19 383 SER A C 1
ATOM 2975 O O . SER A 1 383 ? -3.517 7.767 11.235 1.00 87.19 383 SER A O 1
ATOM 2977 N N . TYR A 1 384 ? -3.649 5.546 11.595 1.00 88.44 384 TYR A N 1
ATOM 2978 C CA . TYR A 1 384 ? -2.917 5.127 10.393 1.00 88.44 384 TYR A CA 1
ATOM 2979 C C . TYR A 1 384 ? -3.760 5.132 9.112 1.00 88.44 384 TYR A C 1
ATOM 2981 O O . TYR A 1 384 ? -3.258 5.440 8.030 1.00 88.44 384 TYR A O 1
ATOM 2989 N N . ARG A 1 385 ? -5.050 4.809 9.232 1.00 90.06 385 ARG A N 1
ATOM 2990 C CA . ARG A 1 385 ? -5.992 4.667 8.116 1.00 90.06 385 ARG A CA 1
ATOM 2991 C C . ARG A 1 385 ? -6.835 5.933 7.966 1.00 90.06 385 ARG A C 1
ATOM 2993 O O . ARG A 1 385 ? -7.467 6.357 8.934 1.00 90.06 385 ARG A O 1
ATOM 3000 N N . SER A 1 386 ? -6.895 6.509 6.767 1.00 89.00 386 SER A N 1
ATOM 3001 C CA . SER A 1 386 ? -7.830 7.583 6.394 1.00 89.00 386 SER A CA 1
ATOM 3002 C C . SER A 1 386 ? -9.268 7.076 6.243 1.00 89.00 386 SER A C 1
ATOM 3004 O O . SER A 1 386 ? -9.534 5.878 6.261 1.00 89.00 386 SER A O 1
ATOM 3006 N N . GLY A 1 387 ? -10.218 8.001 6.100 1.00 89.94 387 GLY A N 1
ATOM 3007 C CA . GLY A 1 387 ? -11.631 7.694 5.870 1.00 89.94 387 GLY A CA 1
ATOM 3008 C C . GLY A 1 387 ? -12.511 7.900 7.100 1.00 89.94 387 GLY A C 1
ATOM 3009 O O . GLY A 1 387 ? -12.087 8.473 8.108 1.00 89.94 387 GLY A O 1
ATOM 3010 N N . GLU A 1 388 ? -13.754 7.456 7.009 1.00 94.81 388 GLU A N 1
ATOM 3011 C CA . GLU A 1 388 ? -14.708 7.549 8.111 1.00 94.81 388 GLU A CA 1
ATOM 3012 C C . GLU A 1 388 ? -14.488 6.454 9.163 1.00 94.81 388 GLU A C 1
ATOM 3014 O O . GLU A 1 388 ? -14.016 5.357 8.857 1.00 94.81 388 GLU A O 1
ATOM 3019 N N . LEU A 1 389 ? -14.835 6.773 10.409 1.00 96.38 389 LEU A N 1
ATOM 3020 C CA . LEU A 1 389 ? -14.944 5.816 11.503 1.00 96.38 389 LEU A CA 1
ATOM 3021 C C . LEU A 1 389 ? -16.421 5.490 11.737 1.00 96.38 389 LEU A C 1
ATOM 3023 O O . LEU A 1 389 ? -17.231 6.377 12.007 1.00 96.38 389 LEU A O 1
ATOM 3027 N N . LEU A 1 390 ? -16.756 4.209 11.647 1.00 97.38 390 LEU A N 1
ATOM 3028 C CA . LEU A 1 390 ? -18.082 3.683 11.947 1.00 97.38 390 LEU A CA 1
ATOM 3029 C C . LEU A 1 390 ? -18.068 3.110 13.360 1.00 97.38 390 LEU A C 1
ATOM 3031 O O . LEU A 1 390 ? -17.172 2.337 13.699 1.00 97.38 390 LEU A O 1
ATOM 3035 N N . ILE A 1 391 ? -19.043 3.478 14.183 1.00 96.75 391 ILE A N 1
ATOM 3036 C CA . ILE A 1 391 ? -19.143 2.999 15.564 1.00 96.75 391 ILE A CA 1
ATOM 3037 C C . ILE A 1 391 ? -20.510 2.369 15.773 1.00 96.75 391 ILE A C 1
ATOM 3039 O O . ILE A 1 391 ? -21.531 3.035 15.624 1.00 96.75 391 ILE A O 1
ATOM 3043 N N . VAL A 1 392 ? -20.537 1.106 16.181 1.00 95.12 392 VAL A N 1
ATOM 3044 C CA . VAL A 1 392 ? -21.721 0.466 16.751 1.00 95.12 392 VAL A CA 1
ATOM 3045 C C . VAL A 1 392 ? -21.464 0.274 18.234 1.00 95.12 392 VAL A C 1
ATOM 3047 O O . VAL A 1 392 ? -20.720 -0.618 18.629 1.00 95.12 392 VAL A O 1
ATOM 3050 N N . ASP A 1 393 ? -22.064 1.117 19.068 1.00 94.00 393 ASP A N 1
ATOM 3051 C CA . ASP A 1 393 ? -21.969 0.985 20.520 1.00 94.00 393 ASP A CA 1
ATOM 3052 C C . ASP A 1 393 ? -23.305 1.398 21.157 1.00 94.00 393 ASP A C 1
ATOM 3054 O O . ASP A 1 393 ? -23.612 2.589 21.272 1.00 94.00 393 ASP A O 1
ATOM 3058 N N . PRO A 1 394 ? -24.118 0.426 21.617 1.00 91.81 394 PRO A N 1
ATOM 3059 C CA . PRO A 1 394 ? -25.416 0.700 22.229 1.00 91.81 394 PRO A CA 1
ATOM 3060 C C . PRO A 1 394 ? -25.362 1.626 23.452 1.00 91.81 394 PRO A C 1
ATOM 3062 O O . PRO A 1 394 ? -26.392 2.194 23.825 1.00 91.81 394 PRO A O 1
ATOM 3065 N N . GLN A 1 395 ? -24.198 1.743 24.099 1.00 90.00 395 GLN A N 1
ATOM 3066 C CA . GLN A 1 395 ? -23.966 2.533 25.306 1.00 90.00 395 GLN A CA 1
ATOM 3067 C C . GLN A 1 395 ? -23.050 3.741 25.045 1.00 90.00 395 GLN A C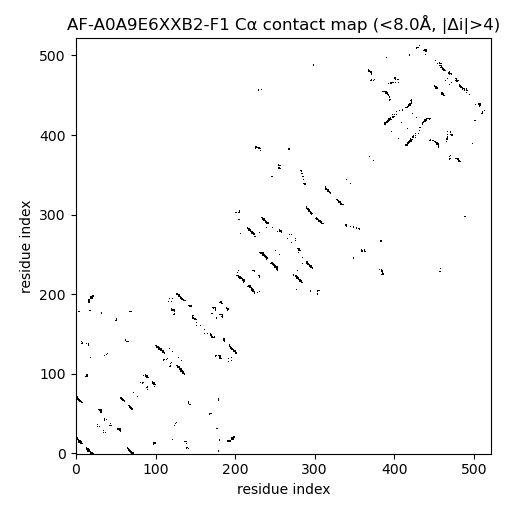 1
ATOM 3069 O O . GLN A 1 395 ? -22.546 4.314 26.012 1.00 90.00 395 GLN A O 1
ATOM 3074 N N . LEU A 1 396 ? -22.804 4.130 23.786 1.00 91.38 396 LEU A N 1
ATOM 3075 C CA . LEU A 1 396 ? -21.830 5.176 23.444 1.00 91.38 396 LEU A CA 1
ATOM 3076 C C . LEU A 1 396 ? -22.103 6.489 24.186 1.00 91.38 396 LEU A C 1
ATOM 3078 O O . LEU A 1 396 ? -21.200 7.085 24.760 1.00 91.38 396 LEU A O 1
ATOM 3082 N N . LEU A 1 397 ? -23.371 6.907 24.200 1.00 91.19 397 LEU A N 1
ATOM 3083 C CA . LEU A 1 397 ? -23.839 8.160 24.803 1.00 91.19 397 LEU A CA 1
ATOM 3084 C C . LEU A 1 397 ? -24.690 7.912 26.059 1.00 91.19 397 LEU A C 1
ATOM 3086 O O . LEU A 1 397 ? -25.647 8.639 26.340 1.00 91.19 397 LEU A O 1
ATOM 3090 N N . ALA A 1 398 ? -24.391 6.838 26.793 1.00 85.81 398 ALA A N 1
ATOM 3091 C CA . ALA A 1 398 ? -25.061 6.531 28.049 1.00 85.81 398 ALA A CA 1
ATOM 3092 C C . ALA A 1 398 ? -24.444 7.317 29.219 1.00 85.81 398 ALA A C 1
ATOM 3094 O O . ALA A 1 398 ? -23.225 7.398 29.346 1.00 85.81 398 ALA A O 1
ATOM 3095 N N . GLY A 1 399 ? -25.297 7.812 30.120 1.00 82.81 399 GLY A N 1
ATOM 3096 C CA . GLY A 1 399 ? -24.870 8.424 31.382 1.00 82.81 399 GLY A CA 1
ATOM 3097 C C . GLY A 1 399 ? -24.331 9.854 31.268 1.00 82.81 399 GLY A C 1
ATOM 3098 O O . GLY A 1 399 ? -24.519 10.534 30.259 1.00 82.81 399 GLY A O 1
ATOM 3099 N N . ASP A 1 400 ? -23.683 10.288 32.342 1.00 81.19 400 ASP A N 1
ATOM 3100 C CA . ASP A 1 400 ? -23.125 11.626 32.582 1.00 81.19 400 ASP A CA 1
ATOM 3101 C C . ASP A 1 400 ? -21.776 11.869 31.878 1.00 81.19 400 ASP A C 1
ATOM 3103 O O . ASP A 1 400 ? -21.320 13.002 31.754 1.00 81.19 400 ASP A O 1
ATOM 3107 N N . THR A 1 401 ? -21.135 10.819 31.359 1.00 83.38 401 THR A N 1
ATOM 3108 C CA . THR A 1 401 ? -19.861 10.905 30.623 1.00 83.38 401 THR A CA 1
ATOM 3109 C C . THR A 1 401 ? -20.016 11.291 29.153 1.00 83.38 401 THR A C 1
ATOM 3111 O O . THR A 1 401 ? -19.013 11.458 28.464 1.00 83.38 401 THR A O 1
ATOM 3114 N N . ALA A 1 402 ? -21.243 11.412 28.636 1.00 87.12 402 ALA A N 1
ATOM 3115 C CA . ALA A 1 402 ? -21.485 11.664 27.215 1.00 87.12 402 ALA A CA 1
ATOM 3116 C C . ALA A 1 402 ? -20.753 12.900 26.640 1.00 87.12 402 ALA A C 1
ATOM 3118 O O . ALA A 1 402 ? -20.235 12.782 25.527 1.00 87.12 402 ALA A O 1
ATOM 3119 N N . PRO A 1 403 ? -20.615 14.034 27.363 1.00 88.38 403 PRO A N 1
ATOM 3120 C CA . PRO A 1 403 ? -19.811 15.160 26.886 1.00 88.38 403 PRO A CA 1
ATOM 3121 C C . PRO A 1 403 ? -18.340 14.788 26.643 1.00 88.38 403 PRO A C 1
ATOM 3123 O O . PRO A 1 403 ? -17.801 15.102 25.586 1.00 88.38 403 PRO A O 1
ATOM 3126 N N . ALA A 1 404 ? -17.721 14.041 27.565 1.00 88.50 404 ALA A N 1
ATOM 3127 C CA . ALA A 1 404 ? -16.336 13.581 27.431 1.00 88.50 404 ALA A CA 1
ATOM 3128 C C . ALA A 1 404 ? -16.167 12.562 26.290 1.00 88.50 404 ALA A C 1
ATOM 3130 O O . ALA A 1 404 ? -15.134 12.532 25.625 1.00 88.50 404 ALA A O 1
ATOM 3131 N N . VAL A 1 405 ? -17.189 11.733 26.031 1.00 90.94 405 VAL A N 1
ATOM 3132 C CA . VAL A 1 405 ? -17.198 10.834 24.866 1.00 90.94 405 VAL A CA 1
ATOM 3133 C C . VAL A 1 405 ? -17.201 11.638 23.570 1.00 90.94 405 VAL A C 1
ATOM 3135 O O . VAL A 1 405 ? -16.417 11.340 22.674 1.00 90.94 405 VAL A O 1
ATOM 3138 N N . ILE A 1 406 ? -18.063 12.653 23.462 1.00 91.38 406 ILE A N 1
ATOM 3139 C CA . ILE A 1 406 ? -18.134 13.507 22.270 1.00 91.38 406 ILE A CA 1
ATOM 3140 C C . ILE A 1 406 ? -16.806 14.237 22.060 1.00 91.38 406 ILE A C 1
ATOM 3142 O O . ILE A 1 406 ? -16.292 14.207 20.948 1.00 91.38 406 ILE A O 1
ATOM 3146 N N . GLU A 1 407 ? -16.217 14.809 23.112 1.00 90.62 407 GLU A N 1
ATOM 3147 C CA . GLU A 1 407 ? -14.897 15.452 23.054 1.00 90.62 407 GLU A CA 1
ATOM 3148 C C . GLU A 1 407 ? -13.818 14.490 22.535 1.00 90.62 407 GLU A C 1
ATOM 3150 O O . GLU A 1 407 ? -13.131 14.796 21.562 1.00 90.62 407 GLU A O 1
ATOM 3155 N N . PHE A 1 408 ? -13.735 13.277 23.090 1.00 90.69 408 PHE A N 1
ATOM 3156 C CA . PHE A 1 408 ? -12.806 12.253 22.608 1.00 90.69 408 PHE A CA 1
ATOM 3157 C C . PHE A 1 408 ? -13.026 11.902 21.126 1.00 90.69 408 PHE A C 1
ATOM 3159 O O . PHE A 1 408 ? -12.068 11.785 20.362 1.00 90.69 408 PHE A O 1
ATOM 3166 N N . LEU A 1 409 ? -14.279 11.753 20.688 1.00 92.81 409 LEU A N 1
ATOM 3167 C CA . LEU A 1 409 ? -14.600 11.490 19.282 1.00 92.81 409 LEU A CA 1
ATOM 3168 C C . LEU A 1 409 ? -14.228 12.673 18.375 1.00 92.81 409 LEU A C 1
ATOM 3170 O O . LEU A 1 409 ? -13.789 12.467 17.242 1.00 92.81 409 LEU A O 1
ATOM 3174 N N . GLU A 1 410 ? -14.362 13.910 18.855 1.00 91.38 410 GLU A N 1
ATOM 3175 C CA . GLU A 1 410 ? -13.908 15.096 18.130 1.00 91.38 410 GLU A CA 1
ATOM 3176 C C . GLU A 1 410 ? -12.385 15.114 17.968 1.00 91.38 410 GLU A C 1
ATOM 3178 O O . GLU A 1 410 ? -11.908 15.447 16.880 1.00 91.38 410 GLU A O 1
ATOM 3183 N N . GLU A 1 411 ? -11.624 14.713 18.985 1.00 89.31 411 GLU A N 1
ATOM 3184 C CA . GLU A 1 411 ? -10.156 14.654 18.940 1.00 89.31 411 GLU A CA 1
ATOM 3185 C C . GLU A 1 411 ? -9.609 13.680 17.891 1.00 89.31 411 GLU A C 1
ATOM 3187 O O . GLU A 1 411 ? -8.521 13.907 17.365 1.00 89.31 411 GLU A O 1
ATOM 3192 N N . LEU A 1 412 ? -10.367 12.639 17.520 1.00 88.44 412 LEU A N 1
ATOM 3193 C CA . LEU A 1 412 ? -9.981 11.696 16.459 1.00 88.44 412 LEU A CA 1
ATOM 3194 C C . LEU A 1 412 ? -9.923 12.337 15.064 1.00 88.44 412 LEU A C 1
ATOM 3196 O O . LEU A 1 412 ? -9.539 11.665 14.108 1.00 88.44 412 LEU A O 1
ATOM 3200 N N . ASN A 1 413 ? -10.329 13.604 14.930 1.00 86.50 413 ASN A N 1
ATOM 3201 C CA . ASN A 1 413 ? -10.152 14.455 13.753 1.00 86.50 413 ASN A CA 1
ATOM 3202 C C . ASN A 1 413 ? -10.581 13.833 12.408 1.00 86.50 413 ASN A C 1
ATOM 3204 O O . ASN A 1 413 ? -9.942 14.038 11.377 1.00 86.50 413 ASN A O 1
ATOM 3208 N N . ARG A 1 414 ? -11.689 13.085 12.398 1.00 91.31 414 ARG A N 1
ATOM 3209 C CA . ARG A 1 414 ? -12.200 12.401 11.200 1.00 91.31 414 ARG A CA 1
ATOM 3210 C C . ARG A 1 414 ? -13.730 12.391 11.137 1.00 91.31 414 ARG A C 1
ATOM 3212 O O . ARG A 1 414 ? -14.362 12.662 12.157 1.00 91.31 414 ARG A O 1
ATOM 3219 N N . PRO A 1 415 ? -14.339 12.100 9.972 1.00 95.06 415 PRO A N 1
ATOM 3220 C CA . PRO A 1 415 ? -15.772 11.832 9.890 1.00 95.06 415 PRO A CA 1
ATOM 3221 C C . PRO A 1 415 ? -16.136 10.602 10.723 1.00 95.06 415 PRO A C 1
ATOM 3223 O O . PRO A 1 415 ? -15.448 9.582 10.636 1.00 95.06 415 PRO A O 1
ATOM 3226 N N . ILE A 1 416 ? -17.196 10.697 11.524 1.00 96.88 416 ILE A N 1
ATOM 3227 C CA . ILE A 1 416 ? -17.673 9.607 12.378 1.00 96.88 416 ILE A CA 1
ATOM 3228 C C . ILE A 1 416 ? -19.172 9.425 12.178 1.00 96.88 416 ILE A C 1
ATOM 3230 O O . ILE A 1 416 ? -19.940 10.372 12.350 1.00 96.88 416 ILE A O 1
ATOM 3234 N N . ARG A 1 417 ? -19.583 8.191 11.879 1.00 97.44 417 ARG A N 1
ATOM 3235 C CA . ARG A 1 417 ? -20.983 7.759 11.909 1.00 97.44 417 ARG A CA 1
ATOM 3236 C C . ARG A 1 417 ? -21.157 6.769 13.055 1.00 97.44 417 ARG A C 1
ATOM 3238 O O . ARG A 1 417 ? -20.509 5.727 13.082 1.00 97.44 417 ARG A O 1
ATOM 3245 N N . ALA A 1 418 ? -22.020 7.091 14.011 1.00 96.69 418 ALA A N 1
ATOM 3246 C CA . ALA A 1 418 ? -22.193 6.301 15.222 1.00 96.69 418 ALA A CA 1
ATOM 3247 C C . ALA A 1 418 ? -23.647 5.867 15.448 1.00 96.69 418 ALA A C 1
ATOM 3249 O O . ALA A 1 418 ? -24.581 6.669 15.416 1.00 96.69 418 ALA A O 1
ATOM 3250 N N . LEU A 1 419 ? -23.832 4.582 15.731 1.00 95.56 419 LEU A N 1
ATOM 3251 C CA . LEU A 1 419 ? -25.090 3.965 16.124 1.00 95.56 419 LEU A CA 1
ATOM 3252 C C . LEU A 1 419 ? -25.089 3.730 17.635 1.00 95.56 419 LEU A C 1
ATOM 3254 O O . LEU A 1 419 ? -24.244 3.002 18.155 1.00 95.56 419 LEU A O 1
ATOM 3258 N N . THR A 1 420 ? -26.059 4.324 18.334 1.00 93.88 420 THR A N 1
ATOM 3259 C CA . THR A 1 420 ? -26.242 4.151 19.785 1.00 93.88 420 THR A CA 1
ATOM 3260 C C . THR A 1 420 ? -27.703 3.915 20.137 1.00 93.88 420 THR A C 1
ATOM 3262 O O . THR A 1 420 ? -28.609 4.484 19.529 1.00 93.88 420 THR A O 1
ATOM 3265 N N . ALA A 1 421 ? -27.955 3.077 21.138 1.00 90.81 421 ALA A N 1
ATOM 3266 C CA . ALA A 1 421 ? -29.307 2.774 21.601 1.00 90.81 421 ALA A CA 1
ATOM 3267 C C . ALA A 1 421 ? -29.714 3.648 22.799 1.00 90.81 421 ALA A C 1
ATOM 3269 O O . ALA A 1 421 ? -30.890 3.995 22.945 1.00 90.81 421 ALA A O 1
ATOM 3270 N N . LYS A 1 422 ? -28.744 4.032 23.642 1.00 87.25 422 LYS A N 1
ATOM 3271 C CA . LYS A 1 422 ? -28.948 4.943 24.772 1.00 87.25 422 LYS A CA 1
ATOM 3272 C C . LYS A 1 422 ? -28.464 6.354 24.462 1.00 87.25 422 LYS A C 1
ATOM 3274 O O . LYS A 1 422 ? -27.441 6.550 23.808 1.00 87.25 422 LYS A O 1
ATOM 3279 N N . LEU A 1 423 ? -29.211 7.319 24.987 1.00 87.19 423 LEU A N 1
ATOM 3280 C CA . LEU A 1 423 ? -28.949 8.745 24.869 1.00 87.19 423 LEU A CA 1
ATOM 3281 C C . LEU A 1 423 ? -29.322 9.414 26.195 1.00 87.19 423 LEU A C 1
ATOM 3283 O O . LEU A 1 423 ? -30.480 9.328 26.610 1.00 87.19 423 LEU A O 1
ATOM 3287 N N . SER A 1 424 ? -28.353 10.026 26.875 1.00 87.19 424 SER A N 1
ATOM 3288 C CA . SER A 1 424 ? -28.600 10.806 28.093 1.00 87.19 424 SER A CA 1
ATOM 3289 C C . SER A 1 424 ? -29.081 12.228 27.782 1.00 87.19 424 SER A C 1
ATOM 3291 O O . SER A 1 424 ? -28.931 12.722 26.662 1.00 87.19 424 SER A O 1
ATOM 3293 N N . ALA A 1 425 ? -29.664 12.898 28.781 1.00 85.31 425 ALA A N 1
ATOM 3294 C CA . ALA A 1 425 ? -30.026 14.313 28.672 1.00 85.31 425 ALA A CA 1
ATOM 3295 C C . ALA A 1 425 ? -28.783 15.192 28.439 1.00 85.31 425 ALA A C 1
ATOM 3297 O O . ALA A 1 425 ? -28.814 16.084 27.595 1.00 85.31 425 ALA A O 1
ATOM 3298 N N . ASP A 1 426 ? -27.669 14.873 29.105 1.00 83.94 426 AS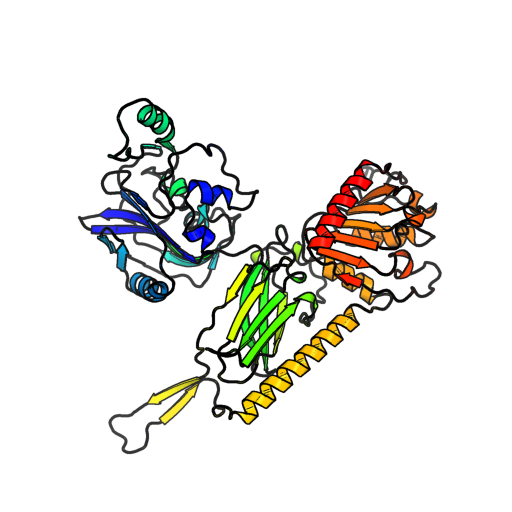P A N 1
ATOM 3299 C CA . ASP A 1 426 ? -26.392 15.576 28.932 1.00 83.94 426 ASP A CA 1
ATOM 3300 C C . ASP A 1 426 ? -25.866 15.440 27.501 1.00 83.94 426 ASP A C 1
ATOM 3302 O O . ASP A 1 426 ? -25.429 16.423 26.910 1.00 83.94 426 ASP A O 1
ATOM 3306 N N . ALA A 1 427 ? -25.992 14.250 26.900 1.00 84.12 427 ALA A N 1
ATOM 3307 C CA . ALA A 1 427 ? -25.651 14.045 25.497 1.00 84.12 427 ALA A CA 1
ATOM 3308 C C . ALA A 1 427 ? -26.485 14.944 24.574 1.00 84.12 427 ALA A C 1
ATOM 3310 O O . ALA A 1 427 ? -25.933 15.543 23.660 1.00 84.12 427 ALA A O 1
ATOM 3311 N N . GLN A 1 428 ? -27.799 15.066 24.808 1.00 85.69 428 GLN A N 1
ATOM 3312 C CA . GLN A 1 428 ? -28.675 15.931 24.003 1.00 85.69 428 GLN A CA 1
ATOM 3313 C C . GLN A 1 428 ? -28.315 17.414 24.128 1.00 85.69 428 GLN A C 1
ATOM 3315 O O . GLN A 1 428 ? -28.492 18.161 23.166 1.00 85.69 428 GLN A O 1
ATOM 3320 N N . ALA A 1 429 ? -27.808 17.832 25.289 1.00 85.19 429 ALA A N 1
ATOM 3321 C CA . ALA A 1 429 ? -27.371 19.201 25.535 1.00 85.19 429 ALA A CA 1
ATOM 3322 C C . ALA A 1 429 ? -26.040 19.550 24.842 1.00 85.19 429 ALA A C 1
ATOM 3324 O O . ALA A 1 429 ? -25.722 20.731 24.697 1.00 85.19 429 ALA A O 1
ATOM 3325 N N . CYS A 1 430 ? -25.264 18.558 24.392 1.00 85.81 430 CYS A N 1
ATOM 3326 C CA . CYS A 1 430 ? -24.028 18.792 23.651 1.00 85.81 430 CYS A CA 1
ATOM 3327 C C . CYS A 1 430 ? -24.286 19.327 22.234 1.00 85.81 430 CYS A C 1
ATOM 3329 O O . CYS A 1 430 ? -25.343 19.117 21.645 1.00 85.81 430 CYS A O 1
ATOM 3331 N N . SER A 1 431 ? -23.266 19.966 21.657 1.00 86.38 431 SER A N 1
ATOM 3332 C CA . SER A 1 431 ? -23.263 20.446 20.270 1.00 86.38 431 SER A CA 1
ATOM 3333 C C . SER A 1 431 ? -22.058 19.879 19.510 1.00 86.38 431 SER A C 1
ATOM 3335 O O . SER A 1 431 ? -21.075 20.605 19.318 1.00 86.38 431 SER A O 1
ATOM 3337 N N . PRO A 1 432 ? -22.110 18.598 19.094 1.00 87.06 432 PRO A N 1
ATOM 3338 C CA . PRO A 1 432 ? -20.985 17.938 18.445 1.00 87.06 432 PRO A CA 1
ATOM 3339 C C . PRO A 1 432 ? -20.586 18.632 17.135 1.00 87.06 432 PRO A C 1
ATOM 3341 O O . PRO A 1 432 ? -21.393 19.282 16.460 1.00 87.06 432 PRO A O 1
ATOM 3344 N N . ALA A 1 433 ? -19.320 18.491 16.753 1.00 86.12 433 ALA A N 1
ATOM 3345 C CA . ALA A 1 433 ? -18.805 18.935 15.468 1.00 86.12 433 ALA A CA 1
ATOM 3346 C C . ALA A 1 433 ? -19.600 18.319 14.304 1.00 86.12 433 ALA A C 1
ATOM 3348 O O . ALA A 1 433 ? -20.002 17.161 14.355 1.00 86.12 433 ALA A O 1
ATOM 3349 N N . ARG A 1 434 ? -19.753 19.064 13.196 1.00 87.81 434 ARG A N 1
ATOM 3350 C CA . ARG A 1 434 ? -20.545 18.640 12.017 1.00 87.81 434 ARG A CA 1
ATOM 3351 C C . ARG A 1 434 ? -20.107 17.312 11.390 1.00 87.81 434 ARG A C 1
ATOM 3353 O O . ARG A 1 434 ? -20.872 16.721 10.648 1.00 87.81 434 ARG A O 1
ATOM 3360 N N . ARG A 1 435 ? -18.873 16.881 11.653 1.00 91.56 435 ARG A N 1
ATOM 3361 C CA . ARG A 1 435 ? -18.312 15.611 11.175 1.00 91.56 435 ARG A CA 1
ATOM 3362 C C . ARG A 1 435 ? -18.753 14.394 11.993 1.00 91.56 435 ARG A C 1
ATOM 3364 O O . ARG A 1 435 ? -18.405 13.283 11.614 1.00 91.56 435 ARG A O 1
ATOM 3371 N N . LEU A 1 436 ? -19.431 14.606 13.122 1.00 94.62 436 LEU A N 1
ATOM 3372 C CA . LEU A 1 436 ? -19.965 13.554 13.974 1.00 94.62 436 LEU A CA 1
ATOM 3373 C C . LEU A 1 436 ? -21.467 13.425 13.725 1.00 94.62 436 LEU A C 1
ATOM 3375 O O . LEU A 1 436 ? -22.241 14.334 14.024 1.00 94.62 436 LEU A O 1
ATOM 3379 N N . GLU A 1 437 ? -21.879 12.278 13.206 1.00 95.94 437 GLU A N 1
ATOM 3380 C CA . GLU A 1 437 ? -23.277 11.952 12.969 1.00 95.94 437 GLU A CA 1
ATOM 3381 C C . GLU A 1 437 ? -23.690 10.774 13.843 1.00 95.94 437 GLU A C 1
ATOM 3383 O O . GLU A 1 437 ? -23.008 9.749 13.896 1.00 95.94 437 GLU A O 1
ATOM 3388 N N . PHE A 1 438 ? -24.841 10.898 14.502 1.00 95.69 438 PHE A N 1
ATOM 3389 C CA . PHE A 1 438 ? -25.362 9.858 15.379 1.00 95.69 438 PHE A CA 1
ATOM 3390 C C . PHE A 1 438 ? -26.776 9.461 14.970 1.00 95.69 438 PHE A C 1
ATOM 3392 O O . PHE A 1 438 ? -27.638 10.312 14.726 1.00 95.69 438 PHE A O 1
ATOM 3399 N N . ARG A 1 439 ? -27.034 8.155 14.951 1.00 95.75 439 ARG A N 1
ATOM 3400 C CA . ARG A 1 439 ? -28.361 7.582 14.719 1.00 95.75 439 ARG A CA 1
ATOM 3401 C C . ARG A 1 439 ? -28.735 6.619 15.831 1.00 95.75 439 ARG A C 1
ATOM 3403 O O . ARG A 1 439 ? -27.879 6.024 16.491 1.00 95.75 439 ARG A O 1
ATOM 3410 N N . ARG A 1 440 ? -30.042 6.493 16.053 1.00 92.62 440 ARG A N 1
ATOM 3411 C CA . ARG A 1 440 ? -30.574 5.590 17.066 1.00 92.62 440 ARG A CA 1
ATOM 3412 C C . ARG A 1 440 ? -30.531 4.156 16.550 1.00 92.62 440 ARG A C 1
ATOM 3414 O O . ARG A 1 440 ? -31.070 3.866 15.489 1.00 92.62 440 ARG A O 1
ATOM 3421 N N . LEU A 1 441 ? -29.934 3.267 17.335 1.00 91.25 441 LEU A N 1
ATOM 3422 C CA . LEU A 1 441 ? -29.981 1.828 17.113 1.00 91.25 441 LEU A CA 1
ATOM 3423 C C . LEU A 1 441 ? -31.216 1.257 17.815 1.00 91.25 441 LEU A C 1
ATOM 3425 O O . LEU A 1 441 ? -31.224 1.078 19.039 1.00 91.25 441 LEU A O 1
ATOM 3429 N N . GLU A 1 442 ? -32.280 1.013 17.054 1.00 83.50 442 GLU A N 1
ATOM 3430 C CA . GLU A 1 442 ? -33.515 0.444 17.594 1.00 83.50 442 GLU A CA 1
ATOM 3431 C C . GLU A 1 442 ? -33.261 -0.946 18.185 1.00 83.50 442 GLU A C 1
ATOM 3433 O O . GLU A 1 442 ? -32.545 -1.761 17.612 1.00 83.50 442 GLU A O 1
ATOM 3438 N N . HIS A 1 443 ? -33.796 -1.195 19.384 1.00 78.19 443 HIS A N 1
ATOM 3439 C CA . HIS A 1 443 ? -33.601 -2.436 20.148 1.00 78.19 443 HIS A CA 1
ATOM 3440 C C . HIS A 1 443 ? -32.138 -2.828 20.444 1.00 78.19 443 HIS A C 1
ATOM 3442 O O . HIS A 1 443 ? -31.897 -3.897 21.005 1.00 78.19 443 HIS A O 1
ATOM 3448 N N . GLY A 1 444 ? -31.161 -1.955 20.168 1.00 73.06 444 GLY A N 1
ATOM 3449 C CA . GLY A 1 444 ? -29.738 -2.288 20.250 1.00 73.06 444 GLY A CA 1
ATOM 3450 C C . GLY A 1 444 ? -29.279 -2.779 21.623 1.00 73.06 444 GLY A C 1
ATOM 3451 O O . GLY A 1 444 ? -28.475 -3.696 21.700 1.00 73.06 444 GLY A O 1
ATOM 3452 N N . THR A 1 445 ? -29.831 -2.257 22.725 1.00 72.19 445 THR A N 1
ATOM 3453 C CA . THR A 1 445 ? -29.462 -2.714 24.081 1.00 72.19 445 THR A CA 1
ATOM 3454 C C . THR A 1 445 ? -29.936 -4.121 24.426 1.00 72.19 445 THR A C 1
ATOM 3456 O O . THR A 1 445 ? -29.437 -4.690 25.392 1.00 72.19 445 THR A O 1
ATOM 3459 N N . ASN A 1 446 ? -30.922 -4.645 23.696 1.00 72.12 446 ASN A N 1
ATOM 3460 C CA . ASN A 1 446 ? -31.527 -5.948 23.970 1.00 72.12 446 ASN A CA 1
ATOM 3461 C C . ASN A 1 446 ? -30.896 -7.062 23.128 1.00 72.12 446 ASN A C 1
ATOM 3463 O O . ASN A 1 446 ? -31.088 -8.231 23.442 1.00 72.12 446 ASN A O 1
ATOM 3467 N N . VAL A 1 447 ? -30.194 -6.696 22.052 1.00 67.88 447 VAL A N 1
ATOM 3468 C CA . VAL A 1 447 ? -29.724 -7.634 21.022 1.00 67.88 447 VAL A CA 1
ATOM 3469 C C . VAL A 1 447 ? -28.208 -7.564 20.837 1.00 67.88 447 VAL A C 1
ATOM 3471 O O . VAL A 1 447 ? -27.599 -8.559 20.461 1.00 67.88 447 VAL A O 1
ATOM 3474 N N . LEU A 1 448 ? -27.582 -6.419 21.127 1.00 81.44 448 LEU A N 1
ATOM 3475 C CA . LEU A 1 448 ? -26.164 -6.199 20.876 1.00 81.44 448 LEU A CA 1
ATOM 3476 C C . LEU A 1 448 ? -25.403 -5.908 22.175 1.00 81.44 448 LEU A C 1
ATOM 3478 O O . LEU A 1 448 ? -25.639 -4.908 22.857 1.00 81.44 448 LEU A O 1
ATOM 3482 N N . HIS A 1 449 ? -24.457 -6.789 22.498 1.00 81.31 449 HIS A N 1
ATOM 3483 C CA . HIS A 1 449 ? -23.517 -6.613 23.611 1.00 81.31 449 HIS A CA 1
ATOM 3484 C C . HIS A 1 449 ? -22.125 -6.168 23.148 1.00 81.31 449 HIS A C 1
ATOM 3486 O O . HIS A 1 449 ? -21.370 -5.598 23.943 1.00 81.31 449 HIS A O 1
ATOM 3492 N N . ASP A 1 450 ? -21.820 -6.394 21.871 1.00 84.81 450 ASP A N 1
ATOM 3493 C CA . ASP A 1 450 ? -20.553 -6.039 21.251 1.00 84.81 450 ASP A CA 1
ATOM 3494 C C . ASP A 1 450 ? -20.486 -4.547 20.926 1.00 84.81 450 ASP A C 1
ATOM 3496 O O . ASP A 1 450 ? -21.498 -3.890 20.667 1.00 84.81 450 ASP A O 1
ATOM 3500 N N . ARG A 1 451 ? -19.267 -4.004 20.952 1.00 91.50 451 ARG A N 1
ATOM 3501 C CA . ARG A 1 451 ? -18.996 -2.613 20.577 1.00 91.50 451 ARG A CA 1
ATOM 3502 C C . ARG A 1 451 ? -17.952 -2.628 19.490 1.00 91.50 451 ARG A C 1
ATOM 3504 O O . ARG A 1 451 ? -16.816 -3.031 19.728 1.00 91.50 451 ARG A O 1
ATOM 3511 N N . ILE A 1 452 ? -18.365 -2.225 18.303 1.00 94.50 452 ILE A N 1
ATOM 3512 C CA . ILE A 1 452 ? -17.618 -2.444 17.073 1.00 94.50 452 ILE A CA 1
ATOM 3513 C C . ILE A 1 452 ? -17.220 -1.094 16.498 1.00 94.50 452 ILE A C 1
ATOM 3515 O O . ILE A 1 452 ? -18.064 -0.221 16.309 1.00 94.50 452 ILE A O 1
ATOM 3519 N N . TRP A 1 453 ? -15.927 -0.909 16.262 1.00 95.62 453 TRP A N 1
ATOM 3520 C CA . TRP A 1 453 ? -15.349 0.321 15.725 1.00 95.62 453 TRP A CA 1
ATOM 3521 C C . TRP A 1 453 ? -14.622 -0.019 14.430 1.00 95.62 453 TRP A C 1
ATOM 3523 O O . TRP A 1 453 ? -13.731 -0.864 14.448 1.00 95.62 453 TRP A O 1
ATOM 3533 N N . ILE A 1 454 ? -14.994 0.604 13.313 1.00 95.12 454 ILE A N 1
ATOM 3534 C CA . ILE A 1 454 ? -14.523 0.220 11.976 1.00 95.12 454 ILE A CA 1
ATOM 3535 C C . ILE A 1 454 ? -13.946 1.421 11.238 1.00 95.12 454 ILE A C 1
ATOM 3537 O O . ILE A 1 454 ? -14.607 2.449 11.111 1.00 95.12 454 ILE A O 1
ATOM 3541 N N . VAL A 1 455 ? -12.755 1.263 10.665 1.00 92.75 455 VAL A N 1
ATOM 3542 C CA . VAL A 1 455 ? -12.147 2.225 9.738 1.00 92.75 455 VAL A CA 1
ATOM 3543 C C . VAL A 1 455 ? -11.589 1.474 8.541 1.00 92.75 455 VAL A C 1
ATOM 3545 O O . VAL A 1 455 ? -10.649 0.696 8.679 1.00 92.75 455 VAL A O 1
ATOM 3548 N N . GLY A 1 456 ? -12.127 1.719 7.344 1.00 87.62 456 GLY A N 1
ATOM 3549 C CA . GLY A 1 456 ? -11.706 0.971 6.154 1.00 87.62 456 GLY A CA 1
ATOM 3550 C C . GLY A 1 456 ? -11.804 -0.539 6.399 1.00 87.62 456 GLY A C 1
ATOM 3551 O O . GLY A 1 456 ? -12.872 -1.019 6.757 1.00 87.62 456 GLY A O 1
ATOM 3552 N N . ASP A 1 457 ? -10.706 -1.267 6.259 1.00 83.44 457 ASP A N 1
ATOM 3553 C CA . ASP A 1 457 ? -10.678 -2.728 6.418 1.00 83.44 457 ASP A CA 1
ATOM 3554 C C . ASP A 1 457 ? -10.282 -3.184 7.830 1.00 83.44 457 ASP A C 1
ATOM 3556 O O . ASP A 1 457 ? -10.002 -4.356 8.071 1.00 83.44 457 ASP A O 1
ATOM 3560 N N . THR A 1 458 ? -10.261 -2.245 8.772 1.00 87.25 458 THR A N 1
ATOM 3561 C CA . THR A 1 458 ? -9.909 -2.476 10.167 1.00 87.25 458 THR A CA 1
ATOM 3562 C C . THR A 1 458 ? -11.154 -2.423 11.029 1.00 87.25 458 THR A C 1
ATOM 3564 O O . THR A 1 458 ? -11.859 -1.416 11.017 1.00 87.25 458 THR A O 1
ATOM 3567 N N . GLY A 1 459 ? -11.380 -3.460 11.833 1.00 90.31 459 GLY A N 1
ATOM 3568 C CA . GLY A 1 459 ? -12.417 -3.474 12.860 1.00 90.31 459 GLY A CA 1
ATOM 3569 C C . GLY A 1 459 ? -11.850 -3.811 14.231 1.00 90.31 459 GLY A C 1
ATOM 3570 O O . GLY A 1 459 ? -10.964 -4.654 14.363 1.00 90.31 459 GLY A O 1
ATOM 3571 N N . LEU A 1 460 ? -12.375 -3.151 15.256 1.00 91.62 460 LEU A N 1
ATOM 3572 C CA . LEU A 1 460 ? -12.016 -3.347 16.653 1.00 91.62 460 LEU A CA 1
ATOM 3573 C C . LEU A 1 460 ? -13.269 -3.718 17.447 1.00 91.62 460 LEU A C 1
ATOM 3575 O O . LEU A 1 460 ? -14.282 -3.022 17.377 1.00 91.62 460 LEU A O 1
ATOM 3579 N N . LEU A 1 461 ? -13.174 -4.785 18.235 1.00 91.12 461 LEU A N 1
ATOM 3580 C CA . LEU A 1 461 ? -14.103 -5.120 19.303 1.00 91.12 461 LEU A CA 1
ATOM 3581 C C . LEU A 1 461 ? -13.614 -4.474 20.600 1.00 91.12 461 LEU A C 1
ATOM 3583 O O . LEU A 1 461 ? -12.544 -4.814 21.111 1.00 91.12 461 LEU A O 1
ATOM 3587 N N . VAL A 1 462 ? -14.408 -3.557 21.141 1.00 88.81 462 VAL A N 1
ATOM 3588 C CA . VAL A 1 462 ? -14.102 -2.819 22.368 1.00 88.81 462 VAL A CA 1
ATOM 3589 C C . VAL A 1 462 ? -14.945 -3.387 23.515 1.00 88.81 462 VAL A C 1
ATOM 3591 O O . VAL A 1 462 ? -16.174 -3.378 23.489 1.00 88.81 462 VAL A O 1
ATOM 3594 N N . GLY A 1 463 ? -14.295 -3.903 24.556 1.00 83.38 463 GLY A N 1
ATOM 3595 C CA . GLY A 1 463 ? -14.959 -4.593 25.670 1.00 83.38 463 GLY A CA 1
ATOM 3596 C C . GLY A 1 463 ? -15.853 -3.691 26.533 1.00 83.38 463 GLY A C 1
ATOM 3597 O O . GLY A 1 463 ? -16.716 -4.182 27.257 1.00 83.38 463 GLY A O 1
ATOM 3598 N N . GLY A 1 464 ? -15.687 -2.372 26.434 1.00 82.62 464 GLY A N 1
ATOM 3599 C CA . GLY A 1 464 ? -16.397 -1.358 27.205 1.00 82.62 464 GLY A CA 1
ATOM 3600 C C . GLY A 1 464 ? -16.666 -0.121 26.354 1.00 82.62 464 GLY A C 1
ATOM 3601 O O . GLY A 1 464 ? -15.928 0.174 25.419 1.00 82.62 464 GLY A O 1
ATOM 3602 N N . SER A 1 465 ? -17.750 0.595 26.650 1.00 82.44 465 SER A N 1
ATOM 3603 C CA . SER A 1 465 ? -18.040 1.871 25.976 1.00 82.44 465 SER A CA 1
ATOM 3604 C C . SER A 1 465 ? -17.032 2.924 26.442 1.00 82.44 465 SER A C 1
ATOM 3606 O O . SER A 1 465 ? -16.567 2.823 27.581 1.00 82.44 465 SER A O 1
ATOM 3608 N N . PRO A 1 466 ? -16.720 3.964 25.653 1.00 80.81 466 PRO A N 1
ATOM 3609 C CA . PRO A 1 466 ? -15.991 5.136 26.138 1.00 80.81 466 PRO A CA 1
ATOM 3610 C C . PRO A 1 466 ? -16.479 5.652 27.497 1.00 80.81 466 PRO A C 1
ATOM 3612 O O . PRO A 1 466 ? -15.664 5.977 28.352 1.00 80.81 466 PRO A O 1
ATOM 3615 N N . ALA A 1 467 ? -17.785 5.581 27.776 1.00 76.06 467 ALA A N 1
ATOM 3616 C CA . ALA A 1 467 ? -18.369 5.914 29.080 1.00 76.06 467 ALA A CA 1
ATOM 3617 C C . ALA A 1 467 ? -17.815 5.098 30.275 1.00 76.06 467 ALA A C 1
ATOM 3619 O O . ALA A 1 467 ? -17.971 5.473 31.437 1.00 76.06 467 ALA A O 1
ATOM 3620 N N . THR A 1 468 ? -17.202 3.943 30.009 1.00 77.38 468 THR A N 1
ATOM 3621 C CA . THR A 1 468 ? -16.662 3.032 31.027 1.00 77.38 468 THR A CA 1
ATOM 3622 C C . THR A 1 468 ? -15.181 3.239 31.309 1.00 77.38 468 THR A C 1
ATOM 3624 O O . THR A 1 468 ? -14.772 2.992 32.443 1.00 77.38 468 THR A O 1
ATOM 3627 N N . PHE A 1 469 ? -14.399 3.697 30.329 1.00 78.31 469 PHE A N 1
ATOM 3628 C CA . PHE A 1 469 ? -12.948 3.859 30.462 1.00 78.31 469 PHE A CA 1
ATOM 3629 C C . PHE A 1 469 ? -12.485 5.319 30.425 1.00 78.31 469 PHE A C 1
ATOM 3631 O O . PHE A 1 469 ? -11.378 5.597 30.875 1.00 78.31 469 PHE A O 1
ATOM 3638 N N . LEU A 1 470 ? -13.303 6.259 29.942 1.00 80.12 470 LEU A N 1
ATOM 3639 C CA . LEU A 1 470 ? -12.984 7.682 30.020 1.00 80.12 470 LEU A CA 1
ATOM 3640 C C . LEU A 1 470 ? -13.160 8.223 31.444 1.00 80.12 470 LEU A C 1
ATOM 3642 O O . LEU A 1 470 ? -13.868 7.633 32.270 1.00 80.12 470 LEU A O 1
ATOM 3646 N N . PRO A 1 471 ? -12.521 9.362 31.763 1.00 74.75 471 PRO A N 1
ATOM 3647 C CA . PRO A 1 471 ? -12.691 9.975 33.057 1.00 74.75 471 PRO A CA 1
ATOM 3648 C C . PRO A 1 471 ? -14.130 10.374 33.387 1.00 74.75 471 PRO A C 1
ATOM 3650 O O . PRO A 1 471 ? -14.754 11.121 32.644 1.00 74.75 471 PRO A O 1
ATOM 3653 N N . LYS A 1 472 ? -14.631 9.908 34.540 1.00 74.25 472 LYS A N 1
ATOM 3654 C CA . LYS A 1 472 ? -15.914 10.363 35.078 1.00 74.25 472 LYS A CA 1
ATOM 3655 C C . LYS A 1 472 ? -15.807 11.754 35.714 1.00 74.25 472 LYS A C 1
ATOM 3657 O O . LYS A 1 472 ? -14.762 12.048 36.305 1.00 74.25 472 LYS A O 1
ATOM 3662 N N . PRO A 1 473 ? -16.881 12.568 35.667 1.00 71.06 473 PRO A N 1
ATOM 3663 C CA . PRO A 1 473 ? -16.908 13.903 36.274 1.00 71.06 473 PRO A CA 1
ATOM 3664 C C . PRO A 1 473 ? -16.662 13.889 37.789 1.00 71.06 473 PRO A C 1
ATOM 3666 O O . PRO A 1 473 ? -16.100 14.829 38.339 1.00 71.06 473 PRO A O 1
ATOM 3669 N N . ASP A 1 474 ? -17.051 12.803 38.464 1.00 73.94 474 ASP A N 1
ATOM 3670 C CA . ASP A 1 474 ? -16.900 12.606 39.911 1.00 73.94 474 ASP A CA 1
ATOM 3671 C C . ASP A 1 474 ? -15.486 12.156 40.335 1.00 73.94 474 ASP A C 1
ATOM 3673 O O . ASP A 1 474 ? -15.260 11.810 41.494 1.00 73.94 474 ASP A O 1
ATOM 3677 N N . GLY A 1 475 ? -14.532 12.119 39.398 1.00 69.75 475 GLY A N 1
ATOM 3678 C CA . GLY A 1 475 ? -13.155 11.688 39.631 1.00 69.75 475 GLY A CA 1
ATOM 3679 C C . GLY A 1 475 ? -12.973 10.171 39.743 1.00 69.75 475 GLY A C 1
ATOM 3680 O O . GLY A 1 475 ? -11.837 9.700 39.633 1.00 69.75 475 GLY A O 1
ATOM 3681 N N . ARG A 1 476 ? -14.053 9.379 39.870 1.00 67.50 476 ARG A N 1
ATOM 3682 C CA . ARG A 1 476 ? -13.963 7.919 40.028 1.00 67.50 476 ARG A CA 1
ATOM 3683 C C . ARG A 1 476 ? -13.293 7.263 38.830 1.00 67.50 476 ARG A C 1
ATOM 3685 O O . ARG A 1 476 ? -13.470 7.675 37.682 1.00 67.50 476 ARG A O 1
ATOM 3692 N N . GLU A 1 477 ? -12.525 6.217 39.113 1.00 63.50 477 GLU A N 1
ATOM 3693 C CA . GLU A 1 477 ? -11.791 5.473 38.096 1.00 63.50 477 GLU A CA 1
ATOM 3694 C C . GLU A 1 477 ? -12.717 4.709 37.145 1.00 63.50 477 GLU A C 1
ATOM 3696 O O . GLU A 1 477 ? -13.718 4.107 37.548 1.00 63.50 477 GLU A O 1
ATOM 3701 N N . GLY A 1 478 ? -12.379 4.774 35.854 1.00 64.12 478 GLY A N 1
ATOM 3702 C CA . GLY A 1 478 ? -12.982 3.938 34.823 1.00 64.12 478 GLY A CA 1
ATOM 3703 C C . GLY A 1 478 ? -12.620 2.464 35.028 1.00 64.12 478 GLY A C 1
ATOM 3704 O O . GLY A 1 478 ? -11.628 2.137 35.676 1.00 64.12 478 GLY A O 1
ATOM 3705 N N . ARG A 1 479 ? -13.432 1.557 34.482 1.00 69.75 479 ARG A N 1
ATOM 3706 C CA . ARG A 1 479 ? -13.181 0.111 34.553 1.00 69.75 479 ARG A CA 1
ATOM 3707 C C . ARG A 1 479 ? -12.170 -0.317 33.491 1.00 69.75 479 ARG A C 1
ATOM 3709 O O . ARG A 1 479 ? -12.189 0.197 32.373 1.00 69.75 479 ARG A O 1
ATOM 3716 N N . LEU A 1 480 ? -11.353 -1.319 33.827 1.00 66.38 480 LEU A N 1
ATOM 3717 C CA . LEU A 1 480 ? -10.508 -2.030 32.864 1.00 66.38 480 LEU A CA 1
ATOM 3718 C C . LEU A 1 480 ? -11.355 -2.534 31.689 1.00 66.38 480 LEU A C 1
ATOM 3720 O O . LEU A 1 480 ? -12.450 -3.065 31.883 1.00 66.38 480 LEU A O 1
ATOM 3724 N N . THR A 1 481 ? -10.837 -2.349 30.479 1.00 77.19 481 THR A N 1
ATOM 3725 C CA . THR A 1 481 ? -11.489 -2.722 29.221 1.00 77.19 481 THR A CA 1
ATOM 3726 C C . THR A 1 481 ? -10.454 -3.333 28.279 1.00 77.19 481 THR A C 1
ATOM 3728 O O . THR A 1 481 ? -9.270 -3.010 28.342 1.00 77.19 481 THR A O 1
ATOM 3731 N N . THR A 1 482 ? -10.903 -4.232 27.407 1.00 81.12 482 THR A N 1
ATOM 3732 C CA . THR A 1 482 ? -10.075 -4.899 26.397 1.00 81.12 482 THR A CA 1
ATOM 3733 C C . THR A 1 482 ? -10.379 -4.366 25.003 1.00 81.12 482 THR A C 1
ATOM 3735 O O . THR A 1 482 ? -11.532 -4.058 24.707 1.00 81.12 482 THR A O 1
ATOM 3738 N N . VAL A 1 483 ? -9.383 -4.340 24.118 1.00 84.69 483 VAL A N 1
ATOM 3739 C CA . VAL A 1 483 ? -9.611 -4.175 22.673 1.00 84.69 483 VAL A CA 1
ATOM 3740 C C . VAL A 1 483 ? -9.057 -5.374 21.927 1.00 84.69 483 VAL A C 1
ATOM 3742 O O . VAL A 1 483 ? -7.953 -5.838 22.197 1.00 84.69 483 VAL A O 1
ATOM 3745 N N . SER A 1 484 ? -9.847 -5.910 21.005 1.00 85.12 484 SER A N 1
ATOM 3746 C CA . SER A 1 484 ? -9.453 -7.014 20.133 1.00 85.12 484 SER A CA 1
ATOM 3747 C C . SER A 1 484 ? -9.702 -6.639 18.684 1.00 85.12 484 SER A C 1
ATOM 3749 O O . SER A 1 484 ? -10.685 -5.976 18.374 1.00 85.12 484 SER A O 1
ATOM 3751 N N . GLU A 1 485 ? -8.814 -7.052 17.791 1.00 85.31 485 GLU A N 1
ATOM 3752 C CA . GLU A 1 485 ? -9.014 -6.839 16.361 1.00 85.31 485 GLU A CA 1
ATOM 3753 C C . GLU A 1 485 ? -9.960 -7.886 15.791 1.00 85.31 485 GLU A C 1
ATOM 3755 O O . GLU A 1 485 ? -9.847 -9.074 16.105 1.00 85.31 485 GLU A O 1
ATOM 3760 N N . LEU A 1 486 ? -10.863 -7.443 14.926 1.00 88.62 486 LEU A N 1
ATOM 3761 C CA . LEU A 1 486 ? -11.767 -8.317 14.200 1.00 88.62 486 LEU A CA 1
ATOM 3762 C C . LEU A 1 486 ? -11.061 -8.909 12.970 1.00 88.62 486 LEU A C 1
ATOM 3764 O O . LEU A 1 486 ? -10.312 -8.199 12.292 1.00 88.62 486 LEU A O 1
ATOM 3768 N N . PRO A 1 487 ? -11.294 -10.192 12.650 1.00 88.56 487 PRO A N 1
ATOM 3769 C CA . PRO A 1 487 ? -10.904 -10.772 11.369 1.00 88.56 487 PRO A CA 1
ATOM 3770 C C . PRO A 1 487 ? -11.463 -9.971 10.187 1.00 88.56 487 PRO A C 1
ATOM 3772 O O . PRO A 1 487 ? -12.599 -9.510 10.242 1.00 88.56 487 PRO A O 1
ATOM 3775 N N . PHE A 1 488 ? -10.711 -9.868 9.085 1.00 84.38 488 PHE A N 1
ATOM 3776 C CA . PHE A 1 488 ? -11.114 -9.093 7.900 1.00 84.38 488 PHE A CA 1
ATOM 3777 C C . PHE A 1 488 ? -12.524 -9.447 7.385 1.00 84.38 488 PHE A C 1
ATOM 3779 O O . PHE A 1 488 ? -13.304 -8.549 7.072 1.00 84.38 488 PHE A O 1
ATOM 3786 N N . GLY A 1 489 ? -12.877 -10.739 7.344 1.00 86.69 489 GLY A N 1
ATOM 3787 C CA . GLY A 1 489 ? -14.214 -11.185 6.928 1.00 86.69 489 GLY A CA 1
ATOM 3788 C C . GLY A 1 489 ? -15.336 -10.652 7.826 1.00 86.69 489 GLY A C 1
ATOM 3789 O O . GLY A 1 489 ? -16.370 -10.213 7.323 1.00 86.69 489 GLY A O 1
ATOM 3790 N N . ASP A 1 490 ? -15.098 -10.597 9.137 1.00 92.06 490 ASP A N 1
ATOM 3791 C CA . ASP A 1 490 ? -16.061 -10.071 10.105 1.00 92.06 490 ASP A CA 1
ATOM 3792 C C . ASP A 1 490 ? -16.203 -8.553 9.962 1.00 92.06 490 ASP A C 1
ATOM 3794 O O . ASP A 1 490 ? -17.305 -8.025 10.088 1.00 92.06 490 ASP A O 1
ATOM 3798 N N . VAL A 1 491 ? -15.113 -7.838 9.652 1.00 91.69 491 VAL A N 1
ATOM 3799 C CA . VAL A 1 491 ? -15.153 -6.385 9.411 1.00 91.69 491 VAL A CA 1
ATOM 3800 C C . VAL A 1 491 ? -16.104 -6.039 8.267 1.00 91.69 491 VAL A C 1
ATOM 3802 O O . VAL A 1 491 ? -16.899 -5.108 8.404 1.00 91.69 491 VAL A O 1
ATOM 3805 N N . GLN A 1 492 ? -16.051 -6.787 7.160 1.00 89.88 492 GLN A N 1
ATOM 3806 C CA . GLN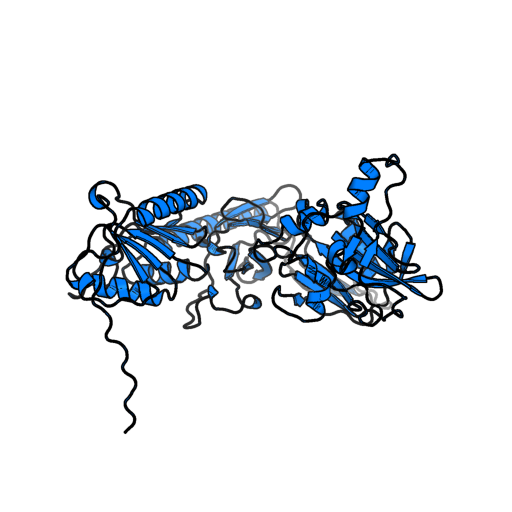 A 1 492 ? -16.941 -6.555 6.018 1.00 89.88 492 GLN A CA 1
ATOM 3807 C C . GLN A 1 492 ? -18.402 -6.825 6.394 1.00 89.88 492 GLN A C 1
ATOM 3809 O O . GLN A 1 492 ? -19.254 -5.966 6.175 1.00 89.88 492 GLN A O 1
ATOM 3814 N N . ALA A 1 493 ? -18.680 -7.948 7.068 1.00 92.75 493 ALA A N 1
ATOM 3815 C CA . ALA A 1 493 ? -20.029 -8.267 7.536 1.00 92.75 493 ALA A CA 1
ATOM 3816 C C . ALA A 1 493 ? -20.587 -7.192 8.488 1.00 92.75 493 ALA A C 1
ATOM 3818 O O . ALA A 1 493 ? -21.743 -6.782 8.369 1.00 92.75 493 ALA A O 1
ATOM 3819 N N . TRP A 1 494 ? -19.759 -6.685 9.406 1.00 94.75 494 TRP A N 1
ATOM 3820 C CA . TRP A 1 494 ? -20.150 -5.607 10.311 1.00 94.75 494 TRP A CA 1
ATOM 3821 C C . TRP A 1 494 ? -20.370 -4.274 9.601 1.00 94.75 494 TRP A C 1
ATOM 3823 O O . TRP A 1 494 ? -21.250 -3.523 10.016 1.00 94.75 494 TRP A O 1
ATOM 3833 N N . ARG A 1 495 ? -19.608 -3.960 8.547 1.00 94.31 495 ARG A N 1
ATOM 3834 C CA . ARG A 1 495 ? -19.841 -2.760 7.735 1.00 94.31 495 ARG A CA 1
ATOM 3835 C C . ARG A 1 495 ? -21.172 -2.846 6.992 1.00 94.31 495 ARG A C 1
ATOM 3837 O O . ARG A 1 495 ? -21.956 -1.904 7.072 1.00 94.31 495 ARG A O 1
ATOM 3844 N N . ASP A 1 496 ? -21.452 -3.970 6.342 1.00 93.19 496 ASP A N 1
ATOM 3845 C CA . ASP A 1 496 ? -22.722 -4.170 5.638 1.00 93.19 496 ASP A CA 1
ATOM 3846 C C . ASP A 1 496 ? -23.903 -4.050 6.613 1.00 93.19 496 ASP A C 1
ATOM 3848 O O . ASP A 1 496 ? -24.877 -3.334 6.363 1.00 93.19 496 ASP A O 1
ATOM 3852 N N . GLN A 1 497 ? -23.781 -4.677 7.788 1.00 93.81 497 GLN A N 1
ATOM 3853 C CA . GLN A 1 497 ? -24.787 -4.589 8.841 1.00 93.81 497 GLN A CA 1
ATOM 3854 C C . GLN A 1 497 ? -24.921 -3.170 9.418 1.00 93.81 497 GLN A C 1
ATOM 3856 O O . GLN A 1 497 ? -26.038 -2.729 9.714 1.00 93.81 497 GLN A O 1
ATOM 3861 N N . PHE A 1 498 ? -23.806 -2.445 9.563 1.00 95.12 498 PHE A N 1
ATOM 3862 C CA . PHE A 1 498 ? -23.799 -1.044 9.972 1.00 95.12 498 PHE A CA 1
ATOM 3863 C C . PHE A 1 498 ? -24.632 -0.206 9.009 1.00 95.12 498 PHE A C 1
ATOM 3865 O O . PHE A 1 498 ? -25.491 0.541 9.466 1.00 95.12 498 PHE A O 1
ATOM 3872 N N . ASP A 1 499 ? -24.421 -0.335 7.698 1.00 94.75 499 ASP A N 1
ATOM 3873 C CA . ASP A 1 499 ? -25.140 0.475 6.716 1.00 94.75 499 ASP A CA 1
ATOM 3874 C C . ASP A 1 499 ? -26.642 0.156 6.704 1.00 94.75 499 ASP A C 1
ATOM 3876 O O . ASP A 1 499 ? -27.458 1.078 6.643 1.00 94.75 499 ASP A O 1
ATOM 3880 N N . VAL A 1 500 ? -27.032 -1.111 6.879 1.00 94.19 500 VAL A N 1
ATOM 3881 C CA . VAL A 1 500 ? -28.446 -1.494 7.053 1.00 94.19 500 VAL A CA 1
ATOM 3882 C C . VAL A 1 500 ? -29.070 -0.776 8.254 1.00 94.19 500 VAL A C 1
ATOM 3884 O O . VAL A 1 500 ? -30.118 -0.135 8.126 1.00 94.19 500 VAL A O 1
ATOM 3887 N N . TRP A 1 501 ? -28.427 -0.832 9.423 1.00 94.56 501 TRP A N 1
ATOM 3888 C CA . TRP A 1 501 ? -28.931 -0.151 10.620 1.00 94.56 501 TRP A CA 1
ATOM 3889 C C . TRP A 1 501 ? -28.864 1.367 10.516 1.00 94.56 501 TRP A C 1
ATOM 3891 O O . TRP A 1 501 ? -29.743 2.056 11.031 1.00 94.56 501 TRP A O 1
ATOM 3901 N N . TRP A 1 502 ? -27.852 1.897 9.836 1.00 95.25 502 TRP A N 1
ATOM 3902 C CA . TRP A 1 502 ? -27.703 3.321 9.595 1.00 95.25 502 TRP A CA 1
ATOM 3903 C C . TRP A 1 502 ? -28.888 3.862 8.808 1.00 95.25 502 TRP A C 1
ATOM 3905 O O . TRP A 1 502 ? -29.464 4.872 9.205 1.00 95.25 502 TRP A O 1
ATOM 3915 N N . GLN A 1 503 ? -29.299 3.178 7.737 1.00 94.69 503 GLN A N 1
ATOM 3916 C CA . GLN A 1 503 ? -30.449 3.599 6.936 1.00 94.69 503 GLN A CA 1
ATOM 3917 C C . GLN A 1 503 ? -31.778 3.467 7.690 1.00 94.69 503 GLN A C 1
ATOM 3919 O O . GLN A 1 503 ? -32.651 4.316 7.518 1.00 94.69 503 GLN A O 1
ATOM 3924 N N . ALA A 1 504 ? -31.921 2.453 8.547 1.00 92.19 504 ALA A N 1
ATOM 3925 C CA . ALA A 1 504 ? -33.138 2.232 9.329 1.00 92.19 504 ALA A CA 1
ATOM 3926 C C . ALA A 1 504 ? -33.281 3.189 10.530 1.00 92.19 504 ALA A C 1
ATOM 3928 O O . ALA A 1 504 ? -34.388 3.603 10.868 1.00 92.19 504 ALA A O 1
ATOM 3929 N N . GLY A 1 505 ? -32.173 3.537 11.188 1.00 90.44 505 GLY A N 1
ATOM 3930 C CA . GLY A 1 505 ? -32.182 4.304 12.429 1.00 90.44 505 GLY A CA 1
ATOM 3931 C C . GLY A 1 505 ? -32.509 5.790 12.224 1.00 90.44 505 GLY A C 1
ATOM 3932 O O . GLY A 1 505 ? -31.928 6.433 11.344 1.00 90.44 505 GLY A O 1
ATOM 3933 N N . PRO A 1 506 ? -33.375 6.401 13.054 1.00 93.19 506 PRO A N 1
ATOM 3934 C CA . PRO A 1 506 ? -33.620 7.836 12.983 1.00 93.19 506 PRO A CA 1
ATOM 3935 C C . PRO A 1 506 ? -32.397 8.642 13.472 1.00 93.19 506 PRO A C 1
ATOM 3937 O O . PRO A 1 506 ? -31.699 8.210 14.398 1.00 93.19 506 PRO A O 1
ATOM 3940 N N . PRO A 1 507 ? -32.139 9.837 12.904 1.00 93.50 507 PRO A N 1
ATOM 3941 C CA . PRO A 1 507 ? -31.075 10.727 13.368 1.00 93.50 507 PRO A CA 1
ATOM 3942 C C . PRO A 1 507 ? -31.332 11.228 14.790 1.00 93.50 507 PRO A C 1
ATOM 3944 O O . PRO A 1 507 ? -32.453 11.598 15.146 1.00 93.50 507 PRO A O 1
ATOM 3947 N N . ILE A 1 508 ? -30.272 11.276 15.597 1.00 91.31 508 ILE A N 1
ATOM 3948 C CA . ILE A 1 508 ? -30.308 11.857 16.940 1.00 91.31 508 ILE A CA 1
ATOM 3949 C C . ILE A 1 508 ? -30.151 13.375 16.825 1.00 91.31 508 ILE A C 1
ATOM 3951 O O . ILE A 1 508 ? -29.231 13.872 16.177 1.00 91.31 508 ILE A O 1
ATOM 3955 N N . ARG A 1 509 ? -31.062 14.123 17.459 1.00 86.81 509 ARG A N 1
ATOM 3956 C CA . ARG A 1 509 ? -31.019 15.589 17.493 1.00 86.81 509 ARG A CA 1
ATOM 3957 C C . ARG A 1 509 ? -30.278 16.065 18.739 1.00 86.81 509 ARG A C 1
ATOM 3959 O O . ARG A 1 509 ? -30.695 15.767 19.854 1.00 86.81 509 ARG A O 1
ATOM 3966 N N . PHE A 1 510 ? -29.212 16.818 18.509 1.00 87.50 510 PHE A N 1
ATOM 3967 C CA . PHE A 1 510 ? -28.428 17.517 19.525 1.00 87.50 510 PHE A CA 1
ATOM 3968 C C . PHE A 1 510 ? -28.847 18.984 19.626 1.00 87.50 510 PHE A C 1
ATOM 3970 O O . PHE A 1 510 ? -29.484 19.516 18.709 1.00 87.50 510 PHE A O 1
ATOM 3977 N N . ALA A 1 511 ? -28.451 19.655 20.707 1.00 80.12 511 ALA A N 1
ATOM 3978 C CA . ALA A 1 511 ? -28.547 21.102 20.804 1.00 80.12 511 ALA A CA 1
ATOM 3979 C C . ALA A 1 511 ? -27.765 21.756 19.653 1.00 80.12 511 ALA A C 1
ATOM 3981 O O . ALA A 1 511 ? -26.612 21.413 19.369 1.00 80.12 511 ALA A O 1
ATOM 3982 N N . THR A 1 512 ? -28.390 22.711 18.966 1.00 71.69 512 THR A N 1
ATOM 3983 C CA . THR A 1 512 ? -27.742 23.466 17.890 1.00 71.69 512 THR A CA 1
ATOM 3984 C C . THR A 1 512 ? -26.593 24.294 18.443 1.00 71.69 512 THR A C 1
ATOM 3986 O O . THR A 1 512 ? -26.800 25.129 19.322 1.00 71.69 512 THR A O 1
ATOM 3989 N N . ARG A 1 513 ? -25.396 24.112 17.873 1.00 58.59 513 ARG A N 1
ATOM 3990 C CA . ARG A 1 513 ? -24.248 24.972 18.169 1.00 58.59 513 ARG A CA 1
ATOM 3991 C C . ARG A 1 513 ? -24.631 26.415 17.809 1.00 58.59 513 ARG A C 1
ATOM 3993 O O . ARG A 1 513 ? -25.053 26.630 16.666 1.00 58.59 513 ARG A O 1
ATOM 4000 N N . PRO A 1 514 ? -24.514 27.397 18.720 1.00 52.16 514 PRO A N 1
ATOM 4001 C CA . PRO A 1 514 ? -24.693 28.789 18.342 1.00 52.16 514 PRO A CA 1
ATOM 4002 C C . PRO A 1 514 ? -23.699 29.104 17.222 1.00 52.16 514 PRO A C 1
ATOM 4004 O O . PRO A 1 514 ? -22.521 28.747 17.296 1.00 52.16 514 PRO A O 1
ATOM 4007 N N . ASN A 1 515 ? -24.206 29.698 16.142 1.00 45.56 515 ASN A N 1
ATOM 4008 C CA . ASN A 1 515 ? -23.390 30.110 15.008 1.00 45.56 515 ASN A CA 1
ATOM 4009 C C . ASN A 1 515 ? -22.275 31.017 15.558 1.00 45.56 515 ASN A C 1
ATOM 4011 O O . ASN A 1 515 ? -22.614 31.921 16.327 1.00 45.56 515 ASN A O 1
ATOM 4015 N N . PRO A 1 516 ? -20.985 30.817 15.227 1.00 46.38 516 PRO A N 1
ATOM 4016 C CA . PRO A 1 516 ? -19.966 31.799 15.561 1.00 46.38 516 PRO A CA 1
ATOM 4017 C C . PRO A 1 516 ? -20.327 33.071 14.794 1.00 46.38 516 PRO A C 1
ATOM 4019 O O . PRO A 1 516 ? -20.068 33.202 13.599 1.00 46.38 516 PRO A O 1
ATOM 4022 N N . SER A 1 517 ? -21.046 33.968 15.463 1.00 40.28 517 SER A N 1
ATOM 4023 C CA . SER A 1 517 ? -21.394 35.276 14.947 1.00 40.28 517 SER A CA 1
ATOM 4024 C C . SER A 1 517 ? -20.098 35.956 14.544 1.00 40.28 517 SER A C 1
ATOM 4026 O O . SER A 1 517 ? -19.163 36.025 15.346 1.00 40.28 517 SER A O 1
ATOM 4028 N N . HIS A 1 518 ? -20.062 36.426 13.296 1.00 41.16 518 HIS A N 1
ATOM 4029 C CA . HIS A 1 518 ? -19.100 37.406 12.815 1.00 41.16 518 HIS A CA 1
ATOM 4030 C C . HIS A 1 518 ? -18.715 38.354 13.958 1.00 41.16 518 HIS A C 1
ATOM 4032 O O . HIS A 1 518 ? -19.626 38.926 14.564 1.00 41.16 518 HIS A O 1
ATOM 4038 N N . PRO A 1 519 ? -17.420 38.551 14.262 1.00 42.31 519 PRO A N 1
ATOM 4039 C CA . PRO A 1 519 ? -17.043 39.655 15.118 1.00 42.31 519 PRO A CA 1
ATOM 4040 C C . PRO A 1 519 ? -17.526 40.923 14.415 1.00 42.31 519 PRO A C 1
ATOM 4042 O O . PRO A 1 519 ? -17.029 41.293 13.348 1.00 42.31 519 PRO A O 1
ATOM 4045 N N . SER A 1 520 ? -18.558 41.547 14.977 1.00 38.91 520 SER A N 1
ATOM 4046 C CA . SER A 1 520 ? -18.891 42.931 14.689 1.00 38.91 520 SER A CA 1
ATOM 4047 C C . SER A 1 520 ? -17.617 43.729 14.941 1.00 38.91 520 SER A C 1
ATOM 4049 O O . SER A 1 520 ? -17.127 43.766 16.071 1.00 38.91 520 SER A O 1
ATOM 4051 N N . LYS A 1 521 ? -17.033 44.263 13.863 1.00 40.69 521 LYS A N 1
ATOM 4052 C CA . LYS A 1 521 ? -15.882 45.163 13.943 1.00 40.69 521 LYS A CA 1
ATOM 4053 C C . LYS A 1 521 ? -16.230 46.324 14.888 1.00 40.69 521 LYS A C 1
ATOM 4055 O O . LYS A 1 521 ? -17.359 46.810 14.790 1.00 40.69 521 LYS A O 1
ATOM 4060 N N . PRO A 1 522 ? -15.309 46.732 15.778 1.00 54.16 522 PRO A N 1
ATOM 4061 C CA . PRO A 1 522 ? -15.442 47.994 16.494 1.00 54.16 522 PRO A CA 1
ATOM 4062 C C . PRO A 1 522 ? -15.451 49.184 15.530 1.00 54.16 522 PRO A C 1
ATOM 4064 O O . PRO A 1 522 ? -14.816 49.080 14.449 1.00 54.16 522 PRO A O 1
#

pLDDT: mean 79.51, std 12.7, range [38.91, 97.44]

Radius of gyration: 29.28 Å; Cα contacts (8 Å, |Δi|>4): 1022; chains: 1; bounding box: 91×74×85 Å

Sequence (522 aa):
MWSAIAFLDEGRWKLAAGALLTVPLALSTTSWTRWGSLQPPTARPRGDAEGFDLGPVFIAEPFLGVRIMRAPVAPDEWDDVVARLGSGAFEAPWAALQVAASSWSPPTLIPTETTNEDRALVAGTHRPVLAVIADLETPPAPLTQPAWEVQSPPHLPRGRDLAEVAKHRYLTNWPERLTGIAWLGHPDHAPVNRVAIGRVLGDAWIADVYPDFDTGELIISVAWDADRIDPVSCSLLLRVGEERPLLAQQVRITDLPSGDQRDDGPEPRMLAWNRRTIAVRLPRGPHRTSWSVSLMSPDGRLLDERPLVRRIESVELTWHAEAAAAPGSRSVIGERRPTPSAAESDEAVELANSLAAEARLAAARRRWSNRGELRDYLRSRLSYRSGELLIVDPQLLAGDTAPAVIEFLEELNRPIRALTAKLSADAQACSPARRLEFRRLEHGTNVLHDRIWIVGDTGLLVGGSPATFLPKPDGREGRLTTVSELPFGDVQAWRDQFDVWWQAGPPIRFATRPNPSHPSKP

Organism: NCBI:txid2884022

Foldseek 3Di:
DKKFKWFQDPNAIATQAIEAADDPPVLLQFWLLVLLVPADPVSNDPDDSQADIQGSWDWDDQDVRIIITHHDDDPVCQVVQVVQLVVQWHDDPVGIYGFAFPDKDDFDKAQLPDPDLVCLRQQSLSFIWGWIKTAGDHDQQDAWDQKTQADDDPPDDPDPVVVSNNVRRIDGLVSCSHRVHRDSGHNVTRTSRMYIHTYGAFQKEFPDWDADPVVQKIKTKMAHQLARAFQQLKWKWKFWADPDGLDTDIDGSLLFDFDDPPDPDAFLNPDDRVPRITIGIARNADPQIFMKMFIAGLVGHTRYIDDGDNDCQKDWDFDDDPPDPDGTDIDIDGDDDDDDDPVRRNVRSVVRVVVSVVSNVVSQVLLWDFLPSVLVVVLNSLRRHADEKEKEDQCQAPDPCNVVSLVSVVVSVHQYEYEYQDHDPNNQADAHDPSYWYFYQPCCVVPPQWIWMAGDQWIKTKQDHCVQRYADPVRDTHDTIGIDTDRSVVRVVVVVVSVVRSVVTHTDHHDHDPDPPDPPDD

Nearest PDB structures (foldseek):
  7r8n-assembly1_O  TM=4.378E-01  e=1.425E-01  Homo sapiens
  8kds-assembly1_G  TM=2.903E-01  e=1.137E-01  Homo sapiens
  7sl9-assembly1_B  TM=3.581E-01  e=3.714E-01  synthetic construct
  7xil-assembly1_H  TM=3.123E-01  e=4.157E-01  Homo sapiens
  6ul6-assembly1_B  TM=2.912E-01  e=1.507E-01  Vicugna pacos

Secondary structure (DSSP, 8-state):
-EEEEEEEETTEEEEEEEEEEE--HHHHTS-HHHHHHTS-GGG--SS-S-S----SSEEEEEETTEEEEEE---TTTHHHHHHHHHTTEEEETTEEEE--EEEEPPSEEE-SS--SHHHHHTGGG-S-EEEEEEEEP-PPPPS--SEEEPPPPTTSPTTHHHHHHHTT-EEETHHHHHHSS---S-TTS----EEEEEEE--SEEEEEEEEETTTTEEEEEEEE-TTT--STT-EEEEEESSSS-SEEEEEEGGGS-B-----SS--GGGS-GGG-EEEEEEE--STT--EEEEEE-TTS-EEEEE------SEEEEEE--TT--SPPEEEEEE--SPPPPHHHHHHHHHHHHHHHHHHHHHHHHHTEE-TTHHHHHHHHHTSSS-SPEEEE-TTTB-STTHHHHHHHHHHT-S-EEEEES-B-HHHHH----TTEEEEE-TTHHHH----EEEETTEEEEESS-HHHHSPPTT-PPPPPEEEEEPPHHHHHHHHHHHHHHHHHSPBPPPPPPPP-------

Solvent-accessible surface area (backbone atoms only — not comparable to full-atom values): 28598 Å² total; per-residue (Å²): 50,38,22,37,36,31,36,57,52,98,92,40,41,32,46,36,25,27,28,41,32,49,61,60,69,72,64,42,66,34,24,48,72,55,42,54,70,72,39,55,81,94,58,56,73,89,73,74,96,72,59,70,75,70,46,36,56,43,77,47,66,87,38,84,54,34,38,39,35,30,37,66,62,54,84,87,47,43,65,60,53,53,51,33,49,74,74,30,30,44,81,50,102,87,47,69,29,43,34,57,64,79,47,74,51,69,82,38,79,38,56,64,86,53,90,48,70,71,28,30,46,46,49,62,61,69,37,36,31,47,25,33,41,26,43,32,59,73,68,84,66,56,82,54,51,39,59,40,72,59,80,76,66,90,83,63,61,91,52,69,65,45,57,58,51,56,76,25,28,68,33,70,33,40,46,24,66,68,50,16,32,52,24,48,36,36,46,95,47,61,56,57,37,30,36,37,43,34,34,59,48,49,51,37,36,74,72,46,78,49,74,38,83,88,80,48,29,29,42,36,28,38,27,43,38,28,86,72,36,49,69,53,63,15,29,40,35,42,33,30,37,82,96,61,57,76,41,75,45,77,43,50,46,66,35,37,62,59,70,86,82,85,63,102,60,78,51,56,43,74,42,58,65,94,69,29,65,48,55,36,56,41,70,55,55,45,80,98,53,34,44,27,43,34,36,24,42,61,86,68,48,83,42,34,70,47,69,72,50,87,70,82,60,49,52,77,46,72,47,75,64,97,84,58,100,60,83,55,59,74,45,74,52,64,66,80,73,76,84,71,50,72,68,58,42,51,51,30,44,52,50,38,53,49,55,49,52,50,37,45,51,53,30,56,46,67,35,54,27,55,53,62,56,45,58,53,47,51,52,57,69,58,29,43,40,42,69,52,37,40,35,42,26,32,46,43,26,32,54,88,30,15,56,60,38,51,52,55,56,56,71,67,73,49,42,31,47,34,36,22,45,36,75,24,72,59,35,36,66,34,55,76,60,91,49,57,45,47,26,36,32,80,70,25,73,82,76,48,90,70,25,41,40,34,42,81,80,43,25,33,41,36,71,50,42,55,50,39,27,40,79,38,93,85,68,52,82,38,52,79,41,42,54,43,77,46,56,45,72,55,31,53,54,49,49,57,52,46,54,55,49,56,74,71,25,57,75,62,77,53,38,79,64,77,73,84,68,75,80,78,77,130